Protein AF-A0A3N5RZD1-F1 (afdb_monomer)

Nearest PDB structures (foldseek):
  1t6c-assembly1_A  TM=5.131E-01  e=1.233E-02  Aquifex aeolicus VF5
  8jgu-assembly1_A  TM=4.004E-01  e=7.656E-03  Deinococcus radiodurans R1 = ATCC 13939 = DSM 20539
  8jgr-assembly1_A  TM=3.733E-01  e=3.552E-02  Deinococcus radiodurans R1 = ATCC 13939 = DSM 20539
  8jgt-assembly1_A  TM=3.929E-01  e=8.282E-02  Deinococcus radiodurans R1 = ATCC 13939 = DSM 20539
  3i33-assembly1_A  TM=3.144E-01  e=9.706E-02  Homo sapiens

Sequence (367 aa):
MTSPFDPTHLTPPISLNRVVVADLPGCTIDAGVKDKNGYQLVSAFALASLIREHADALALDPTQPDDVLNRALDSCLDSEMDEVRTAAEGIVRRLGRNLGYLLLALRRGDPVNRAARDEWNDSYWAYWATIRCVWLGGGIASPRIGPALCRSALDVFDQAGVHDYAINLSPYGSALPLVGMARRAPPDCSMAYVFDFGHTRIKRARPIVEAGSLRALERCADAPTGWGDPSRDDKSAAARLLDHMINVIDEIHAEIHTGACQSDPVRVLASIAAYMRDGQPLLAQSGAYVRIGQIVPNLQCAIQDRLHERWGVPVEVLLEHDGTAAAQAYAGQPHTAVITIGTALGIGFPPGDDAALRPLYSDFTGF

Structure (mmCIF, N/CA/C/O backbone):
data_AF-A0A3N5RZD1-F1
#
_entry.id   AF-A0A3N5RZD1-F1
#
loop_
_atom_site.group_PDB
_atom_site.id
_atom_site.type_symbol
_atom_site.label_atom_id
_atom_site.label_alt_id
_atom_site.label_comp_id
_atom_site.label_asym_id
_atom_site.label_entity_id
_atom_site.label_seq_id
_atom_site.pdbx_PDB_ins_code
_atom_site.Cartn_x
_atom_site.Cartn_y
_atom_site.Cartn_z
_atom_site.occupancy
_atom_site.B_iso_or_equiv
_atom_site.auth_seq_id
_atom_site.auth_comp_id
_atom_site.auth_asym_id
_atom_site.auth_atom_id
_atom_site.pdbx_PDB_model_num
ATOM 1 N N . MET A 1 1 ? -14.497 -24.365 -5.315 1.00 55.41 1 MET A N 1
ATOM 2 C CA . MET A 1 1 ? -13.635 -24.478 -4.119 1.00 55.41 1 MET A CA 1
ATOM 3 C C . MET A 1 1 ? -12.703 -23.282 -4.128 1.00 55.41 1 MET A C 1
ATOM 5 O O . MET A 1 1 ? -12.139 -23.003 -5.178 1.00 55.41 1 MET A O 1
ATOM 9 N N . THR A 1 2 ? -12.616 -22.533 -3.032 1.00 74.31 2 THR A N 1
ATOM 10 C CA . THR A 1 2 ? -11.702 -21.389 -2.894 1.00 74.31 2 THR A CA 1
ATOM 11 C C . THR A 1 2 ? -10.274 -21.902 -2.730 1.00 74.31 2 THR A C 1
ATOM 13 O O . THR A 1 2 ? -10.039 -22.800 -1.921 1.00 74.31 2 THR A O 1
ATOM 16 N N . SER A 1 3 ? -9.331 -21.373 -3.514 1.00 84.38 3 SER A N 1
ATOM 17 C CA . SER A 1 3 ? -7.914 -21.731 -3.388 1.00 84.38 3 SER A CA 1
ATOM 18 C C . SER A 1 3 ? -7.399 -21.404 -1.980 1.00 84.38 3 SER A C 1
ATOM 20 O O . SER A 1 3 ? -7.873 -20.437 -1.372 1.00 84.38 3 SER A O 1
ATOM 22 N N . PRO A 1 4 ? -6.461 -22.193 -1.426 1.00 92.19 4 PRO A N 1
ATOM 23 C CA . PRO A 1 4 ? -5.811 -21.834 -0.173 1.00 92.19 4 PRO A CA 1
ATOM 24 C C . PRO A 1 4 ? -5.078 -20.494 -0.315 1.00 92.19 4 PRO A C 1
ATOM 26 O O . PRO A 1 4 ? -4.679 -20.099 -1.412 1.00 92.19 4 PRO A O 1
ATOM 29 N N . PHE A 1 5 ? -4.924 -19.798 0.805 1.00 94.94 5 PHE A N 1
ATOM 30 C CA . PHE A 1 5 ? -4.186 -18.553 0.881 1.00 94.94 5 PHE A CA 1
ATOM 31 C C . PHE A 1 5 ? -2.708 -18.785 0.554 1.00 94.94 5 PHE A C 1
ATOM 33 O O . PHE A 1 5 ? -2.065 -19.656 1.138 1.00 94.94 5 PHE A O 1
ATOM 40 N N . ASP A 1 6 ? -2.180 -17.972 -0.359 1.00 94.62 6 ASP A N 1
ATOM 41 C CA . ASP A 1 6 ? -0.771 -17.948 -0.737 1.00 94.62 6 ASP A CA 1
ATOM 42 C C . ASP A 1 6 ? -0.212 -16.532 -0.495 1.00 94.62 6 ASP A C 1
ATOM 44 O O . ASP A 1 6 ? -0.558 -15.610 -1.244 1.00 94.62 6 ASP A O 1
ATOM 48 N N . PRO A 1 7 ? 0.640 -16.329 0.530 1.00 93.94 7 PRO A N 1
ATOM 49 C CA . PRO A 1 7 ? 1.208 -15.017 0.838 1.00 93.94 7 PRO A CA 1
ATOM 50 C C . PRO A 1 7 ? 2.195 -14.519 -0.222 1.00 93.94 7 PRO A C 1
ATOM 52 O O . PRO A 1 7 ? 2.453 -13.318 -0.284 1.00 93.94 7 PRO A O 1
ATOM 55 N N . THR A 1 8 ? 2.736 -15.415 -1.051 1.00 91.19 8 THR A N 1
ATOM 56 C CA . THR A 1 8 ? 3.709 -15.077 -2.099 1.00 91.19 8 THR A CA 1
ATOM 57 C C . THR A 1 8 ? 3.033 -14.651 -3.396 1.00 91.19 8 THR A C 1
ATOM 59 O O . THR A 1 8 ? 3.605 -13.883 -4.167 1.00 91.19 8 THR A O 1
ATOM 62 N N . HIS A 1 9 ? 1.778 -15.061 -3.605 1.00 92.44 9 HIS A N 1
ATOM 63 C CA . HIS A 1 9 ? 1.028 -14.692 -4.794 1.00 92.44 9 HIS A CA 1
ATOM 64 C C . HIS A 1 9 ? -0.393 -14.219 -4.497 1.00 92.44 9 HIS A C 1
ATOM 66 O O . HIS A 1 9 ? -1.395 -14.918 -4.700 1.00 92.44 9 HIS A O 1
ATOM 72 N N . LEU A 1 10 ? -0.465 -12.964 -4.073 1.00 94.69 10 LEU A N 1
ATOM 73 C CA . LEU A 1 10 ? -1.699 -12.316 -3.666 1.00 94.69 10 LEU A CA 1
ATOM 74 C C . LEU A 1 10 ? -2.722 -12.199 -4.798 1.00 94.69 10 LEU A C 1
ATOM 76 O O . LEU A 1 10 ? -2.404 -11.957 -5.961 1.00 94.69 10 LEU A O 1
ATOM 80 N N . THR A 1 11 ? -3.988 -12.346 -4.421 1.00 93.31 11 THR A N 1
ATOM 81 C CA . THR A 1 11 ? -5.145 -12.244 -5.313 1.00 93.31 11 THR A CA 1
ATOM 82 C C . THR A 1 11 ? -6.164 -11.262 -4.733 1.00 93.31 11 THR A C 1
ATOM 84 O O . THR A 1 11 ? -6.173 -11.053 -3.518 1.00 93.31 11 THR A O 1
ATOM 87 N N . PRO A 1 12 ? -7.077 -10.694 -5.546 1.00 92.38 12 PRO A N 1
ATOM 88 C CA . PRO A 1 12 ? -8.038 -9.684 -5.092 1.00 92.38 12 PRO A CA 1
ATOM 89 C C . PRO A 1 12 ? -8.827 -9.991 -3.804 1.00 92.38 12 PRO A C 1
ATOM 91 O O . PRO A 1 12 ? -9.094 -9.050 -3.051 1.00 92.38 12 PRO A O 1
ATOM 94 N N . PRO A 1 13 ? -9.186 -11.253 -3.482 1.00 92.19 13 PRO A N 1
ATOM 95 C CA . PRO A 1 13 ? -9.829 -11.580 -2.211 1.00 92.19 13 PRO A CA 1
ATOM 96 C C . PRO A 1 13 ? -9.076 -11.123 -0.952 1.00 92.19 13 PRO A C 1
ATOM 98 O O . PRO A 1 13 ? -9.735 -10.828 0.041 1.00 92.19 13 PRO A O 1
ATOM 101 N N . ILE A 1 14 ? -7.738 -11.020 -0.959 1.00 93.94 14 ILE A N 1
ATOM 102 C CA . ILE A 1 14 ? -6.965 -10.605 0.233 1.00 93.94 14 ILE A CA 1
ATOM 103 C C . ILE A 1 14 ? -7.103 -9.110 0.564 1.00 93.94 14 ILE A C 1
ATOM 105 O O . ILE A 1 14 ? -6.662 -8.671 1.622 1.00 93.94 14 ILE A O 1
ATOM 109 N N . SER A 1 15 ? -7.706 -8.312 -0.323 1.00 95.00 15 SER A N 1
ATOM 110 C CA . SER A 1 15 ? -7.754 -6.858 -0.169 1.00 95.00 15 SER A CA 1
ATOM 111 C C . SER A 1 15 ? -8.390 -6.428 1.153 1.00 95.00 15 SER A C 1
ATOM 113 O O . SER A 1 15 ? -9.560 -6.720 1.422 1.00 95.00 15 SER A O 1
ATOM 115 N N . LEU A 1 16 ? -7.630 -5.656 1.937 1.00 96.44 16 LEU A N 1
ATOM 116 C CA . LEU A 1 16 ? -8.082 -5.080 3.207 1.00 96.44 16 LEU A CA 1
ATOM 117 C C . LEU A 1 16 ? -9.258 -4.119 3.027 1.00 96.44 16 LEU A C 1
ATOM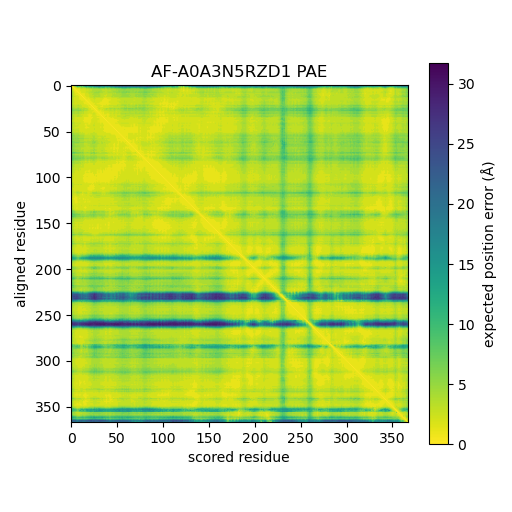 119 O O . LEU A 1 16 ? -10.102 -4.002 3.908 1.00 96.44 16 LEU A O 1
ATOM 123 N N . ASN A 1 17 ? -9.372 -3.496 1.852 1.00 96.06 17 ASN A N 1
ATOM 124 C CA . ASN A 1 17 ? -10.468 -2.587 1.513 1.00 96.06 17 ASN A CA 1
ATOM 125 C C . ASN A 1 17 ? -11.850 -3.243 1.618 1.00 96.06 17 ASN A C 1
ATOM 127 O O . ASN A 1 17 ? -12.838 -2.545 1.821 1.00 96.06 17 ASN A O 1
ATOM 131 N N . ARG A 1 18 ? -11.922 -4.573 1.480 1.00 95.25 18 ARG A N 1
ATOM 132 C CA . ARG A 1 18 ? -13.168 -5.349 1.518 1.00 95.25 18 ARG A CA 1
ATOM 133 C C . ARG A 1 18 ? -13.399 -6.069 2.849 1.00 95.25 18 ARG A C 1
ATOM 135 O O . ARG A 1 18 ? -14.450 -6.682 3.023 1.00 95.25 18 ARG A O 1
ATOM 142 N N . VAL A 1 19 ? -12.427 -6.055 3.761 1.00 96.44 19 VAL A N 1
ATOM 143 C CA . VAL A 1 19 ? -12.565 -6.692 5.078 1.00 96.44 19 VAL A CA 1
ATOM 144 C C . VAL A 1 19 ? -13.551 -5.876 5.896 1.00 96.44 19 VAL A C 1
ATOM 146 O O . VAL A 1 19 ? -13.317 -4.691 6.108 1.00 96.44 19 VAL A O 1
ATOM 149 N N . VAL A 1 20 ? -14.638 -6.513 6.324 1.00 97.44 20 VAL A N 1
ATOM 150 C CA . VAL A 1 20 ? -15.692 -5.910 7.146 1.00 97.44 20 VAL A CA 1
ATOM 151 C C . VAL A 1 20 ? -15.425 -6.215 8.615 1.00 97.44 20 VAL A C 1
ATOM 153 O O . VAL A 1 20 ? -15.126 -7.357 8.961 1.00 97.44 20 VAL A O 1
ATOM 156 N N . VAL A 1 21 ? -15.562 -5.207 9.476 1.00 98.19 21 VAL A N 1
ATOM 157 C CA . VAL A 1 21 ? -15.605 -5.402 10.932 1.00 98.19 21 VAL A CA 1
ATOM 158 C C . VAL A 1 21 ? -17.061 -5.646 11.329 1.00 98.19 21 VAL A C 1
ATOM 160 O O . VAL A 1 21 ? -17.821 -4.702 11.541 1.00 98.19 21 VAL A O 1
ATOM 163 N N . ALA A 1 22 ? -17.472 -6.914 11.370 1.00 97.62 22 ALA A N 1
ATOM 164 C CA . ALA A 1 22 ? -18.857 -7.294 11.649 1.00 97.62 22 ALA A CA 1
ATOM 165 C C . ALA A 1 22 ? -19.169 -7.248 13.152 1.00 97.62 22 ALA A C 1
ATOM 167 O O . ALA A 1 22 ? -20.207 -6.739 13.563 1.00 97.62 22 ALA A O 1
ATOM 168 N N . ASP A 1 23 ? -18.268 -7.761 13.988 1.00 97.19 23 ASP A N 1
ATOM 169 C CA . A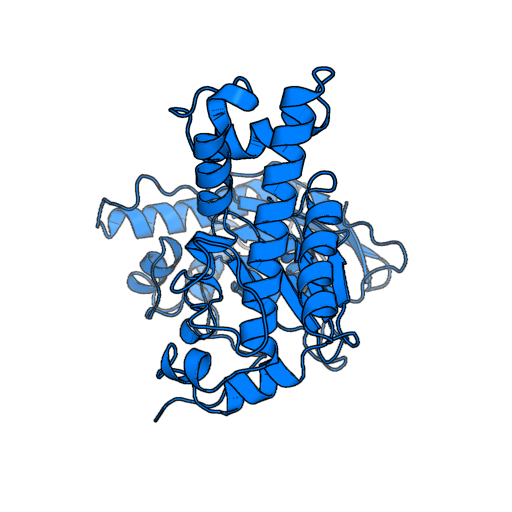SP A 1 23 ? -18.299 -7.574 15.442 1.00 97.19 23 ASP A CA 1
ATOM 170 C C . ASP A 1 23 ? -16.952 -7.976 16.063 1.00 97.19 23 ASP A C 1
ATOM 172 O O . ASP A 1 23 ? -16.120 -8.612 15.420 1.00 97.19 23 ASP A O 1
ATOM 176 N N . LEU A 1 24 ? -16.749 -7.651 17.333 1.00 97.19 24 LEU A N 1
ATOM 177 C CA . LEU A 1 24 ? -15.589 -8.032 18.137 1.00 97.19 24 LEU A CA 1
ATOM 178 C C . LEU A 1 24 ? -16.096 -8.455 19.519 1.00 97.19 24 LEU A C 1
ATOM 180 O O . LEU A 1 24 ? -16.095 -7.654 20.455 1.00 97.19 24 LEU A O 1
ATOM 184 N N . PRO A 1 25 ? -16.562 -9.710 19.668 1.00 96.50 25 PRO A N 1
ATOM 185 C CA . PRO A 1 25 ? -17.133 -10.186 20.920 1.00 96.50 25 PRO A CA 1
ATOM 186 C C . PRO A 1 25 ? -16.182 -9.965 22.101 1.00 96.50 25 PRO A C 1
ATOM 188 O O . PRO A 1 25 ? -15.002 -10.325 22.033 1.00 96.50 25 PRO A O 1
ATOM 191 N N . GLY A 1 26 ? -16.705 -9.377 23.178 1.00 94.12 26 GLY A N 1
ATOM 192 C CA . GLY A 1 26 ? -15.932 -9.019 24.371 1.00 94.12 26 GLY A CA 1
ATOM 193 C C . GLY A 1 26 ? -15.214 -7.666 24.296 1.00 94.12 26 GLY A C 1
ATOM 194 O O . GLY A 1 26 ? -14.598 -7.272 25.280 1.00 94.12 26 GLY A O 1
ATOM 195 N N . CYS A 1 27 ? -15.313 -6.940 23.180 1.00 95.00 27 CYS A N 1
ATOM 196 C CA . CYS A 1 27 ? -14.767 -5.594 23.026 1.00 95.00 27 CYS A CA 1
ATOM 197 C C . CYS A 1 27 ? -15.898 -4.567 22.890 1.00 95.00 27 CYS A C 1
ATOM 199 O O . CYS A 1 27 ? -16.901 -4.808 22.219 1.00 95.00 27 CYS A O 1
ATOM 201 N N . THR A 1 28 ? -15.715 -3.386 23.478 1.00 94.12 28 THR A N 1
ATOM 202 C CA . THR A 1 28 ? -16.568 -2.230 23.180 1.00 94.12 28 THR A CA 1
ATOM 203 C C . THR A 1 28 ? -16.091 -1.608 21.875 1.00 94.12 28 THR A C 1
ATOM 205 O O . THR A 1 28 ? -14.984 -1.080 21.822 1.00 94.12 28 THR A O 1
ATOM 208 N N . ILE A 1 29 ? -16.911 -1.681 20.828 1.00 95.94 29 ILE A N 1
ATOM 209 C CA . ILE A 1 29 ? -16.601 -1.108 19.514 1.00 95.94 29 ILE A CA 1
ATOM 210 C C . ILE A 1 29 ? -17.137 0.320 19.437 1.00 95.94 29 ILE A C 1
ATOM 212 O O . ILE A 1 29 ? -18.275 0.585 19.832 1.00 95.94 29 ILE A O 1
ATOM 216 N N . ASP A 1 30 ? -16.347 1.238 18.881 1.00 97.19 30 ASP A N 1
ATOM 217 C CA . ASP A 1 30 ? -16.786 2.621 18.713 1.00 97.19 30 ASP A CA 1
ATOM 218 C C . ASP A 1 30 ? -17.954 2.728 17.713 1.00 97.19 30 ASP A C 1
ATOM 220 O O . ASP A 1 30 ? -18.013 2.033 16.692 1.00 97.19 30 ASP A O 1
ATOM 224 N N . ALA A 1 31 ? -18.868 3.670 17.965 1.00 95.31 31 ALA A N 1
ATOM 225 C CA . ALA A 1 31 ? -19.998 3.939 17.078 1.00 95.31 31 ALA A CA 1
ATOM 226 C C . ALA A 1 31 ? -19.523 4.232 15.646 1.00 95.31 31 ALA A C 1
ATOM 228 O O . ALA A 1 31 ? -18.601 5.022 15.455 1.00 95.31 31 ALA A O 1
ATOM 229 N N . GLY A 1 32 ? -20.148 3.608 14.645 1.00 94.69 32 GLY A N 1
ATOM 230 C CA . GLY A 1 32 ? -19.810 3.794 13.229 1.00 94.69 32 GLY A CA 1
ATOM 231 C C . GLY A 1 32 ? -18.706 2.881 12.684 1.00 94.69 32 GLY A C 1
ATOM 232 O O . GLY A 1 32 ? -18.379 3.015 11.511 1.00 94.69 32 GLY A O 1
ATOM 233 N N . VAL A 1 33 ? -18.149 1.962 13.486 1.00 97.56 33 VAL A N 1
ATOM 234 C CA . VAL A 1 33 ? -17.173 0.959 13.004 1.00 97.56 33 VAL A CA 1
ATOM 235 C C . VAL A 1 33 ? -17.846 -0.317 12.500 1.00 97.56 33 VAL A C 1
ATOM 237 O O . VAL A 1 33 ? -17.420 -0.884 11.495 1.00 97.56 33 VAL A O 1
ATOM 240 N N . LYS A 1 34 ? -18.898 -0.766 13.192 1.00 97.31 34 LYS A N 1
ATOM 241 C CA . LYS A 1 34 ? -19.616 -1.998 12.856 1.00 97.31 34 LYS A CA 1
ATOM 242 C C . LYS A 1 34 ? -20.155 -1.952 11.422 1.00 97.31 34 LYS A C 1
ATOM 244 O O . LYS A 1 34 ? -20.656 -0.918 10.979 1.00 97.31 34 LYS A O 1
ATOM 249 N N . ASP A 1 35 ? -20.017 -3.069 10.714 1.00 96.88 35 ASP A N 1
ATOM 250 C CA . ASP A 1 35 ? -20.442 -3.279 9.324 1.00 96.88 35 ASP A CA 1
ATOM 251 C C . ASP A 1 35 ? -19.742 -2.375 8.290 1.00 96.88 35 ASP A C 1
ATOM 253 O O . ASP A 1 35 ? -20.130 -2.331 7.120 1.00 96.88 35 ASP A O 1
ATOM 257 N N . LYS A 1 36 ? -18.676 -1.666 8.686 1.00 98.19 36 LYS A N 1
ATOM 258 C CA . LYS A 1 36 ? -17.816 -0.923 7.761 1.00 98.19 36 LYS A CA 1
ATOM 259 C C . LYS A 1 36 ? -16.660 -1.782 7.287 1.00 98.19 36 LYS A C 1
ATOM 261 O O . LYS A 1 36 ? -16.136 -2.624 8.019 1.00 98.19 36 LYS A O 1
ATOM 266 N N . ASN A 1 37 ? -16.245 -1.535 6.050 1.00 97.88 37 ASN A N 1
ATOM 267 C CA . ASN A 1 37 ? -15.070 -2.177 5.480 1.00 97.88 37 ASN A CA 1
ATOM 268 C C . ASN A 1 37 ? -13.787 -1.353 5.689 1.00 97.88 37 ASN A C 1
ATOM 270 O O . ASN A 1 37 ? -13.840 -0.166 6.013 1.00 97.88 37 ASN A O 1
ATOM 274 N N . GLY A 1 38 ? -12.622 -1.968 5.470 1.00 97.94 38 GLY A N 1
ATOM 275 C CA . GLY A 1 38 ? -11.328 -1.303 5.650 1.00 97.94 38 GLY A CA 1
ATOM 276 C C . GLY A 1 38 ? -11.175 -0.003 4.850 1.00 97.94 38 GLY A C 1
ATOM 277 O O . GLY A 1 38 ? -10.584 0.952 5.354 1.00 97.94 38 GLY A O 1
ATOM 278 N N . TYR A 1 39 ? -11.766 0.086 3.652 1.00 97.38 39 TYR A N 1
ATOM 279 C CA . TYR A 1 39 ? -11.750 1.322 2.862 1.00 97.38 39 TYR A CA 1
ATOM 280 C C . TYR A 1 39 ? -12.503 2.454 3.570 1.00 97.38 39 TYR A C 1
ATOM 282 O O . TYR A 1 39 ? -11.983 3.558 3.698 1.00 97.38 39 TYR A O 1
ATOM 290 N N . GLN A 1 40 ? -13.695 2.176 4.091 1.00 98.00 40 GLN A N 1
ATOM 291 C CA . GLN A 1 40 ? -14.506 3.148 4.830 1.00 98.00 40 GLN A CA 1
ATOM 292 C C . GLN A 1 40 ? -13.915 3.521 6.195 1.00 98.00 40 GLN A C 1
ATOM 294 O O . GLN A 1 40 ? -14.294 4.544 6.755 1.00 98.00 40 GLN A O 1
ATOM 299 N N . LEU A 1 41 ? -13.015 2.697 6.734 1.00 98.19 41 LEU A N 1
ATOM 300 C CA . LEU A 1 41 ? -12.467 2.859 8.078 1.00 98.19 41 LEU A CA 1
ATOM 301 C C . LEU A 1 41 ? -11.116 3.575 8.120 1.00 98.19 41 LEU A C 1
ATOM 303 O O . LEU A 1 41 ? -10.884 4.322 9.070 1.00 98.19 41 LEU A O 1
ATOM 307 N N . VAL A 1 42 ? -10.225 3.326 7.150 1.00 97.38 42 VAL A N 1
ATOM 308 C CA . VAL A 1 42 ? -8.796 3.692 7.271 1.00 97.38 42 VAL A CA 1
ATOM 309 C C . VAL A 1 42 ? -8.205 4.348 6.006 1.00 97.38 42 VAL A C 1
ATOM 311 O O . VAL A 1 42 ? -7.053 4.766 6.008 1.00 97.38 42 VAL A O 1
ATOM 314 N N . SER A 1 43 ? -8.952 4.466 4.905 1.00 96.44 43 SER A N 1
ATOM 315 C CA . SER A 1 43 ? -8.425 5.061 3.661 1.00 96.44 43 SER A CA 1
ATOM 316 C C . SER A 1 43 ? -8.380 6.598 3.672 1.00 96.44 43 SER A C 1
ATOM 318 O O . SER A 1 43 ? -8.898 7.252 4.576 1.00 96.44 43 SER A O 1
ATOM 320 N N . ALA A 1 44 ? -7.840 7.191 2.602 1.00 94.56 44 ALA A N 1
ATOM 321 C CA . ALA A 1 44 ? -7.924 8.629 2.328 1.00 94.56 44 ALA A CA 1
ATOM 322 C C . ALA A 1 44 ? -9.365 9.156 2.301 1.00 94.56 44 ALA A C 1
ATOM 324 O O . ALA A 1 44 ? -9.607 10.286 2.717 1.00 94.56 44 ALA A O 1
ATOM 325 N N . PHE A 1 45 ? -10.314 8.337 1.842 1.00 95.56 45 PHE A N 1
ATOM 326 C CA . PHE A 1 45 ? -11.734 8.674 1.878 1.00 95.56 45 PHE A CA 1
ATOM 327 C C . PHE A 1 45 ? -12.263 8.700 3.320 1.00 95.56 45 PHE A C 1
ATOM 329 O O . PHE A 1 45 ? -13.017 9.600 3.691 1.00 95.56 45 PHE A O 1
ATOM 336 N N . ALA A 1 46 ? -11.846 7.740 4.153 1.00 97.44 46 ALA A N 1
ATOM 337 C CA . ALA A 1 46 ? -12.224 7.701 5.565 1.00 97.44 46 ALA A CA 1
ATOM 338 C C . ALA A 1 46 ? -11.677 8.921 6.320 1.00 97.44 46 ALA A C 1
ATOM 340 O O . ALA A 1 46 ? -12.407 9.561 7.073 1.00 97.44 46 ALA A O 1
ATOM 341 N N . LEU A 1 47 ? -10.416 9.283 6.062 1.00 97.25 47 LEU A N 1
ATOM 342 C CA . LEU A 1 47 ? -9.791 10.470 6.638 1.00 97.25 47 LEU A CA 1
ATOM 343 C C . LEU A 1 47 ? -10.510 11.757 6.216 1.00 97.25 47 LEU A C 1
ATOM 345 O O . LEU A 1 47 ? -10.893 12.544 7.077 1.00 97.25 47 LEU A O 1
ATOM 349 N N . ALA A 1 48 ? -10.769 11.936 4.919 1.00 97.25 48 ALA A N 1
ATOM 350 C CA . ALA A 1 48 ? -11.493 13.100 4.417 1.00 97.25 48 ALA A CA 1
ATOM 351 C C . ALA A 1 48 ? -12.920 13.182 4.984 1.00 97.25 48 ALA A C 1
ATOM 353 O O . ALA A 1 48 ? -13.402 14.272 5.282 1.00 97.25 48 ALA A O 1
ATOM 354 N N . SER A 1 49 ? -13.591 12.043 5.179 1.00 97.38 49 SER A N 1
ATOM 355 C CA . SER A 1 49 ? -14.914 11.992 5.816 1.00 97.38 49 SER A CA 1
ATOM 356 C C . SER A 1 49 ? -14.862 12.476 7.269 1.00 97.38 49 SER A C 1
ATOM 358 O O . SER A 1 49 ? -15.640 13.351 7.635 1.00 97.38 49 SER A O 1
ATOM 360 N N . LEU A 1 50 ? -13.894 12.001 8.062 1.00 97.69 50 LEU A N 1
ATOM 361 C CA . LEU A 1 50 ? -13.689 12.469 9.440 1.00 97.69 50 LEU A CA 1
ATOM 362 C C . LEU A 1 50 ? -13.342 13.966 9.493 1.00 97.69 50 LEU A C 1
ATOM 364 O O . LEU A 1 50 ? -13.850 14.688 10.342 1.00 97.69 50 LEU A O 1
ATOM 368 N N . ILE A 1 51 ? -12.514 14.460 8.568 1.00 98.00 51 ILE A N 1
ATOM 369 C CA . ILE A 1 51 ? -12.196 15.893 8.479 1.00 98.00 51 ILE A CA 1
ATOM 370 C C . ILE A 1 51 ? -13.461 16.713 8.214 1.00 98.00 51 ILE A C 1
ATOM 372 O O . ILE A 1 51 ? -13.656 17.741 8.854 1.00 98.00 51 ILE A O 1
ATOM 376 N N . ARG A 1 52 ? -14.344 16.256 7.317 1.00 97.94 52 ARG A N 1
ATOM 377 C CA . ARG A 1 52 ? -15.609 16.948 7.019 1.00 97.94 52 ARG A CA 1
ATOM 378 C C . ARG A 1 52 ? -16.554 16.991 8.211 1.00 97.94 52 ARG A C 1
ATOM 380 O O . ARG A 1 52 ? -17.175 18.022 8.439 1.00 97.94 52 ARG A O 1
ATOM 387 N N . GLU A 1 53 ? -16.638 15.908 8.980 1.00 97.00 53 GLU A N 1
ATOM 388 C CA . GLU A 1 53 ? -17.443 15.852 10.210 1.00 97.00 53 GLU A CA 1
ATOM 389 C C . GLU A 1 53 ? -16.980 16.872 11.266 1.00 97.00 53 GLU A C 1
ATOM 391 O O . GLU A 1 53 ? -17.775 17.306 12.097 1.00 97.00 53 GLU A O 1
ATOM 396 N N . HIS A 1 54 ? -15.712 17.287 11.207 1.00 97.50 54 HIS A N 1
ATOM 397 C CA . HIS A 1 54 ? -15.083 18.213 12.147 1.00 97.50 54 HIS A CA 1
ATOM 398 C C . HIS A 1 54 ? -14.618 19.526 11.493 1.00 97.50 54 HIS A C 1
ATOM 400 O O . HIS A 1 54 ? -13.813 20.249 12.082 1.00 97.50 54 HIS A O 1
ATOM 406 N N . ALA A 1 55 ? -15.106 19.853 10.292 1.00 96.94 55 ALA A N 1
ATOM 407 C CA . ALA A 1 55 ? -14.557 20.938 9.476 1.00 96.94 55 ALA A CA 1
ATOM 408 C C . ALA A 1 55 ? -14.627 22.307 10.173 1.00 96.94 55 ALA A C 1
ATOM 410 O O . ALA A 1 55 ? -13.643 23.047 10.158 1.00 96.94 55 ALA A O 1
ATOM 411 N N . ASP A 1 56 ? -15.736 22.589 10.865 1.00 96.44 56 ASP A N 1
ATOM 412 C CA . ASP A 1 56 ? -15.924 23.823 11.637 1.00 96.44 56 ASP A CA 1
ATOM 413 C C . ASP A 1 56 ? -14.858 23.974 12.734 1.00 96.44 56 ASP A C 1
ATOM 415 O O . ASP A 1 56 ? -14.255 25.034 12.878 1.00 96.44 56 ASP A O 1
ATOM 419 N N . ALA A 1 57 ? -14.571 22.894 13.470 1.00 96.69 57 ALA A N 1
ATOM 420 C CA . ALA A 1 57 ? -13.565 22.886 14.535 1.00 96.69 57 ALA A CA 1
ATOM 421 C C . ALA A 1 57 ? -12.128 22.975 13.996 1.00 96.69 57 ALA A C 1
ATOM 423 O O . ALA A 1 57 ? -11.231 23.437 14.695 1.00 96.69 57 ALA A O 1
ATOM 424 N N . LEU A 1 58 ? -11.903 22.534 12.756 1.00 97.31 58 LEU A N 1
ATOM 425 C CA . LEU A 1 58 ? -10.614 22.632 12.072 1.00 97.31 58 LEU A CA 1
ATOM 426 C C . LEU A 1 58 ? -10.428 23.951 11.309 1.00 97.31 58 LEU A C 1
ATOM 428 O O . LEU A 1 58 ? -9.338 24.185 10.788 1.00 97.31 58 LEU A O 1
ATOM 432 N N . ALA A 1 59 ? -11.468 24.788 11.218 1.00 95.69 59 ALA A N 1
ATOM 433 C CA . ALA A 1 59 ? -11.520 25.957 10.341 1.00 95.69 59 ALA A CA 1
ATOM 434 C C . ALA A 1 59 ? -11.199 25.623 8.865 1.00 95.69 59 ALA A C 1
ATOM 436 O O . ALA A 1 59 ? -10.513 26.379 8.174 1.00 95.69 59 ALA A O 1
ATOM 437 N N . LEU A 1 60 ? -11.693 24.478 8.380 1.00 96.75 60 LEU A N 1
ATOM 438 C CA . LEU A 1 60 ? -11.527 24.023 6.998 1.00 96.75 60 LEU A CA 1
ATOM 439 C C . LEU A 1 60 ? -12.845 24.104 6.225 1.00 96.75 60 LEU A C 1
ATOM 441 O O . LEU A 1 60 ? -13.923 23.918 6.778 1.00 96.75 60 LEU A O 1
ATOM 445 N N . ASP A 1 61 ? -12.755 24.329 4.916 1.00 96.38 61 ASP A N 1
ATOM 446 C CA . ASP A 1 61 ? -13.901 24.239 4.011 1.00 96.38 61 ASP A CA 1
ATOM 447 C C . ASP A 1 61 ? -14.192 22.759 3.672 1.00 96.38 61 ASP A C 1
ATOM 449 O O . ASP A 1 61 ? -13.382 22.124 2.987 1.00 96.38 61 ASP A O 1
ATOM 453 N N . PRO A 1 62 ? -15.337 22.185 4.099 1.00 96.00 62 PRO A N 1
ATOM 454 C CA . PRO A 1 62 ? -15.648 20.769 3.884 1.00 96.00 62 PRO A CA 1
ATOM 455 C C . PRO A 1 62 ? -15.915 20.416 2.413 1.00 96.00 62 PRO A C 1
ATOM 457 O O . PRO A 1 62 ? -15.964 19.231 2.066 1.00 96.00 62 PRO A O 1
ATOM 460 N N . THR A 1 63 ? -16.102 21.415 1.545 1.00 96.31 63 THR A N 1
ATOM 461 C CA . THR A 1 63 ? -16.366 21.214 0.113 1.00 96.31 63 THR A CA 1
ATOM 462 C C . THR A 1 63 ? -15.098 20.971 -0.704 1.00 96.31 63 THR A C 1
ATOM 464 O O . THR A 1 63 ? -15.181 20.584 -1.871 1.00 96.31 63 THR A O 1
ATOM 467 N N . GLN A 1 64 ? -13.922 21.139 -0.089 1.00 95.50 64 GLN A N 1
ATOM 468 C CA . GLN A 1 64 ? -12.645 20.881 -0.739 1.00 95.50 64 GLN A CA 1
ATOM 469 C C . GLN A 1 64 ? -12.495 19.399 -1.149 1.00 95.50 64 GLN A C 1
ATOM 471 O O . GLN A 1 64 ? -13.043 18.497 -0.494 1.00 95.50 64 GLN A O 1
ATOM 476 N N . PRO A 1 65 ? -11.726 19.122 -2.220 1.00 92.69 65 PRO A N 1
ATOM 477 C CA . PRO A 1 65 ? -11.380 17.760 -2.619 1.00 92.69 65 PRO A CA 1
ATOM 478 C C . PRO A 1 65 ? -10.688 16.964 -1.501 1.00 92.69 65 PRO A C 1
ATOM 480 O O . PRO A 1 65 ? -9.940 17.524 -0.698 1.00 92.69 65 PRO A O 1
ATOM 483 N N . ASP A 1 66 ? -10.887 15.640 -1.481 1.00 91.50 66 ASP A N 1
ATOM 484 C CA . ASP A 1 66 ? -10.330 14.740 -0.454 1.00 91.50 66 ASP A CA 1
ATOM 485 C C . ASP A 1 66 ? -8.814 14.898 -0.287 1.00 91.50 66 ASP A C 1
ATOM 487 O O . ASP A 1 66 ? -8.300 14.898 0.828 1.00 91.50 66 ASP A O 1
ATOM 491 N N . ASP A 1 67 ? -8.072 15.043 -1.386 1.00 86.94 67 ASP A N 1
ATOM 492 C CA . ASP A 1 67 ? -6.618 15.169 -1.343 1.00 86.94 67 ASP A CA 1
ATOM 493 C C . ASP A 1 67 ? -6.159 16.505 -0.737 1.00 86.94 67 ASP A C 1
ATOM 495 O O . ASP A 1 67 ? -5.102 16.556 -0.108 1.00 86.94 67 ASP A O 1
ATOM 499 N N . VAL A 1 68 ? -6.950 17.571 -0.898 1.00 91.44 68 VAL A N 1
ATOM 500 C CA . VAL A 1 68 ? -6.711 18.874 -0.267 1.00 91.44 68 VAL A CA 1
ATOM 501 C C . VAL A 1 68 ? -6.976 18.782 1.232 1.00 91.44 68 VAL A C 1
ATOM 503 O O . VAL A 1 68 ? -6.108 19.163 2.016 1.00 91.44 68 VAL A O 1
ATOM 506 N N . LEU A 1 69 ? -8.116 18.207 1.632 1.00 93.88 69 LEU A N 1
ATOM 507 C CA . LEU A 1 69 ? -8.464 18.011 3.043 1.00 93.88 69 LEU A CA 1
ATOM 508 C C . LEU A 1 69 ? -7.419 17.160 3.769 1.00 93.88 69 LEU A C 1
ATOM 510 O O . LEU A 1 69 ? -6.911 17.557 4.815 1.00 93.88 69 LEU A O 1
ATOM 514 N N . ASN A 1 70 ? -7.039 16.026 3.182 1.00 91.94 70 ASN A N 1
ATOM 515 C CA . ASN A 1 70 ? -6.074 15.110 3.785 1.00 91.94 70 ASN A CA 1
ATOM 516 C C . ASN A 1 70 ? -4.705 15.765 4.015 1.00 91.94 70 ASN A C 1
ATOM 518 O O . ASN A 1 70 ? -4.083 15.513 5.042 1.00 91.94 70 ASN A O 1
ATOM 522 N N . ARG A 1 71 ? -4.243 16.627 3.095 1.00 89.69 71 ARG A N 1
ATOM 523 C CA . ARG A 1 71 ? -3.000 17.397 3.280 1.00 89.69 71 ARG A CA 1
ATOM 524 C C . ARG A 1 71 ? -3.141 18.498 4.330 1.00 89.69 71 ARG A C 1
ATOM 526 O O . ARG A 1 71 ? -2.174 18.785 5.026 1.00 89.69 71 ARG A O 1
ATOM 533 N N . ALA A 1 72 ? -4.317 19.115 4.441 1.00 92.69 72 ALA A N 1
ATOM 534 C CA . ALA A 1 72 ? -4.555 20.190 5.400 1.00 92.69 72 ALA A CA 1
ATOM 535 C C . ALA A 1 72 ? -4.485 19.708 6.859 1.00 92.69 72 ALA A C 1
ATOM 537 O O . ALA A 1 72 ? -4.049 20.465 7.724 1.00 92.69 72 ALA A O 1
ATOM 538 N N . LEU A 1 73 ? -4.845 18.446 7.133 1.00 94.50 73 LEU A N 1
ATOM 539 C CA . LEU A 1 73 ? -4.816 17.890 8.490 1.00 94.50 73 LEU A CA 1
ATOM 540 C C . LEU A 1 73 ? -3.423 17.948 9.138 1.00 94.50 73 LEU A C 1
ATOM 542 O O . LEU A 1 73 ? -3.334 18.236 10.330 1.00 94.50 73 LEU A O 1
ATOM 546 N N . ASP A 1 74 ? -2.347 17.727 8.371 1.00 90.12 74 ASP A N 1
ATOM 547 C CA . ASP A 1 74 ? -0.973 17.837 8.886 1.00 90.12 74 ASP A CA 1
ATOM 548 C C . ASP A 1 74 ? -0.710 19.244 9.453 1.00 90.12 74 ASP A C 1
ATOM 550 O O . ASP A 1 74 ? -0.119 19.383 10.520 1.00 90.12 74 ASP A O 1
ATOM 554 N N . SER A 1 75 ? -1.200 20.292 8.782 1.00 91.25 75 SER A N 1
ATOM 555 C CA . SER A 1 75 ? -1.080 21.673 9.267 1.00 91.25 75 SER A CA 1
ATOM 556 C C . SER A 1 75 ? -1.948 21.944 10.498 1.00 91.25 75 SER A C 1
ATOM 558 O O . SER A 1 75 ? -1.545 22.715 11.365 1.00 91.25 75 SER A O 1
ATOM 560 N N . CYS A 1 76 ? -3.112 21.299 10.619 1.00 95.12 76 CYS A N 1
ATOM 561 C CA . CYS A 1 76 ? -3.971 21.441 11.797 1.00 95.12 76 CYS A CA 1
ATOM 562 C C . CYS A 1 76 ? -3.336 20.852 13.069 1.00 95.12 76 CYS A C 1
ATOM 564 O O . CYS A 1 76 ? -3.579 21.371 14.157 1.00 95.12 76 CYS A O 1
ATOM 566 N N . LEU A 1 77 ? -2.507 19.809 12.948 1.00 93.94 77 LEU A N 1
ATOM 567 C CA . LEU A 1 77 ? -1.778 19.219 14.082 1.00 93.94 77 LEU A CA 1
ATOM 568 C C . LEU A 1 77 ? -0.720 20.166 14.673 1.00 93.94 77 LEU A C 1
ATOM 570 O O . LEU A 1 77 ? -0.453 20.105 15.870 1.00 93.94 77 LEU A O 1
ATOM 574 N N . ASP A 1 78 ? -0.164 21.060 13.854 1.00 92.06 78 ASP A N 1
ATOM 575 C CA . ASP A 1 78 ? 0.831 22.062 14.262 1.00 92.06 78 ASP A CA 1
ATOM 576 C C . ASP A 1 78 ? 0.185 23.441 14.556 1.00 92.06 78 ASP A C 1
ATOM 578 O O . ASP A 1 78 ? 0.883 24.440 14.726 1.00 92.06 78 ASP A O 1
ATOM 582 N N . SER A 1 79 ? -1.152 23.520 14.621 1.00 94.88 79 SER A N 1
ATOM 583 C CA . SER A 1 79 ? -1.875 24.778 14.847 1.00 94.88 79 SER A CA 1
ATOM 584 C C . SER A 1 79 ? -1.605 25.372 16.235 1.00 94.88 79 SER A C 1
ATOM 586 O O . SER A 1 79 ? -1.631 24.668 17.251 1.00 94.88 79 SER A O 1
ATOM 588 N N . GLU A 1 80 ? -1.432 26.697 16.291 1.00 95.94 80 GLU A N 1
ATOM 589 C CA . GLU A 1 80 ? -1.355 27.461 17.545 1.00 95.94 80 GLU A CA 1
ATOM 590 C C . GLU A 1 80 ? -2.707 27.517 18.274 1.00 95.94 80 GLU A C 1
ATOM 592 O O . GLU A 1 80 ? -2.753 27.724 19.484 1.00 95.94 80 GLU A O 1
ATOM 597 N N . MET A 1 81 ? -3.817 27.298 17.559 1.00 96.62 81 MET A N 1
ATOM 598 C CA . MET A 1 81 ? -5.151 27.246 18.153 1.00 96.62 81 MET A CA 1
ATOM 599 C C . MET A 1 81 ? -5.400 25.870 18.779 1.00 96.62 81 MET A C 1
ATOM 601 O O . MET A 1 81 ? -5.544 24.871 18.070 1.00 96.62 81 MET A O 1
ATOM 605 N N . ASP A 1 82 ? -5.510 25.830 20.109 1.00 96.62 82 ASP A N 1
ATOM 606 C CA . ASP A 1 82 ? -5.706 24.596 20.885 1.00 96.62 82 ASP A CA 1
ATOM 607 C C . ASP A 1 82 ? -6.926 23.779 20.435 1.00 96.62 82 ASP A C 1
ATOM 609 O O . ASP A 1 82 ? -6.863 22.550 20.393 1.00 96.62 82 ASP A O 1
ATOM 613 N N . GLU A 1 83 ? -8.020 24.445 20.061 1.00 96.81 83 GLU A N 1
ATOM 614 C CA . GLU A 1 83 ? -9.247 23.799 19.577 1.00 96.81 83 GLU A CA 1
ATOM 615 C C . GLU A 1 83 ? -9.015 23.045 18.258 1.00 96.81 83 GLU A C 1
ATOM 617 O O . GLU A 1 83 ? -9.359 21.866 18.155 1.00 96.81 83 GLU A O 1
ATOM 622 N N . VAL A 1 84 ? -8.346 23.687 17.291 1.00 97.81 84 VAL A N 1
ATOM 623 C CA . VAL A 1 84 ? -7.999 23.091 15.987 1.00 97.81 84 VAL A CA 1
ATOM 624 C C . VAL A 1 84 ? -7.071 21.896 16.181 1.00 97.81 84 VAL A C 1
ATOM 626 O O . VAL A 1 84 ? -7.317 20.819 15.634 1.00 97.81 84 VAL A O 1
ATOM 629 N N . ARG A 1 85 ? -6.028 22.061 17.004 1.00 96.94 85 ARG A N 1
ATOM 630 C CA . ARG A 1 85 ? -5.066 20.992 17.290 1.00 96.94 85 ARG A CA 1
ATOM 631 C C . ARG A 1 85 ? -5.739 19.798 17.967 1.00 96.94 85 ARG A C 1
ATOM 633 O O . ARG A 1 85 ? -5.559 18.661 17.539 1.00 96.94 85 ARG A O 1
ATOM 640 N N . THR A 1 86 ? -6.589 20.050 18.962 1.00 97.50 86 THR A N 1
ATOM 641 C CA . THR A 1 86 ? -7.340 19.004 19.676 1.00 97.50 86 THR A CA 1
ATOM 642 C C . THR A 1 86 ? -8.282 18.239 18.744 1.00 97.50 86 THR A C 1
ATOM 644 O O . THR A 1 86 ? -8.373 17.010 18.834 1.00 97.50 86 THR A O 1
ATOM 647 N N . ALA A 1 87 ? -8.965 18.941 17.833 1.00 98.12 87 ALA A N 1
ATOM 648 C CA . ALA A 1 87 ? -9.831 18.321 16.834 1.00 98.12 87 ALA A CA 1
ATOM 649 C C . ALA A 1 87 ? -9.030 17.435 15.864 1.00 98.12 87 ALA A C 1
ATOM 651 O O . ALA A 1 87 ? -9.399 16.280 15.637 1.00 98.12 87 ALA A O 1
ATOM 652 N N . ALA A 1 88 ? -7.894 17.929 15.362 1.00 97.81 88 ALA A N 1
ATOM 653 C CA . ALA A 1 88 ? -7.016 17.180 14.466 1.00 97.81 88 ALA A CA 1
ATOM 654 C C . ALA A 1 88 ? -6.468 15.904 15.125 1.00 97.81 88 ALA A C 1
ATOM 656 O O . ALA A 1 88 ? -6.551 14.815 14.554 1.00 97.81 88 ALA A O 1
ATOM 657 N N . GLU A 1 89 ? -5.985 15.998 16.365 1.00 97.56 89 GLU A N 1
ATOM 658 C CA . GLU A 1 89 ? -5.553 14.825 17.126 1.00 97.56 89 GLU A CA 1
ATOM 659 C C . GLU A 1 89 ? -6.701 13.834 17.371 1.00 97.56 89 GLU A C 1
ATOM 661 O O . GLU A 1 89 ? -6.492 12.621 17.346 1.00 97.56 89 GLU A O 1
ATOM 666 N N . GLY A 1 90 ? -7.922 14.331 17.604 1.00 98.00 90 GLY A N 1
ATOM 667 C CA . GLY A 1 90 ? -9.125 13.510 17.750 1.00 98.00 90 GLY A CA 1
ATOM 668 C C . GLY A 1 90 ? -9.407 12.658 16.514 1.00 98.00 90 GLY A C 1
ATOM 669 O O . GLY A 1 90 ? -9.666 11.459 16.643 1.00 98.00 90 GLY A O 1
ATOM 670 N N . ILE A 1 91 ? -9.268 13.246 15.324 1.00 98.25 91 ILE A N 1
ATOM 671 C CA . ILE A 1 91 ? -9.404 12.543 14.042 1.00 98.25 91 ILE A CA 1
ATOM 672 C C . ILE A 1 91 ? -8.327 11.470 13.891 1.00 98.25 91 ILE A C 1
ATOM 674 O O . ILE A 1 91 ? -8.646 10.328 13.557 1.00 98.25 91 ILE A O 1
ATOM 678 N N . VAL A 1 92 ? -7.062 11.795 14.183 1.00 97.75 92 VAL A N 1
ATOM 679 C CA . VAL A 1 92 ? -5.957 10.826 14.090 1.00 97.75 92 VAL A CA 1
ATOM 680 C C . VAL A 1 92 ? -6.159 9.662 15.062 1.00 97.75 92 VAL A C 1
ATOM 682 O O . VAL A 1 92 ? -6.014 8.503 14.667 1.00 97.75 92 VAL A O 1
ATOM 685 N N . ARG A 1 93 ? -6.570 9.942 16.309 1.00 98.19 93 ARG A N 1
ATOM 686 C CA . ARG A 1 93 ? -6.922 8.902 17.289 1.00 98.19 93 ARG A CA 1
ATOM 687 C C . ARG A 1 93 ? -8.054 8.021 16.775 1.00 98.19 93 ARG A C 1
ATOM 689 O O . ARG A 1 93 ? -7.974 6.798 16.885 1.00 98.19 93 ARG A O 1
ATOM 696 N N . ARG A 1 94 ? -9.095 8.617 16.185 1.00 98.31 94 ARG A N 1
ATOM 697 C CA . ARG A 1 94 ? -10.225 7.863 15.638 1.00 98.31 94 ARG A CA 1
ATOM 698 C C . ARG A 1 94 ? -9.806 6.958 14.479 1.00 98.31 94 ARG A C 1
ATOM 700 O O . ARG A 1 94 ? -10.183 5.788 14.463 1.00 98.31 94 ARG A O 1
ATOM 707 N N . LEU A 1 95 ? -8.997 7.466 13.551 1.00 98.12 95 LEU A N 1
ATOM 708 C CA . LEU A 1 95 ? -8.464 6.688 12.432 1.00 98.12 95 LEU A CA 1
ATOM 709 C C . LEU A 1 95 ? -7.572 5.531 12.919 1.00 98.12 95 LEU A C 1
ATOM 711 O O . LEU A 1 95 ? -7.694 4.407 12.434 1.00 98.12 95 LEU A O 1
ATOM 715 N N . GLY A 1 96 ? -6.725 5.780 13.924 1.00 98.38 96 GLY A N 1
ATOM 716 C CA . GLY A 1 96 ? -5.904 4.747 14.561 1.00 98.38 96 GLY A CA 1
ATOM 717 C C . GLY A 1 96 ? -6.739 3.659 15.236 1.00 98.38 96 GLY A C 1
ATOM 718 O O . GLY A 1 96 ? -6.497 2.475 15.013 1.00 98.38 96 GLY A O 1
ATOM 719 N N . ARG A 1 97 ? -7.790 4.026 15.979 1.00 98.62 97 ARG A N 1
ATOM 720 C CA . ARG A 1 97 ? -8.719 3.045 16.572 1.00 98.62 97 ARG A CA 1
ATOM 721 C C . ARG A 1 97 ? -9.437 2.215 15.509 1.00 98.62 97 ARG A C 1
ATOM 723 O O . ARG A 1 97 ? -9.513 0.997 15.645 1.00 98.62 97 ARG A O 1
ATOM 730 N N . ASN A 1 98 ? -9.898 2.841 14.424 1.00 98.69 98 ASN A N 1
ATOM 731 C CA . ASN A 1 98 ? -10.496 2.135 13.287 1.00 98.69 98 ASN A CA 1
ATOM 732 C C . ASN A 1 98 ? -9.534 1.084 12.696 1.00 98.69 98 ASN A C 1
ATOM 734 O O . ASN A 1 98 ? -9.949 -0.046 12.429 1.00 98.69 98 ASN A O 1
ATOM 738 N N . LEU A 1 99 ? -8.249 1.428 12.529 1.00 98.69 99 LEU A N 1
ATOM 739 C CA . LEU A 1 99 ? -7.219 0.473 12.111 1.00 98.69 99 LEU A CA 1
ATOM 740 C C . LEU A 1 99 ? -7.040 -0.655 13.136 1.00 98.69 99 LEU A C 1
ATOM 742 O O . LEU A 1 99 ? -6.972 -1.820 12.747 1.00 98.69 99 LEU A O 1
ATOM 746 N N . GLY A 1 100 ? -7.003 -0.324 14.428 1.00 98.56 100 GLY A N 1
ATOM 747 C CA . GLY A 1 100 ? -6.930 -1.302 15.514 1.00 98.56 100 GLY A CA 1
ATOM 748 C C . GLY A 1 100 ? -8.057 -2.334 15.440 1.00 98.56 100 GLY A C 1
ATOM 749 O O . GLY A 1 100 ? -7.790 -3.533 15.452 1.00 98.56 100 GLY A O 1
ATOM 750 N N . TYR A 1 101 ? -9.306 -1.892 15.261 1.00 98.81 101 TYR A N 1
ATOM 751 C CA . TYR A 1 101 ? -10.456 -2.792 15.115 1.00 98.81 101 TYR A CA 1
ATOM 752 C C . TYR A 1 101 ? -10.359 -3.688 13.877 1.00 98.81 101 TYR A C 1
ATOM 754 O O . TYR A 1 101 ? -10.638 -4.885 13.962 1.00 98.81 101 TYR A O 1
ATOM 762 N N . LEU A 1 102 ? -9.926 -3.133 12.740 1.00 98.69 102 LEU A N 1
ATOM 763 C CA . LEU A 1 102 ? -9.727 -3.888 11.503 1.00 98.69 102 LEU A CA 1
ATOM 764 C C . LEU A 1 102 ? -8.681 -5.000 11.676 1.00 98.69 102 LEU A C 1
ATOM 766 O O . LEU A 1 102 ? -8.927 -6.153 11.319 1.00 98.69 102 LEU A O 1
ATOM 770 N N . LEU A 1 103 ? -7.520 -4.665 12.244 1.00 98.69 103 LEU A N 1
ATOM 771 C CA . LEU A 1 103 ? -6.434 -5.618 12.475 1.00 98.69 103 LEU A CA 1
ATOM 772 C C . LEU A 1 103 ? -6.806 -6.662 13.532 1.00 98.69 103 LEU A C 1
ATOM 774 O O . LEU A 1 103 ? -6.484 -7.839 13.367 1.00 98.69 103 LEU A O 1
ATOM 778 N N . LEU A 1 104 ? -7.521 -6.263 14.585 1.00 98.50 104 LEU A N 1
ATOM 779 C CA . LEU A 1 104 ? -7.979 -7.177 15.626 1.00 98.50 104 LEU A CA 1
ATOM 780 C C . LEU A 1 104 ? -8.992 -8.194 15.075 1.00 98.50 104 LEU A C 1
ATOM 782 O O . LEU A 1 104 ? -8.887 -9.384 15.383 1.00 98.50 104 LEU A O 1
ATOM 786 N N . ALA A 1 105 ? -9.913 -7.758 14.206 1.00 98.38 105 ALA A N 1
ATOM 787 C CA . ALA A 1 105 ? -10.863 -8.642 13.527 1.00 98.38 105 ALA A CA 1
ATOM 788 C C . ALA A 1 105 ? -10.146 -9.701 12.673 1.00 98.38 105 ALA A C 1
ATOM 790 O O . ALA A 1 105 ? -10.494 -10.882 12.730 1.00 98.38 105 ALA A O 1
ATOM 791 N N . LEU A 1 106 ? -9.103 -9.297 11.939 1.00 98.19 106 LEU A N 1
ATOM 792 C CA . LEU A 1 106 ? -8.258 -10.200 11.152 1.00 98.19 106 LEU A CA 1
ATOM 793 C C . LEU A 1 106 ? -7.488 -11.187 12.036 1.00 98.19 106 LEU A C 1
ATOM 795 O O . LEU A 1 106 ? -7.508 -12.390 11.785 1.00 98.19 106 LEU A O 1
ATOM 799 N N . ARG A 1 107 ? -6.842 -10.685 13.093 1.00 97.75 107 ARG A N 1
ATOM 800 C CA . ARG A 1 107 ? -5.999 -11.469 14.006 1.00 97.75 107 ARG A CA 1
ATOM 801 C C . ARG A 1 107 ? -6.779 -12.535 14.774 1.00 97.75 107 ARG A C 1
ATOM 803 O O . ARG A 1 107 ? -6.247 -13.628 14.985 1.00 97.75 107 ARG A O 1
ATOM 810 N N . ARG A 1 108 ? -7.991 -12.202 15.235 1.00 96.94 108 ARG A N 1
ATOM 811 C CA . ARG A 1 108 ? -8.873 -13.115 15.980 1.00 96.94 108 ARG A CA 1
ATOM 812 C C . ARG A 1 108 ? -9.618 -14.064 15.050 1.00 96.94 108 ARG A C 1
ATOM 814 O O . ARG A 1 108 ? -9.765 -15.242 15.370 1.00 96.94 108 ARG A O 1
ATOM 821 N N . GLY A 1 109 ? -10.095 -13.554 13.914 1.00 96.56 109 GLY A N 1
ATOM 822 C CA . GLY A 1 109 ? -10.947 -14.305 13.001 1.00 96.56 109 GLY A CA 1
ATOM 823 C C . GLY A 1 109 ? -12.173 -14.874 13.711 1.00 96.56 109 GLY A C 1
ATOM 824 O O . GLY A 1 109 ? -12.444 -16.065 13.578 1.00 96.56 109 GLY A O 1
ATOM 825 N N . ASP A 1 110 ? -12.877 -14.067 14.513 1.00 97.69 110 ASP A N 1
ATOM 826 C CA . ASP A 1 110 ? -14.093 -14.516 15.204 1.00 97.69 110 ASP A CA 1
ATOM 827 C C . ASP A 1 110 ? -15.155 -15.004 14.193 1.00 97.69 110 ASP A C 1
ATOM 829 O O . ASP A 1 110 ? -15.228 -14.458 13.087 1.00 97.69 110 ASP A O 1
ATOM 833 N N . PRO A 1 111 ? -16.025 -15.974 14.547 1.00 97.69 111 PRO A N 1
ATOM 834 C CA . PRO A 1 111 ? -16.994 -16.561 13.613 1.00 97.69 111 PRO A CA 1
ATOM 835 C C . PRO A 1 111 ? -17.864 -15.546 12.860 1.00 97.69 111 PRO A C 1
ATOM 837 O O . PRO A 1 111 ? -18.143 -15.733 11.680 1.00 97.69 111 PRO A O 1
ATOM 840 N N . VAL A 1 112 ? -18.245 -14.446 13.515 1.00 97.38 112 VAL A N 1
ATOM 841 C CA . VAL A 1 112 ? -19.029 -13.357 12.909 1.00 97.38 112 VAL A CA 1
ATOM 842 C C . VAL A 1 112 ? -18.267 -12.628 11.793 1.00 97.38 112 VAL A C 1
ATOM 844 O O . VAL A 1 112 ? -18.841 -12.337 10.748 1.00 97.38 112 VAL A O 1
ATOM 847 N N . ASN A 1 113 ? -16.958 -12.412 11.961 1.00 97.56 113 ASN A N 1
ATOM 848 C CA . ASN A 1 113 ? -16.106 -11.803 10.938 1.00 97.56 113 ASN A CA 1
ATOM 849 C C . ASN A 1 113 ? -15.797 -12.792 9.807 1.00 97.56 113 ASN A C 1
ATOM 851 O O . ASN A 1 113 ? -15.734 -12.390 8.647 1.00 97.56 113 ASN A O 1
ATOM 855 N N . ARG A 1 114 ? -15.671 -14.093 10.122 1.00 97.19 114 ARG A N 1
ATOM 856 C CA . ARG A 1 114 ? -15.552 -15.148 9.099 1.00 97.19 114 ARG A CA 1
ATOM 857 C C . ARG A 1 114 ? -16.796 -15.227 8.222 1.00 97.19 114 ARG A C 1
ATOM 859 O O . ARG A 1 114 ? -16.671 -15.284 7.007 1.00 97.19 114 ARG A O 1
ATOM 866 N N . ALA A 1 115 ? -17.982 -15.175 8.827 1.00 96.44 115 ALA A N 1
ATOM 867 C CA . ALA A 1 115 ? -19.251 -15.207 8.104 1.00 96.44 115 ALA A CA 1
ATOM 868 C C . ALA A 1 115 ? -19.444 -13.990 7.181 1.00 96.44 115 ALA A C 1
ATOM 870 O O . ALA A 1 115 ? -20.055 -14.118 6.127 1.00 96.44 115 ALA A O 1
ATOM 871 N N . ALA A 1 116 ? -18.887 -12.828 7.540 1.00 95.81 116 ALA A N 1
ATOM 872 C CA . ALA A 1 116 ? -18.895 -11.631 6.695 1.00 95.81 116 ALA A CA 1
ATOM 873 C C . ALA A 1 116 ? -17.904 -11.693 5.510 1.00 95.81 116 ALA A C 1
ATOM 875 O O . ALA A 1 116 ? -17.844 -10.758 4.709 1.00 95.81 116 ALA A O 1
ATOM 876 N N . ARG A 1 117 ? -17.100 -12.761 5.412 1.00 93.06 117 ARG A N 1
ATOM 877 C CA . ARG A 1 117 ? -16.106 -13.005 4.356 1.00 93.06 117 ARG A CA 1
ATOM 878 C C . ARG A 1 117 ? -16.163 -14.470 3.925 1.00 93.06 117 ARG A C 1
ATOM 880 O O . ARG A 1 117 ? -15.181 -15.205 4.047 1.00 93.06 117 ARG A O 1
ATOM 887 N N . ASP A 1 118 ? -17.331 -14.899 3.464 1.00 90.38 118 ASP A N 1
ATOM 888 C CA . ASP A 1 118 ? -17.590 -16.281 3.048 1.00 90.38 118 ASP A CA 1
ATOM 889 C C . ASP A 1 118 ? -16.728 -16.729 1.851 1.00 90.38 118 ASP A C 1
ATOM 891 O O . ASP A 1 118 ? -16.543 -17.927 1.625 1.00 90.38 118 ASP A O 1
ATOM 895 N N . GLU A 1 119 ? -16.120 -15.781 1.128 1.00 91.50 119 GLU A N 1
ATOM 896 C CA . GLU A 1 119 ? -15.152 -16.065 0.076 1.00 91.50 119 GLU A CA 1
ATOM 897 C C . GLU A 1 119 ? -13.785 -16.545 0.607 1.00 91.50 119 GLU A C 1
ATOM 899 O O . GLU A 1 119 ? -12.985 -17.088 -0.161 1.00 91.50 119 GLU A O 1
ATOM 904 N N . TRP A 1 120 ? -13.486 -16.359 1.900 1.00 94.94 120 TRP A N 1
ATOM 905 C CA . TRP A 1 120 ? -12.262 -16.849 2.543 1.00 94.94 120 TRP A CA 1
ATOM 906 C C . TRP A 1 120 ? -12.480 -18.226 3.171 1.00 94.94 120 TRP A C 1
ATOM 908 O O . TRP A 1 120 ? -13.380 -18.430 3.980 1.00 94.94 120 TRP A O 1
ATOM 918 N N . ASN A 1 121 ? -11.590 -19.169 2.862 1.00 94.06 121 ASN A N 1
ATOM 919 C CA . ASN A 1 121 ? -11.491 -20.415 3.625 1.00 94.06 121 ASN A CA 1
ATOM 920 C C . ASN A 1 121 ? -10.613 -20.227 4.883 1.00 94.06 121 ASN A C 1
ATOM 922 O O . ASN A 1 121 ? -9.989 -19.181 5.082 1.00 94.06 121 ASN A O 1
ATOM 926 N N . ASP A 1 122 ? -10.523 -21.265 5.717 1.00 95.81 122 ASP A N 1
ATOM 927 C CA . ASP A 1 122 ? -9.795 -21.219 6.993 1.00 95.81 122 ASP A CA 1
ATOM 928 C C . ASP A 1 122 ? -8.312 -20.848 6.867 1.00 95.81 122 ASP A C 1
ATOM 930 O O . ASP A 1 122 ? -7.745 -20.305 7.814 1.00 95.81 122 ASP A O 1
ATOM 934 N N . SER A 1 123 ? -7.674 -21.086 5.715 1.00 96.94 123 SER A N 1
ATOM 935 C CA . SER A 1 123 ? -6.247 -20.786 5.542 1.00 96.94 123 SER A CA 1
ATOM 936 C C . SER A 1 123 ? -5.938 -19.285 5.601 1.00 96.94 123 SER A C 1
ATOM 938 O O . SER A 1 123 ? -4.891 -18.907 6.123 1.00 96.94 123 SER A O 1
ATOM 940 N N . TYR A 1 124 ? -6.864 -18.420 5.168 1.00 97.44 124 TYR A N 1
ATOM 941 C CA . TYR A 1 124 ? -6.714 -16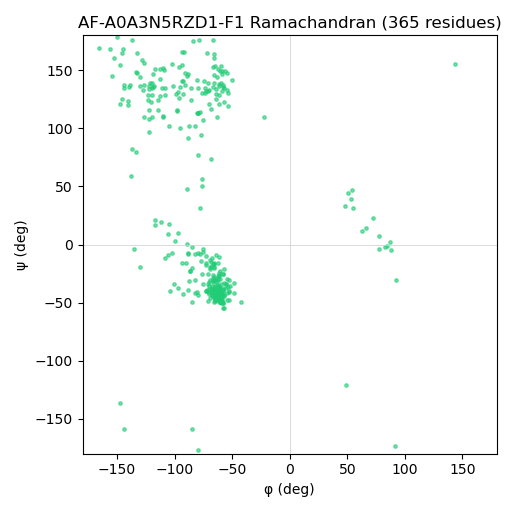.964 5.279 1.00 97.44 124 TYR A CA 1
ATOM 942 C C . TYR A 1 124 ? -6.701 -16.526 6.747 1.00 97.44 124 TYR A C 1
ATOM 944 O O . TYR A 1 124 ? -5.814 -15.794 7.187 1.00 97.44 124 TYR A O 1
ATOM 952 N N . TRP A 1 125 ? -7.676 -17.008 7.519 1.00 97.19 125 TRP A N 1
ATOM 953 C CA . TRP A 1 125 ? -7.820 -16.687 8.939 1.00 97.19 125 TRP A CA 1
ATOM 954 C C . TRP A 1 125 ? -6.692 -17.281 9.778 1.00 97.19 125 TRP A C 1
ATOM 956 O O . TRP A 1 125 ? -6.155 -16.606 10.654 1.00 97.19 125 TRP A O 1
ATOM 966 N N . ALA A 1 126 ? -6.291 -18.519 9.481 1.00 97.56 126 ALA A N 1
ATOM 967 C CA . ALA A 1 126 ? -5.147 -19.160 10.115 1.00 97.56 126 ALA A CA 1
ATOM 968 C C . ALA A 1 126 ? -3.865 -18.354 9.880 1.00 97.56 126 ALA A C 1
ATOM 970 O O . ALA A 1 126 ? -3.112 -18.130 10.824 1.00 97.56 126 ALA A O 1
ATOM 971 N N . TYR A 1 127 ? -3.645 -17.861 8.658 1.00 97.75 127 TYR A N 1
ATOM 972 C CA . TYR A 1 127 ? -2.477 -17.045 8.350 1.00 97.75 127 TYR A CA 1
ATOM 973 C C . TYR A 1 127 ? -2.483 -15.710 9.106 1.00 97.75 127 TYR A C 1
ATOM 975 O O . TYR A 1 127 ? -1.493 -15.380 9.762 1.00 97.75 127 TYR A O 1
ATOM 983 N N . TRP A 1 128 ? -3.603 -14.977 9.105 1.00 97.81 128 TRP A N 1
ATOM 984 C CA . TRP A 1 128 ? -3.740 -13.736 9.883 1.00 97.81 128 TRP A CA 1
ATOM 985 C C . TRP A 1 128 ? -3.548 -13.948 11.387 1.00 97.81 128 TRP A C 1
ATOM 987 O O . TRP A 1 128 ? -2.946 -13.107 12.056 1.00 97.81 128 TRP A O 1
ATOM 997 N N . ALA A 1 129 ? -3.968 -15.098 11.918 1.00 97.62 129 ALA A N 1
ATOM 998 C CA . ALA A 1 129 ? -3.706 -15.476 13.301 1.00 97.62 129 ALA A CA 1
ATOM 999 C C . ALA A 1 129 ? -2.210 -15.705 13.599 1.00 97.62 129 ALA A C 1
ATOM 1001 O O . ALA A 1 129 ? -1.805 -15.693 14.763 1.00 97.62 129 ALA A O 1
ATOM 1002 N N . THR A 1 130 ? -1.359 -15.888 12.587 1.00 97.75 130 THR A N 1
ATOM 1003 C CA . THR A 1 130 ? 0.097 -15.955 12.784 1.00 97.75 130 THR A CA 1
ATOM 1004 C C . THR A 1 130 ? 0.760 -14.584 12.820 1.00 97.75 130 THR A C 1
ATOM 1006 O O . THR A 1 130 ? 1.850 -14.479 13.364 1.00 97.75 130 THR A O 1
ATOM 1009 N N . ILE A 1 131 ? 0.128 -13.530 12.292 1.00 98.38 131 ILE A N 1
ATOM 1010 C CA . ILE A 1 131 ? 0.733 -12.196 12.237 1.00 98.38 131 ILE A CA 1
ATOM 1011 C C . ILE A 1 131 ? 0.908 -11.639 13.655 1.00 98.38 131 ILE A C 1
ATOM 1013 O O . ILE A 1 131 ? 0.028 -11.764 14.512 1.00 98.38 131 ILE A O 1
ATOM 1017 N N . ARG A 1 132 ? 2.081 -11.060 13.907 1.00 98.12 132 ARG A N 1
ATOM 1018 C CA . ARG A 1 132 ? 2.506 -10.446 15.175 1.00 98.12 132 ARG A CA 1
ATOM 1019 C C . ARG A 1 132 ? 3.070 -9.043 14.983 1.00 98.12 132 ARG A C 1
ATOM 1021 O O . ARG A 1 132 ? 3.122 -8.279 15.938 1.00 98.12 132 ARG A O 1
ATOM 1028 N N . CYS A 1 133 ? 3.480 -8.700 13.764 1.00 98.50 133 CYS A N 1
ATOM 1029 C CA . CYS A 1 133 ? 4.019 -7.392 13.427 1.00 98.50 133 CYS A CA 1
ATOM 1030 C 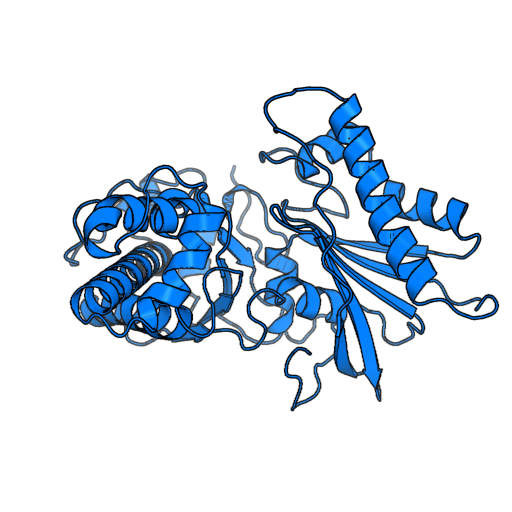C . CYS A 1 133 ? 3.312 -6.827 12.194 1.00 98.50 133 CYS A C 1
ATOM 1032 O O . CYS A 1 133 ? 3.102 -7.531 11.204 1.00 98.50 133 CYS A O 1
ATOM 1034 N N . VAL A 1 134 ? 2.973 -5.544 12.243 1.00 98.69 134 VAL A N 1
ATOM 1035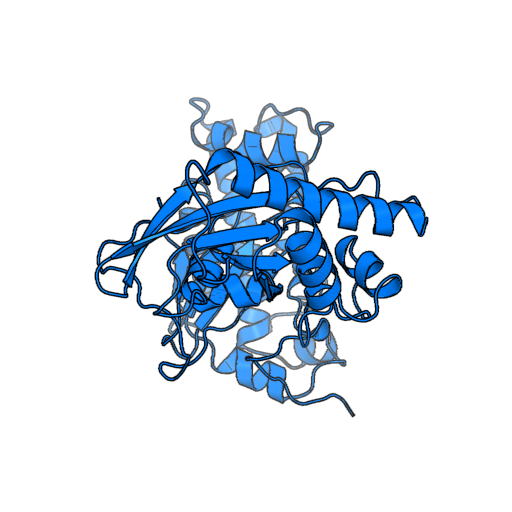 C CA . VAL A 1 134 ? 2.487 -4.776 11.101 1.00 98.69 134 VAL A CA 1
ATOM 1036 C C . VAL A 1 134 ? 3.397 -3.576 10.893 1.00 98.69 134 VAL A C 1
ATOM 1038 O O . VAL A 1 134 ? 3.557 -2.758 11.797 1.00 98.69 134 VAL A O 1
ATOM 1041 N N . TRP A 1 135 ? 3.949 -3.438 9.690 1.00 98.44 135 TRP A N 1
ATOM 1042 C CA . TRP A 1 135 ? 4.600 -2.207 9.247 1.00 98.44 135 TRP A CA 1
ATOM 1043 C C . TRP A 1 135 ? 3.621 -1.366 8.438 1.00 98.44 135 TRP A C 1
ATOM 1045 O O . TRP A 1 135 ? 3.045 -1.840 7.459 1.00 98.44 135 TRP A O 1
ATOM 1055 N N . LEU A 1 136 ? 3.448 -0.111 8.836 1.00 97.88 136 LEU A N 1
ATOM 1056 C CA . LEU A 1 136 ? 2.599 0.859 8.162 1.00 97.88 136 LEU A CA 1
ATOM 1057 C C . LEU A 1 136 ? 3.431 1.812 7.311 1.00 97.88 136 LEU A C 1
ATOM 1059 O O . LEU A 1 136 ? 4.448 2.340 7.754 1.00 97.88 136 LEU A O 1
ATOM 1063 N N . GLY A 1 137 ? 2.955 2.078 6.103 1.00 95.12 137 GLY A N 1
ATOM 1064 C CA . GLY A 1 137 ? 3.497 3.099 5.216 1.00 95.12 137 GLY A CA 1
ATOM 1065 C C . GLY A 1 137 ? 2.418 3.791 4.407 1.00 95.12 137 GLY A C 1
ATOM 1066 O O . GLY A 1 137 ? 1.236 3.745 4.741 1.00 95.12 137 GLY A O 1
ATOM 1067 N N . GLY A 1 138 ? 2.815 4.396 3.292 1.00 91.94 138 GLY A N 1
ATOM 1068 C CA . GLY A 1 138 ? 1.905 5.137 2.420 1.00 91.94 138 GLY A CA 1
ATOM 1069 C C . GLY A 1 138 ? 1.805 6.622 2.769 1.00 91.94 138 GLY A C 1
ATOM 1070 O O . GLY A 1 138 ? 2.579 7.150 3.562 1.00 91.94 138 GLY A O 1
ATOM 1071 N N . GLY A 1 139 ? 0.883 7.316 2.100 1.00 88.00 139 GLY A N 1
ATOM 1072 C CA . GLY A 1 139 ? 0.754 8.774 2.185 1.00 88.00 139 GLY A CA 1
ATOM 1073 C C . GLY A 1 139 ? 0.104 9.279 3.474 1.00 88.00 139 GLY A C 1
ATOM 1074 O O . GLY A 1 139 ? 0.379 10.403 3.869 1.00 88.00 139 GLY A O 1
ATOM 1075 N N . ILE A 1 140 ? -0.730 8.463 4.130 1.00 90.50 140 ILE A N 1
ATOM 1076 C CA . ILE A 1 140 ? -1.430 8.849 5.371 1.00 90.50 140 ILE A CA 1
ATOM 1077 C C . ILE A 1 140 ? -0.592 8.550 6.613 1.00 90.50 140 ILE A C 1
ATOM 1079 O O . ILE A 1 140 ? -0.663 9.279 7.598 1.00 90.50 140 ILE A O 1
ATOM 1083 N N . ALA A 1 141 ? 0.241 7.508 6.572 1.00 87.00 141 ALA A N 1
ATOM 1084 C CA . ALA A 1 141 ? 1.174 7.175 7.645 1.00 87.00 141 ALA A CA 1
ATOM 1085 C C . ALA A 1 141 ? 2.399 8.118 7.636 1.00 87.00 141 ALA A C 1
ATOM 1087 O O . ALA A 1 141 ? 3.545 7.670 7.630 1.00 87.00 141 ALA A O 1
ATOM 1088 N N . SER A 1 142 ? 2.152 9.432 7.585 1.00 86.38 142 SER A N 1
ATOM 1089 C CA . SER A 1 142 ? 3.180 10.473 7.608 1.00 86.38 142 SER A CA 1
ATOM 1090 C C . SER A 1 142 ? 3.906 10.483 8.962 1.00 86.38 142 SER A C 1
ATOM 1092 O O . SER A 1 142 ? 3.355 10.010 9.959 1.00 86.38 142 SER A O 1
ATOM 1094 N N . PRO A 1 143 ? 5.115 11.060 9.069 1.00 86.06 143 PRO A N 1
ATOM 1095 C CA . PRO A 1 143 ? 5.798 11.204 10.358 1.00 86.06 143 PRO A CA 1
ATOM 1096 C C . PRO A 1 143 ? 4.995 11.973 11.424 1.00 86.06 143 PRO A C 1
ATOM 1098 O O . PRO A 1 143 ? 5.270 11.820 12.612 1.00 86.06 143 PRO A O 1
ATOM 1101 N N . ARG A 1 144 ? 4.013 12.793 11.017 1.00 88.31 144 ARG A N 1
ATOM 1102 C CA . ARG A 1 144 ? 3.134 13.559 11.915 1.00 88.31 144 ARG A CA 1
ATOM 1103 C C . ARG A 1 144 ? 1.939 12.740 12.397 1.00 88.31 144 ARG A C 1
ATOM 1105 O O . ARG A 1 144 ? 1.688 12.672 13.596 1.00 88.31 144 ARG A O 1
ATOM 1112 N N . ILE A 1 145 ? 1.236 12.083 11.478 1.00 91.81 145 ILE A N 1
ATOM 1113 C CA . ILE A 1 145 ? 0.015 11.316 11.774 1.00 91.81 145 ILE A CA 1
ATOM 1114 C C . ILE A 1 145 ? 0.351 9.919 12.305 1.00 91.81 145 ILE A C 1
ATOM 1116 O O . ILE A 1 145 ? -0.258 9.424 13.256 1.00 91.81 145 ILE A O 1
ATOM 1120 N N . GLY A 1 146 ? 1.342 9.278 11.691 1.00 93.62 146 GLY A N 1
ATOM 1121 C CA . GLY A 1 146 ? 1.687 7.879 11.887 1.00 93.62 146 GLY A CA 1
ATOM 1122 C C . GLY A 1 146 ? 1.900 7.468 13.347 1.00 93.62 146 GLY A C 1
ATOM 1123 O O . GLY A 1 146 ? 1.328 6.456 13.753 1.00 93.62 146 GLY A O 1
ATOM 1124 N N . PRO A 1 147 ? 2.673 8.208 14.173 1.00 95.31 147 PRO A N 1
ATOM 1125 C CA . PRO A 1 147 ? 2.980 7.740 15.525 1.00 95.31 147 PRO A CA 1
ATOM 1126 C C . PRO A 1 147 ? 1.738 7.661 16.414 1.00 95.31 147 PRO A C 1
ATOM 1128 O O . PRO A 1 147 ? 1.571 6.703 17.171 1.00 95.31 147 PRO A O 1
ATOM 1131 N N . ALA A 1 148 ? 0.849 8.649 16.300 1.00 95.44 148 ALA A N 1
ATOM 1132 C CA . ALA A 1 148 ? -0.419 8.665 17.019 1.00 95.44 148 ALA A CA 1
ATOM 1133 C C . ALA A 1 148 ? -1.385 7.602 16.473 1.00 95.44 148 ALA A C 1
ATOM 1135 O O . ALA A 1 148 ? -2.039 6.917 17.257 1.00 95.44 148 ALA A O 1
ATOM 1136 N N . LEU A 1 149 ? -1.409 7.400 15.152 1.00 96.38 149 LEU A N 1
ATOM 1137 C CA . LEU A 1 149 ? -2.195 6.352 14.502 1.00 96.38 149 LEU A CA 1
ATOM 1138 C C . LEU A 1 149 ? -1.800 4.948 14.997 1.00 96.38 149 LEU A C 1
ATOM 1140 O O . LEU A 1 149 ? -2.678 4.187 15.402 1.00 96.38 149 LEU A O 1
ATOM 1144 N N . CYS A 1 150 ? -0.501 4.618 15.033 1.00 98.00 150 CYS A N 1
ATOM 1145 C CA . CYS A 1 150 ? -0.012 3.337 15.562 1.00 98.00 150 CYS A CA 1
ATOM 1146 C C . CYS A 1 150 ? -0.374 3.153 17.036 1.00 98.00 150 CYS A C 1
ATOM 1148 O O . CYS A 1 150 ? -0.857 2.090 17.421 1.00 98.00 150 CYS A O 1
ATOM 1150 N N . ARG A 1 151 ? -0.168 4.192 17.856 1.00 98.00 151 ARG A N 1
ATOM 1151 C CA . ARG A 1 151 ? -0.474 4.146 19.291 1.00 98.00 151 ARG A CA 1
ATOM 1152 C C . ARG A 1 151 ? -1.953 3.866 19.534 1.00 98.00 151 ARG A C 1
ATOM 1154 O O . ARG A 1 151 ? -2.282 2.926 20.239 1.00 98.00 151 ARG A O 1
ATOM 1161 N N . SER A 1 152 ? -2.842 4.612 18.880 1.00 98.38 152 SER A N 1
ATOM 1162 C CA . SER A 1 152 ? -4.287 4.415 19.026 1.00 98.38 152 SER A CA 1
ATOM 1163 C C . SER A 1 152 ? -4.781 3.076 18.479 1.00 98.38 152 SER A C 1
ATOM 1165 O O . SER A 1 152 ? -5.781 2.558 18.974 1.00 98.38 152 SER A O 1
ATOM 1167 N N . ALA A 1 153 ? -4.098 2.497 17.487 1.00 98.44 153 ALA A N 1
ATOM 1168 C CA . ALA A 1 153 ? -4.377 1.136 17.040 1.00 98.44 153 ALA A CA 1
ATOM 1169 C C . ALA A 1 153 ? -3.955 0.094 18.091 1.00 98.44 153 ALA A C 1
ATOM 1171 O O . ALA A 1 153 ? -4.713 -0.837 18.355 1.00 98.44 153 ALA A O 1
ATOM 1172 N N . LEU A 1 154 ? -2.787 0.263 18.721 1.00 98.25 154 LEU A N 1
ATOM 1173 C CA . LEU A 1 154 ? -2.312 -0.610 19.801 1.00 98.25 154 LEU A CA 1
ATOM 1174 C C . LEU A 1 154 ? -3.181 -0.509 21.061 1.00 98.25 154 LEU A C 1
ATOM 1176 O O . LEU A 1 154 ? -3.487 -1.538 21.652 1.00 98.25 154 LEU A O 1
ATOM 1180 N N . ASP A 1 155 ? -3.690 0.679 21.401 1.00 97.94 155 ASP A N 1
ATOM 1181 C CA . ASP A 1 155 ? -4.615 0.850 22.530 1.00 97.94 155 ASP A CA 1
ATOM 1182 C C . ASP A 1 155 ? -5.868 -0.042 22.388 1.00 97.94 155 ASP A C 1
ATOM 1184 O O . ASP A 1 155 ? -6.411 -0.522 23.382 1.00 97.94 155 ASP A O 1
ATOM 1188 N N . VAL A 1 156 ? -6.338 -0.297 21.156 1.00 98.44 156 VAL A N 1
ATOM 1189 C CA . VAL A 1 156 ? -7.455 -1.229 20.892 1.00 98.44 156 VAL A CA 1
ATOM 1190 C C . VAL A 1 156 ? -7.060 -2.678 21.190 1.00 98.44 156 VAL A C 1
ATOM 1192 O O . VAL A 1 156 ? -7.870 -3.435 21.726 1.00 98.44 156 VAL A O 1
ATOM 1195 N N . PHE A 1 157 ? -5.828 -3.071 20.865 1.00 98.00 157 PHE A N 1
ATOM 1196 C CA . PHE A 1 157 ? -5.299 -4.401 21.176 1.00 98.00 157 PHE A CA 1
ATOM 1197 C C . PHE A 1 157 ? -5.131 -4.593 22.685 1.00 98.00 157 PHE A C 1
ATOM 1199 O O . PHE A 1 157 ? -5.577 -5.609 23.221 1.00 98.00 157 PHE A O 1
ATOM 1206 N N . ASP A 1 158 ? -4.605 -3.586 23.382 1.00 96.69 158 ASP A N 1
ATOM 1207 C CA . ASP A 1 158 ? -4.464 -3.608 24.838 1.00 96.69 158 ASP A CA 1
ATOM 1208 C C . ASP A 1 158 ? -5.823 -3.690 25.543 1.00 96.69 158 ASP A C 1
ATOM 1210 O O . ASP A 1 158 ? -6.001 -4.500 26.453 1.00 96.69 158 ASP A O 1
ATOM 1214 N N . GLN A 1 159 ? -6.823 -2.932 25.077 1.00 96.56 159 GLN A N 1
ATOM 1215 C CA . GLN A 1 159 ? -8.206 -3.012 25.571 1.00 96.56 159 GLN A CA 1
ATOM 1216 C C . GLN A 1 159 ? -8.836 -4.397 25.354 1.00 96.56 159 GLN A C 1
ATOM 1218 O O . GLN A 1 159 ? -9.716 -4.799 26.114 1.00 96.56 159 GLN A O 1
ATOM 1223 N N . ALA A 1 160 ? -8.388 -5.132 24.336 1.00 96.69 160 ALA A N 1
ATOM 1224 C CA . ALA A 1 160 ? -8.820 -6.495 24.046 1.00 96.69 160 ALA A CA 1
ATOM 1225 C C . ALA A 1 160 ? -7.972 -7.576 24.748 1.00 96.69 160 ALA A C 1
ATOM 1227 O O . ALA A 1 160 ? -8.241 -8.764 24.562 1.00 96.69 160 ALA A O 1
ATOM 1228 N N . GLY A 1 161 ? -6.957 -7.193 25.534 1.00 96.25 161 GLY A N 1
ATOM 1229 C CA . GLY A 1 161 ? -6.049 -8.118 26.218 1.00 96.25 161 GLY A CA 1
ATOM 1230 C C . GLY A 1 161 ? -5.063 -8.838 25.292 1.00 96.25 161 GLY A C 1
ATOM 1231 O O . GLY A 1 161 ? -4.593 -9.927 25.625 1.00 96.25 161 GLY A O 1
ATOM 1232 N N . VAL A 1 162 ? -4.770 -8.275 24.115 1.00 95.56 162 VAL A N 1
ATOM 1233 C CA . VAL A 1 162 ? -3.810 -8.826 23.148 1.00 95.56 162 VAL A CA 1
ATOM 1234 C C . VAL A 1 162 ? -2.526 -8.002 23.198 1.00 95.56 162 VAL A C 1
ATOM 1236 O O . VAL A 1 162 ? -2.459 -6.926 22.619 1.00 95.56 162 VAL A O 1
ATOM 1239 N N . HIS A 1 163 ? -1.497 -8.523 23.864 1.00 93.69 163 HIS A N 1
ATOM 1240 C CA . HIS A 1 163 ? -0.237 -7.795 24.087 1.00 93.69 163 HIS A CA 1
ATOM 1241 C C . HIS A 1 163 ? 0.930 -8.295 23.219 1.00 93.69 163 HIS A C 1
ATOM 1243 O O . HIS A 1 163 ? 1.984 -7.667 23.173 1.00 93.69 163 HIS A O 1
ATOM 1249 N N . ASP A 1 164 ? 0.768 -9.421 22.515 1.00 94.19 164 ASP A N 1
ATOM 1250 C CA . ASP A 1 164 ? 1.774 -9.992 21.611 1.00 94.19 164 ASP A CA 1
ATOM 1251 C C . ASP A 1 164 ? 1.627 -9.449 20.179 1.00 94.19 164 ASP A C 1
ATOM 1253 O O . ASP A 1 164 ? 1.602 -10.205 19.208 1.00 94.19 164 ASP A O 1
ATOM 1257 N N . TYR A 1 165 ? 1.490 -8.129 20.028 1.00 97.12 165 TYR A N 1
ATOM 1258 C CA . TYR A 1 165 ? 1.277 -7.502 18.725 1.00 97.12 165 TYR A CA 1
ATOM 1259 C C . TYR A 1 165 ? 1.990 -6.156 18.609 1.00 97.12 165 TYR A C 1
ATOM 1261 O O . TYR A 1 165 ? 1.921 -5.323 19.508 1.00 97.12 165 TYR A O 1
ATOM 1269 N N . ALA A 1 166 ? 2.660 -5.933 17.482 1.00 98.06 166 ALA A N 1
ATOM 1270 C CA . ALA A 1 166 ? 3.370 -4.699 17.182 1.00 98.06 166 ALA A CA 1
ATOM 1271 C C . ALA A 1 166 ? 2.797 -4.028 15.931 1.00 98.06 166 ALA A C 1
ATOM 1273 O O . ALA A 1 166 ? 2.569 -4.677 14.909 1.00 98.06 166 ALA A O 1
ATOM 1274 N N . ILE A 1 167 ? 2.612 -2.709 16.006 1.00 98.25 167 ILE A N 1
ATOM 1275 C CA . ILE A 1 167 ? 2.209 -1.860 14.883 1.00 98.25 167 ILE A CA 1
ATOM 1276 C C . ILE A 1 167 ? 3.233 -0.732 14.786 1.00 98.25 167 ILE A C 1
ATOM 1278 O O . ILE A 1 167 ? 3.299 0.142 15.648 1.00 98.25 167 ILE A O 1
ATOM 1282 N N . ASN A 1 168 ? 4.052 -0.776 13.742 1.00 97.19 168 ASN A N 1
ATOM 1283 C CA . ASN A 1 168 ? 5.209 0.089 13.559 1.00 97.19 168 ASN A CA 1
ATOM 1284 C C . ASN A 1 168 ? 5.039 0.966 12.322 1.00 97.19 168 ASN A C 1
ATOM 1286 O O . ASN A 1 168 ? 4.423 0.556 11.341 1.00 97.19 168 ASN A O 1
ATOM 1290 N N . LEU A 1 169 ? 5.641 2.153 12.332 1.00 96.56 169 LEU A N 1
ATOM 1291 C CA . LEU A 1 169 ? 5.788 2.947 11.115 1.00 96.56 169 LEU A CA 1
ATOM 1292 C C . LEU A 1 169 ? 7.039 2.536 10.370 1.00 96.56 169 LEU A C 1
ATOM 1294 O O . LEU A 1 169 ? 8.117 2.434 10.952 1.00 96.56 169 LEU A O 1
ATOM 1298 N N . SER A 1 170 ? 6.901 2.367 9.066 1.00 95.19 170 SER A N 1
ATOM 1299 C CA . SER A 1 170 ? 8.042 2.190 8.194 1.00 95.19 170 SER A CA 1
ATOM 1300 C C . SER A 1 170 ? 8.833 3.488 8.067 1.00 95.19 170 SER A C 1
ATOM 1302 O O . SER A 1 170 ? 8.237 4.525 7.761 1.00 95.19 170 SER A O 1
ATOM 1304 N N . PRO A 1 171 ? 10.173 3.447 8.192 1.00 92.94 171 PRO A N 1
ATOM 1305 C CA . PRO A 1 171 ? 11.002 4.620 7.937 1.00 92.94 171 PRO A CA 1
ATOM 1306 C C . PRO A 1 171 ? 10.964 5.049 6.462 1.00 92.94 171 PRO A C 1
ATOM 1308 O O . PRO A 1 171 ? 11.320 6.179 6.148 1.00 92.94 171 PRO A O 1
ATOM 1311 N N . TYR A 1 172 ? 10.500 4.184 5.552 1.00 92.62 172 TYR A N 1
ATOM 1312 C CA . TYR A 1 172 ? 10.432 4.474 4.116 1.00 92.62 172 TYR A CA 1
ATOM 1313 C C . TYR A 1 172 ? 9.115 5.151 3.699 1.00 92.62 172 TYR A C 1
ATOM 1315 O O . TYR A 1 172 ? 8.974 5.576 2.550 1.00 92.62 172 TYR A O 1
ATOM 1323 N N . GLY A 1 173 ? 8.141 5.254 4.614 1.00 91.56 173 GLY A N 1
ATOM 1324 C CA . GLY A 1 173 ? 6.889 5.987 4.424 1.00 91.56 173 GLY A CA 1
ATOM 1325 C C . GLY A 1 173 ? 6.165 5.655 3.114 1.00 91.56 173 GLY A C 1
ATOM 1326 O O . GLY A 1 173 ? 5.794 4.509 2.848 1.00 91.56 173 GLY A O 1
ATOM 1327 N N . SER A 1 174 ? 5.946 6.672 2.279 1.00 91.56 174 SER A N 1
ATOM 1328 C CA . SER A 1 174 ? 5.231 6.552 1.000 1.00 91.56 174 SER A CA 1
ATOM 1329 C C . SER A 1 174 ? 6.039 5.895 -0.122 1.00 91.56 174 SER A C 1
ATOM 1331 O O . SER A 1 174 ? 5.484 5.619 -1.184 1.00 91.56 174 SER A O 1
ATOM 1333 N N . ALA A 1 175 ? 7.323 5.623 0.102 1.00 93.88 175 ALA A N 1
ATOM 1334 C CA . ALA A 1 175 ? 8.217 5.033 -0.883 1.00 93.88 175 ALA A CA 1
ATOM 1335 C C . ALA A 1 175 ? 8.554 3.562 -0.615 1.00 93.88 175 ALA A C 1
ATOM 1337 O O . ALA A 1 175 ? 9.394 2.983 -1.300 1.00 93.88 175 ALA A O 1
ATOM 1338 N N . LEU A 1 176 ? 7.866 2.947 0.345 1.00 94.88 176 LEU A N 1
ATOM 1339 C CA . LEU A 1 176 ? 7.917 1.515 0.624 1.00 94.88 176 LEU A CA 1
ATOM 1340 C C . LEU A 1 176 ? 7.898 0.633 -0.642 1.00 94.88 176 LEU A C 1
ATOM 1342 O O . LEU A 1 176 ? 8.790 -0.209 -0.766 1.00 94.88 176 LEU A O 1
ATOM 1346 N N . PRO A 1 177 ? 6.970 0.833 -1.606 1.00 96.44 177 PRO A N 1
ATOM 1347 C CA . PRO A 1 177 ? 6.966 0.048 -2.840 1.00 96.44 177 PRO A CA 1
ATOM 1348 C C . PRO A 1 177 ? 8.234 0.231 -3.686 1.00 96.44 177 PRO A C 1
ATOM 1350 O O . PRO A 1 177 ? 8.736 -0.745 -4.234 1.00 96.44 177 PRO A O 1
ATOM 1353 N N . LEU A 1 178 ? 8.801 1.445 -3.747 1.00 96.94 178 LEU A N 1
ATOM 1354 C CA . LEU A 1 178 ? 10.054 1.698 -4.472 1.00 96.94 178 LEU A CA 1
ATOM 1355 C C . LEU A 1 178 ? 11.231 0.971 -3.825 1.00 96.94 178 LEU A C 1
ATOM 1357 O O . LEU A 1 178 ? 12.015 0.338 -4.524 1.00 96.94 178 LEU A O 1
ATOM 1361 N N . VAL A 1 179 ? 11.352 1.043 -2.495 1.00 96.75 179 VAL A N 1
ATOM 1362 C CA . VAL A 1 179 ? 12.422 0.353 -1.756 1.00 96.75 179 VAL A CA 1
ATOM 1363 C C . VAL A 1 179 ? 12.340 -1.146 -2.000 1.00 96.75 179 VAL A C 1
ATOM 1365 O O . VAL A 1 179 ? 13.342 -1.767 -2.340 1.00 96.75 179 VAL A O 1
ATOM 1368 N N . GLY A 1 180 ? 11.142 -1.714 -1.887 1.00 96.50 180 GLY A N 1
ATOM 1369 C CA . GLY A 1 180 ? 10.901 -3.117 -2.178 1.00 96.50 180 GLY A CA 1
ATOM 1370 C C . GLY A 1 180 ? 11.274 -3.515 -3.603 1.00 96.50 180 GLY A C 1
ATOM 1371 O O . GLY A 1 180 ? 12.131 -4.377 -3.785 1.00 96.50 180 GLY A O 1
ATOM 1372 N N . MET A 1 181 ? 10.725 -2.819 -4.606 1.00 96.69 181 MET A N 1
ATOM 1373 C CA . MET A 1 181 ? 11.033 -3.091 -6.015 1.00 96.69 181 MET A CA 1
ATOM 1374 C C . MET A 1 181 ? 12.523 -2.960 -6.329 1.00 96.69 181 MET A C 1
ATOM 1376 O O . MET A 1 181 ? 13.063 -3.775 -7.071 1.00 96.69 181 MET A O 1
ATOM 1380 N N . ALA A 1 182 ? 13.218 -1.977 -5.755 1.00 95.94 182 ALA A N 1
ATOM 1381 C CA . ALA A 1 182 ? 14.651 -1.794 -5.966 1.00 95.94 182 ALA A CA 1
ATOM 1382 C C . ALA A 1 182 ? 15.478 -3.005 -5.505 1.00 95.94 182 ALA A C 1
ATOM 1384 O O . ALA A 1 182 ? 16.514 -3.311 -6.101 1.00 95.94 182 ALA A O 1
ATOM 1385 N N . ARG A 1 183 ? 15.006 -3.747 -4.492 1.00 95.44 183 ARG A N 1
ATOM 1386 C CA . ARG A 1 183 ? 15.656 -4.986 -4.047 1.00 95.44 183 ARG A CA 1
ATOM 1387 C C . ARG A 1 183 ? 15.559 -6.117 -5.074 1.00 95.44 183 ARG A C 1
ATOM 1389 O O . ARG A 1 183 ? 16.311 -7.080 -4.962 1.00 95.44 183 ARG A O 1
ATOM 1396 N N . ARG A 1 184 ? 14.690 -6.014 -6.085 1.00 94.62 184 ARG A N 1
ATOM 1397 C CA . ARG A 1 184 ? 14.574 -6.991 -7.184 1.00 94.62 184 ARG A CA 1
ATOM 1398 C C . ARG A 1 184 ? 15.634 -6.819 -8.269 1.00 94.62 184 ARG A C 1
ATOM 1400 O O . ARG A 1 184 ? 15.721 -7.666 -9.151 1.00 94.62 184 ARG A O 1
ATOM 1407 N N . ALA A 1 185 ? 16.441 -5.758 -8.216 1.00 91.12 185 ALA A N 1
ATOM 1408 C CA . ALA A 1 185 ? 17.511 -5.541 -9.183 1.00 91.12 185 ALA A CA 1
ATOM 1409 C C . ALA A 1 185 ? 18.547 -6.684 -9.121 1.00 91.12 185 ALA A C 1
ATOM 1411 O O . ALA A 1 185 ? 19.175 -6.853 -8.066 1.00 91.12 185 ALA A O 1
ATOM 1412 N N . PRO A 1 186 ? 18.778 -7.423 -10.228 1.00 85.50 186 PRO A N 1
ATOM 1413 C CA . PRO A 1 186 ? 19.766 -8.501 -10.286 1.00 85.50 186 PRO A CA 1
ATOM 1414 C C . PRO A 1 186 ? 21.164 -8.037 -9.853 1.00 85.50 186 PRO A C 1
ATOM 1416 O O . PRO A 1 186 ? 21.490 -6.870 -10.087 1.00 85.50 186 PRO A O 1
ATOM 1419 N N . PRO A 1 187 ? 21.998 -8.892 -9.226 1.00 80.94 187 PRO A N 1
ATOM 1420 C CA . PRO A 1 187 ? 23.315 -8.506 -8.708 1.00 80.94 187 PRO A CA 1
ATOM 1421 C C . PRO A 1 187 ? 24.234 -7.843 -9.741 1.00 80.94 187 PRO A C 1
ATOM 1423 O O . PRO A 1 187 ? 24.941 -6.902 -9.389 1.00 80.94 187 PRO A O 1
ATOM 1426 N N . ASP A 1 188 ? 24.166 -8.308 -10.987 1.00 78.56 188 ASP A N 1
ATOM 1427 C CA . ASP A 1 188 ? 24.941 -7.903 -12.165 1.00 78.56 188 ASP A CA 1
ATOM 1428 C C . ASP A 1 188 ? 24.373 -6.682 -12.906 1.00 78.56 188 ASP A C 1
ATOM 1430 O O . ASP A 1 188 ? 24.965 -6.205 -13.869 1.00 78.56 188 ASP A O 1
ATOM 1434 N N . CYS A 1 189 ? 23.242 -6.141 -12.453 1.00 81.62 189 CYS A N 1
ATOM 1435 C CA . CYS A 1 189 ? 22.612 -4.989 -13.080 1.00 81.62 189 CYS A CA 1
ATOM 1436 C C . CYS A 1 189 ? 23.449 -3.708 -12.911 1.00 81.62 189 CYS A C 1
ATOM 1438 O O . CYS A 1 189 ? 23.576 -3.185 -11.800 1.00 81.62 189 CYS A O 1
ATOM 1440 N N . SER A 1 190 ? 23.918 -3.144 -14.026 1.00 75.88 190 SER A N 1
ATOM 1441 C CA . SER A 1 190 ? 24.595 -1.841 -14.091 1.00 75.88 190 SER A CA 1
ATOM 1442 C C . SER A 1 190 ? 23.621 -0.654 -14.125 1.00 75.88 190 SER A C 1
ATOM 1444 O O . SER A 1 190 ? 23.930 0.414 -13.588 1.00 75.88 190 SER A O 1
ATOM 1446 N N . MET A 1 191 ? 22.421 -0.835 -14.694 1.00 85.06 191 MET A N 1
ATOM 1447 C CA . MET A 1 191 ? 21.411 0.219 -14.827 1.00 85.06 191 MET A CA 1
ATOM 1448 C C . MET A 1 191 ? 19.989 -0.296 -14.576 1.00 85.06 191 MET A C 1
ATOM 1450 O O . MET A 1 191 ? 19.484 -1.157 -15.295 1.00 85.06 191 MET A O 1
ATOM 1454 N N . ALA A 1 192 ? 19.326 0.287 -13.575 1.00 92.94 192 ALA A N 1
ATOM 1455 C CA . ALA A 1 192 ? 17.931 0.014 -13.256 1.00 92.94 192 ALA A CA 1
ATOM 1456 C C . ALA A 1 192 ? 17.139 1.304 -13.027 1.00 92.94 192 ALA A C 1
ATOM 1458 O O . ALA A 1 192 ? 17.661 2.279 -12.487 1.00 92.94 192 ALA A O 1
ATOM 1459 N N . TYR A 1 193 ? 15.858 1.258 -13.369 1.00 95.75 193 TYR A N 1
ATOM 1460 C CA . TYR A 1 193 ? 14.859 2.263 -13.029 1.00 95.75 193 TYR A CA 1
ATOM 1461 C C . TYR A 1 193 ? 13.757 1.612 -12.207 1.00 95.75 193 TYR A C 1
ATOM 1463 O O . TYR A 1 193 ? 13.341 0.489 -12.502 1.00 95.75 193 TYR A O 1
ATOM 1471 N N . VAL A 1 194 ? 13.295 2.308 -11.172 1.00 97.25 194 VAL A N 1
ATOM 1472 C CA . VAL A 1 194 ? 12.307 1.790 -10.230 1.00 97.25 194 VAL A CA 1
ATOM 1473 C C . VAL A 1 194 ? 11.089 2.701 -10.188 1.00 97.25 194 VAL A C 1
ATOM 1475 O O . VAL A 1 194 ? 11.220 3.921 -10.071 1.00 97.25 194 VAL A O 1
ATOM 1478 N N . PHE A 1 195 ? 9.903 2.098 -10.253 1.00 98.38 195 PHE A N 1
ATOM 1479 C CA . PHE A 1 195 ? 8.634 2.814 -10.311 1.00 98.38 195 PHE A CA 1
ATOM 1480 C C . PHE A 1 195 ? 7.601 2.271 -9.324 1.00 98.38 195 PHE A C 1
ATOM 1482 O O . PHE A 1 195 ? 7.516 1.070 -9.053 1.00 98.38 195 PHE A O 1
ATOM 1489 N N . ASP A 1 196 ? 6.765 3.183 -8.842 1.00 97.62 196 ASP A N 1
ATOM 1490 C CA . ASP A 1 196 ? 5.522 2.904 -8.126 1.00 97.62 196 ASP A CA 1
ATOM 1491 C C . ASP A 1 196 ? 4.383 3.578 -8.889 1.00 97.62 196 ASP A C 1
ATOM 1493 O O . ASP A 1 196 ? 4.153 4.786 -8.763 1.00 97.62 196 ASP A O 1
ATOM 1497 N N . PHE A 1 197 ? 3.710 2.794 -9.733 1.00 96.25 197 PHE A N 1
ATOM 1498 C CA . PHE A 1 197 ? 2.532 3.199 -10.490 1.00 96.25 197 PHE A CA 1
ATOM 1499 C C . PHE A 1 197 ? 1.299 3.134 -9.581 1.00 96.25 197 PHE A C 1
ATOM 1501 O O . PHE A 1 197 ? 0.478 2.213 -9.643 1.00 96.25 197 PHE A O 1
ATOM 1508 N N . GLY A 1 198 ? 1.186 4.142 -8.715 1.00 92.44 198 GLY A N 1
ATOM 1509 C CA . GLY A 1 198 ? 0.063 4.335 -7.803 1.00 92.44 198 GLY A CA 1
ATOM 1510 C C . GLY A 1 198 ? -1.166 4.966 -8.467 1.00 92.44 198 GLY A C 1
ATOM 1511 O O . GLY A 1 198 ? -1.188 5.235 -9.669 1.00 92.44 198 GLY A O 1
ATOM 1512 N N . HIS A 1 199 ? -2.204 5.235 -7.664 1.00 86.69 199 HIS A N 1
ATOM 1513 C CA . HIS A 1 199 ? -3.454 5.854 -8.144 1.00 86.69 199 HIS A CA 1
ATOM 1514 C C . HIS A 1 199 ? -3.437 7.388 -8.178 1.00 86.69 199 HIS A C 1
ATOM 1516 O O . HIS A 1 199 ? -4.211 7.994 -8.916 1.00 86.69 199 HIS A O 1
ATOM 1522 N N . THR A 1 200 ? -2.565 8.023 -7.391 1.00 85.94 200 THR A N 1
ATOM 1523 C CA . THR A 1 200 ? -2.491 9.494 -7.269 1.00 85.94 200 THR A CA 1
ATOM 1524 C C . THR A 1 200 ? -1.309 10.091 -8.027 1.00 85.94 200 THR A C 1
ATOM 1526 O O . THR A 1 200 ? -1.418 11.157 -8.627 1.00 85.94 200 THR A O 1
ATOM 1529 N N . ARG A 1 201 ? -0.159 9.419 -7.977 1.00 91.56 201 ARG A N 1
ATOM 1530 C CA . ARG A 1 201 ? 1.107 9.823 -8.595 1.00 91.56 201 ARG A CA 1
ATOM 1531 C C . ARG A 1 201 ? 1.862 8.564 -9.003 1.00 91.56 201 ARG A C 1
ATOM 1533 O O . ARG A 1 201 ? 1.692 7.526 -8.361 1.00 91.56 201 ARG A O 1
ATOM 1540 N N . ILE A 1 202 ? 2.724 8.693 -10.003 1.00 95.56 202 ILE A N 1
ATOM 1541 C CA . ILE A 1 202 ? 3.743 7.698 -10.326 1.00 95.56 202 ILE A CA 1
ATOM 1542 C C . ILE A 1 202 ? 5.043 8.167 -9.687 1.00 95.56 202 ILE A C 1
ATOM 1544 O O . ILE A 1 202 ? 5.564 9.221 -10.059 1.00 95.56 202 ILE A O 1
ATOM 1548 N N . LYS A 1 203 ? 5.566 7.402 -8.730 1.00 96.50 203 LYS A N 1
ATOM 1549 C CA . LYS A 1 203 ? 6.873 7.705 -8.134 1.00 96.50 203 LYS A CA 1
ATOM 1550 C C . LYS A 1 203 ? 7.965 7.016 -8.929 1.00 96.50 203 LYS A C 1
ATOM 1552 O O . LYS A 1 203 ? 7.756 5.914 -9.438 1.00 96.50 203 LYS A O 1
ATOM 1557 N N . ARG A 1 204 ? 9.118 7.671 -9.030 1.00 96.88 204 ARG A N 1
ATOM 1558 C CA . ARG A 1 204 ? 10.212 7.264 -9.914 1.00 96.88 204 ARG A CA 1
ATOM 1559 C C . ARG A 1 204 ? 11.539 7.443 -9.195 1.00 96.88 204 ARG A C 1
ATOM 1561 O O . ARG A 1 204 ? 11.752 8.465 -8.539 1.00 96.88 204 ARG A O 1
ATOM 1568 N N . ALA A 1 205 ? 12.415 6.458 -9.299 1.00 95.38 205 ALA A N 1
ATOM 1569 C CA . ALA A 1 205 ? 13.731 6.521 -8.691 1.00 95.38 205 ALA A CA 1
ATOM 1570 C C . ALA A 1 205 ? 14.750 5.670 -9.445 1.00 95.38 205 ALA A C 1
ATOM 1572 O O . ALA A 1 205 ? 14.406 4.719 -10.151 1.00 95.38 205 ALA A O 1
ATOM 1573 N N . ARG A 1 206 ? 16.022 5.975 -9.212 1.00 93.06 206 ARG A N 1
ATOM 1574 C CA . ARG A 1 206 ? 17.155 5.138 -9.585 1.00 93.06 206 ARG A CA 1
ATOM 1575 C C . ARG A 1 206 ? 17.767 4.519 -8.323 1.00 93.06 206 ARG A C 1
ATOM 1577 O O . ARG A 1 206 ? 18.083 5.250 -7.384 1.00 93.06 206 ARG A O 1
ATOM 1584 N N . PRO A 1 207 ? 17.967 3.194 -8.269 1.00 93.00 207 PRO A N 1
ATOM 1585 C CA . PRO A 1 207 ? 18.683 2.572 -7.172 1.00 93.00 207 PRO A CA 1
ATOM 1586 C C . PRO A 1 207 ? 20.181 2.870 -7.272 1.00 93.00 207 PRO A C 1
ATOM 1588 O O . PRO A 1 207 ? 20.800 2.685 -8.321 1.00 93.00 207 PRO A O 1
ATOM 1591 N N . ILE A 1 208 ? 20.765 3.293 -6.155 1.00 90.75 208 ILE A N 1
ATOM 1592 C CA . ILE A 1 208 ? 22.209 3.427 -5.980 1.00 90.75 208 ILE A CA 1
ATOM 1593 C C . ILE A 1 208 ? 22.698 2.177 -5.255 1.00 90.75 208 ILE A C 1
ATOM 1595 O O . ILE A 1 208 ? 22.322 1.916 -4.110 1.00 90.75 208 ILE A O 1
ATOM 1599 N N . VAL A 1 209 ? 23.513 1.388 -5.949 1.00 89.06 209 VAL A N 1
ATOM 1600 C CA . VAL A 1 209 ? 24.030 0.103 -5.473 1.00 89.06 209 VAL A CA 1
ATOM 1601 C C . VAL A 1 209 ? 25.522 0.219 -5.204 1.00 89.06 209 VAL A C 1
ATOM 1603 O O . VAL A 1 209 ? 26.273 0.721 -6.036 1.00 89.06 209 VAL A O 1
ATOM 1606 N N . GLU A 1 210 ? 25.955 -0.311 -4.067 1.00 87.94 210 GLU A N 1
ATOM 1607 C CA . GLU A 1 210 ? 27.363 -0.391 -3.693 1.00 87.94 210 GLU A CA 1
ATOM 1608 C C . GLU A 1 210 ? 27.651 -1.750 -3.052 1.00 87.94 210 GLU A C 1
ATOM 1610 O O . GLU A 1 210 ? 26.839 -2.264 -2.287 1.00 87.94 210 GLU A O 1
ATOM 1615 N N . ALA A 1 211 ? 28.777 -2.374 -3.413 1.00 86.81 211 ALA A N 1
ATOM 1616 C CA . ALA A 1 211 ? 29.195 -3.681 -2.891 1.00 86.81 211 ALA A CA 1
ATOM 1617 C C . ALA A 1 211 ? 28.090 -4.765 -2.912 1.00 86.81 211 ALA A C 1
ATOM 1619 O O . ALA A 1 211 ? 28.020 -5.623 -2.037 1.00 86.81 211 ALA A O 1
ATOM 1620 N N . GLY A 1 212 ? 27.207 -4.724 -3.916 1.00 87.31 212 GLY A N 1
ATOM 1621 C CA . GLY A 1 212 ? 26.096 -5.667 -4.047 1.00 87.31 212 GLY A CA 1
ATOM 1622 C C . GLY A 1 212 ? 24.851 -5.336 -3.213 1.00 87.31 212 GLY A C 1
ATOM 1623 O O . GLY A 1 212 ? 23.843 -6.011 -3.390 1.00 87.31 212 GLY A O 1
ATOM 1624 N N . SER A 1 213 ? 24.852 -4.280 -2.403 1.00 91.31 213 SER A N 1
ATOM 1625 C CA . SER A 1 213 ? 23.735 -3.865 -1.541 1.00 91.31 213 SER A CA 1
ATOM 1626 C C . SER A 1 213 ? 23.085 -2.567 -2.033 1.00 91.31 213 SER A C 1
ATOM 1628 O O . SER A 1 213 ? 23.732 -1.733 -2.668 1.00 91.31 213 SER A O 1
ATOM 1630 N N . LEU A 1 214 ? 21.794 -2.378 -1.752 1.00 92.19 214 LEU A N 1
ATOM 1631 C CA . LEU A 1 214 ? 21.086 -1.132 -2.050 1.00 92.19 214 LEU A CA 1
ATOM 1632 C C . LEU A 1 214 ? 21.450 -0.072 -1.001 1.00 92.19 214 LEU A C 1
ATOM 1634 O O . LEU A 1 214 ? 21.120 -0.232 0.177 1.00 92.19 214 LEU A O 1
ATOM 1638 N N . ARG A 1 215 ? 22.135 0.994 -1.429 1.00 91.88 215 ARG A N 1
ATOM 1639 C CA . ARG A 1 215 ? 22.619 2.081 -0.564 1.00 91.88 215 ARG A CA 1
ATOM 1640 C C . ARG A 1 215 ? 21.633 3.238 -0.459 1.00 91.88 215 ARG A C 1
ATOM 1642 O O . ARG A 1 215 ? 21.437 3.764 0.628 1.00 91.88 215 ARG A O 1
ATOM 1649 N N . ALA A 1 216 ? 21.025 3.634 -1.573 1.00 92.50 216 ALA A N 1
ATOM 1650 C CA . ALA A 1 216 ? 20.063 4.735 -1.615 1.00 92.50 216 ALA A CA 1
ATOM 1651 C C . ALA A 1 216 ? 19.118 4.605 -2.817 1.00 92.50 216 ALA A C 1
ATOM 1653 O O . ALA A 1 216 ? 19.367 3.816 -3.734 1.00 92.50 216 ALA A O 1
ATOM 1654 N N . LEU A 1 217 ? 18.051 5.404 -2.822 1.00 93.75 217 LEU A N 1
ATOM 1655 C CA . LEU A 1 217 ? 17.244 5.676 -4.008 1.00 93.75 217 LEU A CA 1
ATOM 1656 C C . LEU A 1 217 ? 17.391 7.150 -4.377 1.00 93.75 217 LEU A C 1
ATOM 1658 O O . LEU A 1 217 ? 16.945 8.031 -3.646 1.00 93.75 217 LEU A O 1
ATOM 1662 N N . GLU A 1 218 ? 17.962 7.418 -5.543 1.00 92.94 218 GLU A N 1
ATOM 1663 C CA . GLU A 1 218 ? 17.958 8.755 -6.125 1.00 92.94 218 GLU A CA 1
ATOM 1664 C C . GLU A 1 218 ? 16.557 9.022 -6.695 1.00 92.94 218 GLU A C 1
ATOM 1666 O O . GLU A 1 218 ? 16.153 8.404 -7.683 1.00 92.94 218 GLU A O 1
ATOM 1671 N N . ARG A 1 219 ? 15.771 9.882 -6.032 1.00 91.62 219 ARG A N 1
ATOM 1672 C CA . ARG A 1 219 ? 14.402 10.190 -6.470 1.00 91.62 219 ARG A CA 1
ATOM 1673 C C . ARG A 1 219 ? 14.372 11.187 -7.613 1.00 91.62 219 ARG A C 1
ATOM 1675 O O . ARG A 1 219 ? 14.957 12.262 -7.529 1.00 91.62 219 ARG A O 1
ATOM 1682 N N . CYS A 1 220 ? 13.550 10.864 -8.600 1.00 92.50 220 CYS A N 1
ATOM 1683 C CA . CYS A 1 220 ? 13.118 11.795 -9.629 1.00 92.50 220 CYS A CA 1
ATOM 1684 C C . CYS A 1 220 ? 11.785 12.436 -9.216 1.00 92.50 220 CYS A C 1
ATOM 1686 O O . CYS A 1 220 ? 11.099 11.964 -8.304 1.00 92.50 220 CYS A O 1
ATOM 1688 N N . ALA A 1 221 ? 11.396 13.513 -9.898 1.00 92.81 221 ALA A N 1
ATOM 1689 C CA . ALA A 1 221 ? 10.089 14.124 -9.682 1.00 92.81 221 ALA A CA 1
ATOM 1690 C C . ALA A 1 221 ? 8.959 13.122 -9.980 1.00 92.81 221 ALA A C 1
ATOM 1692 O O . ALA A 1 221 ? 9.020 12.387 -10.972 1.00 92.81 221 ALA A O 1
ATOM 1693 N N . ASP A 1 222 ? 7.923 13.116 -9.140 1.00 93.62 222 ASP A N 1
ATOM 1694 C CA . ASP A 1 222 ? 6.729 12.300 -9.355 1.00 93.62 222 ASP A CA 1
ATOM 1695 C C . ASP A 1 222 ? 6.023 12.707 -10.658 1.00 93.62 222 ASP A C 1
ATOM 1697 O O . ASP A 1 222 ? 5.800 13.892 -10.919 1.00 93.62 222 ASP A O 1
ATOM 1701 N N . ALA A 1 223 ? 5.601 11.718 -11.443 1.00 93.88 223 ALA A N 1
ATOM 1702 C CA . ALA A 1 223 ? 4.821 11.924 -12.657 1.00 93.88 223 ALA A CA 1
ATOM 1703 C C . ALA A 1 223 ? 3.304 11.819 -12.377 1.00 93.88 223 ALA A C 1
ATOM 1705 O O . ALA A 1 223 ? 2.877 11.156 -11.421 1.00 93.88 223 ALA A O 1
ATOM 1706 N N . PRO A 1 224 ? 2.445 12.467 -13.185 1.00 92.19 224 PRO A N 1
ATOM 1707 C CA . PRO A 1 224 ? 1.002 12.232 -13.139 1.00 92.19 224 PRO A CA 1
ATOM 1708 C C . PRO A 1 224 ? 0.675 10.793 -13.564 1.00 92.19 224 PRO A C 1
ATOM 1710 O O . PRO A 1 224 ? 1.406 10.201 -14.350 1.00 92.19 224 PRO A O 1
ATOM 1713 N N . THR A 1 225 ? -0.442 10.231 -13.099 1.00 87.38 225 THR A N 1
ATOM 1714 C CA . THR A 1 225 ? -0.837 8.840 -13.413 1.00 87.38 225 THR A CA 1
ATOM 1715 C C . THR A 1 225 ? -1.325 8.624 -14.843 1.00 87.38 225 THR A C 1
ATOM 1717 O O . THR A 1 225 ? -1.368 7.490 -15.307 1.00 87.38 225 THR A O 1
ATOM 1720 N N . GLY A 1 226 ? -1.691 9.692 -15.555 1.00 79.88 226 GLY A N 1
ATOM 1721 C CA . GLY A 1 226 ? -2.064 9.638 -16.973 1.00 79.88 226 GLY A CA 1
ATOM 1722 C C . GLY A 1 226 ? -3.466 9.107 -17.275 1.00 79.88 226 GLY A C 1
ATOM 1723 O O . GLY A 1 226 ? -3.885 9.144 -18.431 1.00 79.88 226 GLY A O 1
ATOM 1724 N N . TRP A 1 227 ? -4.232 8.662 -16.274 1.00 75.12 227 TRP A N 1
ATOM 1725 C CA . TRP A 1 227 ? -5.658 8.387 -16.451 1.00 75.12 227 TRP A CA 1
ATOM 1726 C C . TRP A 1 227 ? -6.515 9.605 -16.084 1.00 75.12 227 TRP A C 1
ATOM 1728 O O . TRP A 1 227 ? -6.232 10.326 -15.129 1.00 75.12 227 TRP A O 1
ATOM 1738 N N . GLY A 1 228 ? -7.570 9.844 -16.866 1.00 62.31 228 GLY A N 1
ATOM 1739 C CA . GLY A 1 228 ? -8.619 10.818 -16.544 1.00 62.31 228 GLY A CA 1
ATOM 1740 C C . GLY A 1 228 ? -9.695 10.223 -15.629 1.00 62.31 228 GLY A C 1
ATOM 1741 O O . GLY A 1 228 ? -9.466 9.205 -14.978 1.00 62.31 228 GLY A O 1
ATOM 1742 N N . ASP A 1 229 ? -10.886 10.830 -15.617 1.00 53.50 229 ASP A N 1
ATOM 1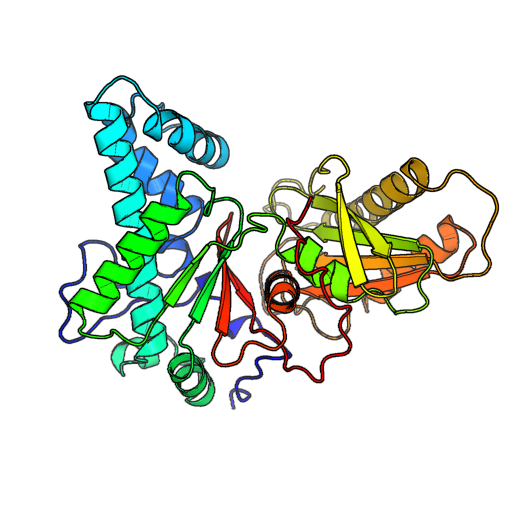743 C CA . ASP A 1 229 ? -12.052 10.298 -14.899 1.00 53.50 229 ASP A CA 1
ATOM 1744 C C . ASP A 1 229 ? -12.337 8.831 -15.317 1.00 53.50 229 ASP A C 1
ATOM 1746 O O . ASP A 1 229 ? -12.599 8.565 -16.500 1.00 53.50 229 ASP A O 1
ATOM 1750 N N . PRO A 1 230 ? -12.288 7.867 -14.374 1.00 50.78 230 PRO A N 1
ATOM 1751 C CA . PRO A 1 230 ? -12.500 6.447 -14.643 1.00 50.78 230 PRO A CA 1
ATOM 1752 C C . PRO A 1 230 ? -13.910 6.102 -15.151 1.00 50.78 230 PRO A C 1
ATOM 1754 O O . PRO A 1 230 ? -14.108 4.963 -15.584 1.00 50.78 230 PRO A O 1
ATOM 1757 N N . SER A 1 231 ? -14.864 7.043 -15.141 1.00 49.41 231 SER A N 1
ATOM 1758 C CA . SER A 1 231 ? -16.235 6.873 -15.650 1.00 49.41 231 SER A CA 1
ATOM 1759 C C . SER A 1 231 ? -16.340 6.683 -17.172 1.00 49.41 231 SER A C 1
ATOM 1761 O O . SER A 1 231 ? -17.360 6.196 -17.660 1.00 49.41 231 SER A O 1
ATOM 1763 N N . ARG A 1 232 ? -15.295 7.018 -17.943 1.00 51.69 232 ARG A N 1
ATOM 1764 C CA . ARG A 1 232 ? -15.268 6.803 -19.399 1.00 51.69 232 ARG A CA 1
ATOM 1765 C C . ARG A 1 232 ? -14.748 5.405 -19.732 1.00 51.69 232 ARG A C 1
ATOM 1767 O O . ARG A 1 232 ? -13.545 5.146 -19.685 1.00 51.69 232 ARG A O 1
ATOM 1774 N N . ASP A 1 233 ? -15.677 4.511 -20.053 1.00 53.03 233 ASP A N 1
ATOM 1775 C CA . ASP A 1 233 ? -15.397 3.170 -20.564 1.00 53.03 233 ASP A CA 1
ATOM 1776 C C . ASP A 1 233 ? -15.000 3.249 -22.044 1.00 53.03 233 ASP A C 1
ATOM 1778 O O . ASP A 1 233 ? -15.840 3.343 -22.936 1.00 53.03 233 ASP A O 1
ATOM 1782 N N . ASP A 1 234 ? -13.697 3.310 -22.307 1.00 67.44 234 ASP A N 1
ATOM 1783 C CA . ASP A 1 234 ? -13.174 3.343 -23.667 1.00 67.44 234 ASP A CA 1
ATOM 1784 C C . ASP A 1 234 ? -11.837 2.594 -23.732 1.00 67.44 234 ASP A C 1
ATOM 1786 O O . ASP A 1 234 ? -10.892 2.919 -23.008 1.00 67.44 234 ASP A O 1
ATOM 1790 N N . LYS A 1 235 ? -11.725 1.609 -24.635 1.00 70.19 235 LYS A N 1
ATOM 1791 C CA . LYS A 1 235 ? -10.460 0.915 -24.951 1.00 70.19 235 LYS A CA 1
ATOM 1792 C C . LYS A 1 235 ? -9.345 1.901 -25.304 1.00 70.19 235 LYS A C 1
ATOM 1794 O O . LYS A 1 235 ? -8.179 1.643 -25.009 1.00 70.19 235 LYS A O 1
ATOM 1799 N N . SER A 1 236 ? -9.699 3.052 -25.876 1.00 80.69 236 SER A N 1
ATOM 1800 C CA . SER A 1 236 ? -8.753 4.128 -26.161 1.00 80.69 236 SER A CA 1
ATOM 1801 C C . SER A 1 236 ? -8.109 4.697 -24.887 1.00 80.69 236 SER A C 1
ATOM 1803 O O . SER A 1 236 ? -6.959 5.125 -24.927 1.00 80.69 236 SER A O 1
ATOM 1805 N N . ALA A 1 237 ? -8.799 4.669 -23.740 1.00 82.88 237 ALA A N 1
ATOM 1806 C CA . ALA A 1 237 ? -8.252 5.113 -22.461 1.00 82.88 237 ALA A CA 1
ATOM 1807 C C . ALA A 1 237 ? -7.204 4.139 -21.911 1.00 82.88 237 ALA A C 1
ATOM 1809 O O . ALA A 1 237 ? -6.178 4.584 -21.404 1.00 82.88 237 ALA A O 1
ATOM 1810 N N . ALA A 1 238 ? -7.424 2.828 -22.056 1.00 88.19 238 ALA A N 1
ATOM 1811 C CA . ALA A 1 238 ? -6.448 1.814 -21.655 1.00 88.19 238 ALA A CA 1
ATOM 1812 C C . ALA A 1 238 ? -5.168 1.895 -22.507 1.00 88.19 238 ALA A C 1
ATOM 1814 O O . ALA A 1 238 ? -4.067 1.817 -21.968 1.00 88.19 238 ALA A O 1
ATOM 1815 N N . ALA A 1 239 ? -5.313 2.121 -23.819 1.00 90.94 239 ALA A N 1
ATOM 1816 C CA . ALA A 1 239 ? -4.179 2.316 -24.723 1.00 90.94 239 ALA A CA 1
ATOM 1817 C C . ALA A 1 239 ? -3.391 3.588 -24.378 1.00 90.94 239 ALA A C 1
ATOM 1819 O O . ALA A 1 239 ? -2.177 3.521 -24.212 1.00 90.94 239 ALA A O 1
ATOM 1820 N N . ARG A 1 240 ? -4.081 4.720 -24.161 1.00 90.88 240 ARG A N 1
ATOM 1821 C CA . ARG A 1 240 ? -3.441 5.969 -23.713 1.00 90.88 240 ARG A CA 1
ATOM 1822 C C . ARG A 1 240 ? -2.700 5.810 -22.391 1.00 90.88 240 ARG A C 1
ATOM 1824 O O . ARG A 1 240 ? -1.631 6.383 -22.233 1.00 90.88 240 ARG A O 1
ATOM 1831 N N . LEU A 1 241 ? -3.259 5.052 -21.448 1.00 91.94 241 LEU A N 1
ATOM 1832 C CA . LEU A 1 241 ? -2.603 4.799 -20.169 1.00 91.94 241 LEU A CA 1
ATOM 1833 C C . LEU A 1 241 ? -1.332 3.958 -20.344 1.00 91.94 241 LEU A C 1
ATOM 1835 O O . LEU A 1 241 ? -0.315 4.285 -19.744 1.00 91.94 241 LEU A O 1
ATOM 1839 N N . LEU A 1 242 ? -1.363 2.922 -21.188 1.00 94.94 242 LEU A N 1
ATOM 1840 C CA . LEU A 1 242 ? -0.164 2.151 -21.528 1.00 94.94 242 LEU A CA 1
ATOM 1841 C C . LEU A 1 242 ? 0.910 3.038 -22.175 1.00 94.94 242 LEU A C 1
ATOM 1843 O O . LEU A 1 242 ? 2.064 3.003 -21.755 1.00 94.94 242 LEU A O 1
ATOM 1847 N N . ASP A 1 243 ? 0.528 3.857 -23.156 1.00 95.25 243 ASP A N 1
ATOM 1848 C CA . ASP A 1 243 ? 1.446 4.794 -23.814 1.00 95.25 243 ASP A CA 1
ATOM 1849 C C . ASP A 1 243 ? 2.026 5.801 -22.810 1.00 95.25 243 ASP A C 1
ATOM 1851 O O . ASP A 1 243 ? 3.222 6.086 -22.836 1.00 95.25 243 ASP A O 1
ATOM 1855 N N . HIS A 1 244 ? 1.206 6.287 -21.873 1.00 95.69 244 HIS A N 1
ATOM 1856 C CA . HIS A 1 244 ? 1.648 7.163 -20.789 1.00 95.69 244 HIS A CA 1
ATOM 1857 C C . HIS A 1 244 ? 2.662 6.479 -19.871 1.00 95.69 244 HIS A C 1
ATOM 1859 O O . HIS A 1 244 ? 3.700 7.064 -19.582 1.00 95.69 244 HIS A O 1
ATOM 1865 N N . MET A 1 245 ? 2.413 5.233 -19.450 1.00 96.88 245 MET A N 1
ATOM 1866 C CA . MET A 1 245 ? 3.370 4.473 -18.635 1.00 96.88 245 MET A CA 1
ATOM 1867 C C . MET A 1 245 ? 4.725 4.342 -19.337 1.00 96.88 245 MET A C 1
ATOM 1869 O O . MET A 1 245 ? 5.760 4.557 -18.713 1.00 96.88 245 MET A O 1
ATOM 1873 N N . ILE A 1 246 ? 4.716 4.034 -20.636 1.00 97.44 246 ILE A N 1
ATOM 1874 C CA . ILE A 1 246 ? 5.934 3.908 -21.445 1.00 97.44 246 ILE A CA 1
ATOM 1875 C C . ILE A 1 246 ? 6.665 5.245 -21.534 1.00 97.44 246 ILE A C 1
ATOM 1877 O O . ILE A 1 246 ? 7.872 5.279 -21.332 1.00 97.44 246 ILE A O 1
ATOM 1881 N N . ASN A 1 247 ? 5.949 6.343 -21.779 1.00 96.75 247 ASN A N 1
ATOM 1882 C CA . ASN A 1 247 ? 6.556 7.673 -21.851 1.00 96.75 247 ASN A CA 1
ATOM 1883 C C . ASN A 1 247 ? 7.172 8.095 -20.512 1.00 96.75 247 ASN A C 1
ATOM 1885 O O . ASN A 1 247 ? 8.278 8.613 -20.492 1.00 96.75 247 ASN A O 1
ATOM 1889 N N . VAL A 1 248 ? 6.517 7.800 -19.388 1.00 96.69 248 VAL A N 1
ATOM 1890 C CA . VAL A 1 248 ? 7.071 8.080 -18.054 1.00 96.69 248 VAL A CA 1
ATOM 1891 C C . VAL A 1 248 ? 8.363 7.295 -17.788 1.00 96.69 248 VAL A C 1
ATOM 1893 O O . VAL A 1 248 ? 9.259 7.801 -17.105 1.00 96.69 248 VAL A O 1
ATOM 1896 N N . ILE A 1 249 ? 8.467 6.068 -18.310 1.00 97.00 249 ILE A N 1
ATOM 1897 C CA . ILE A 1 249 ? 9.687 5.253 -18.223 1.00 97.00 249 ILE A CA 1
ATOM 1898 C C . ILE A 1 249 ? 10.782 5.794 -19.153 1.00 97.00 249 ILE A C 1
ATOM 1900 O O . ILE A 1 249 ? 11.953 5.841 -18.785 1.00 97.00 249 ILE A O 1
ATOM 1904 N N . ASP A 1 250 ? 10.399 6.228 -20.345 1.00 94.94 250 ASP A N 1
ATOM 1905 C CA . ASP A 1 250 ? 11.292 6.830 -21.332 1.00 94.94 250 ASP A CA 1
ATOM 1906 C C . ASP A 1 250 ? 11.889 8.159 -20.841 1.00 94.94 250 ASP A C 1
ATOM 1908 O O . ASP A 1 250 ? 13.081 8.406 -21.005 1.00 94.94 250 ASP A O 1
ATOM 1912 N N . GLU A 1 251 ? 11.093 8.977 -20.149 1.00 93.88 251 GLU A N 1
ATOM 1913 C CA . GLU A 1 251 ? 11.534 10.238 -19.545 1.00 93.88 251 GLU A CA 1
ATOM 1914 C C . GLU A 1 251 ? 12.681 10.037 -18.550 1.00 93.88 251 GLU A C 1
ATOM 1916 O O . GLU A 1 251 ? 13.713 10.689 -18.680 1.00 93.88 251 GLU A O 1
ATOM 1921 N N . ILE A 1 252 ? 12.557 9.107 -17.592 1.00 91.88 252 ILE A N 1
ATOM 1922 C CA . ILE A 1 252 ? 13.648 8.865 -16.631 1.00 91.88 252 ILE A CA 1
ATOM 1923 C C . ILE A 1 252 ? 14.887 8.277 -17.320 1.00 91.88 252 ILE A C 1
ATOM 1925 O O . ILE A 1 252 ? 16.013 8.563 -16.912 1.00 91.88 252 ILE A O 1
ATOM 1929 N N . HIS A 1 253 ? 14.700 7.480 -18.380 1.00 91.19 253 HIS A N 1
ATOM 1930 C CA . HIS A 1 253 ? 15.820 6.977 -19.166 1.00 91.19 253 HIS A CA 1
ATOM 1931 C C . HIS A 1 253 ? 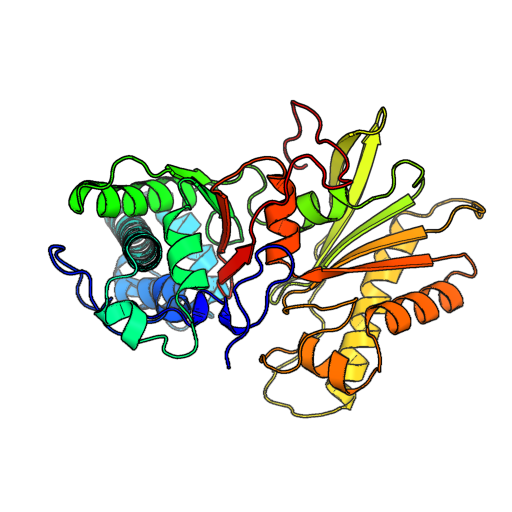16.581 8.134 -19.818 1.00 91.19 253 HIS A C 1
ATOM 1933 O O . HIS A 1 253 ? 17.796 8.220 -19.654 1.00 91.19 253 HIS A O 1
ATOM 1939 N N . ALA A 1 254 ? 15.873 9.070 -20.454 1.00 89.31 254 ALA A N 1
ATOM 1940 C CA . ALA A 1 254 ? 16.462 10.263 -21.056 1.00 89.31 254 ALA A CA 1
ATOM 1941 C C . ALA A 1 254 ? 17.092 11.224 -20.026 1.00 89.31 254 ALA A C 1
ATOM 1943 O O . ALA A 1 254 ? 18.119 11.835 -20.314 1.00 89.31 254 ALA A O 1
ATOM 1944 N N . GLU A 1 255 ? 16.509 11.353 -18.828 1.00 87.62 255 GLU A N 1
ATOM 1945 C CA . GLU A 1 255 ? 17.044 12.188 -17.740 1.00 87.62 255 GLU A CA 1
ATOM 1946 C C . GLU A 1 255 ? 18.385 11.657 -17.202 1.00 87.62 255 GLU A C 1
ATOM 1948 O O . GLU A 1 255 ? 19.279 12.438 -16.875 1.00 87.62 255 GLU A O 1
ATOM 1953 N N . ILE A 1 256 ? 18.530 10.332 -17.094 1.00 83.56 256 ILE A N 1
ATOM 1954 C CA . ILE A 1 256 ? 19.652 9.694 -16.387 1.00 83.56 256 ILE A CA 1
ATOM 1955 C C . ILE A 1 256 ? 20.740 9.193 -17.344 1.00 83.56 256 ILE A C 1
ATOM 1957 O O . ILE A 1 256 ? 21.926 9.195 -16.998 1.00 83.56 256 ILE A O 1
ATOM 1961 N N . HIS A 1 257 ? 20.371 8.729 -18.537 1.00 79.06 257 HIS A N 1
ATOM 1962 C CA . HIS A 1 257 ? 21.305 8.113 -19.473 1.00 79.06 257 HIS A CA 1
ATOM 1963 C C . HIS A 1 257 ? 22.064 9.177 -20.282 1.00 79.06 257 HIS A C 1
ATOM 1965 O O . HIS A 1 257 ? 21.550 9.742 -21.241 1.00 79.06 257 HIS A O 1
ATOM 1971 N N . THR A 1 258 ? 23.317 9.447 -19.901 1.00 64.50 258 THR A N 1
ATOM 1972 C CA . THR A 1 258 ? 24.151 10.517 -20.488 1.00 64.50 258 THR A CA 1
ATOM 1973 C C . THR A 1 258 ? 25.353 10.013 -21.305 1.00 64.50 258 THR A C 1
ATOM 1975 O O . THR A 1 258 ? 26.294 10.769 -21.547 1.00 64.50 258 THR A O 1
ATOM 1978 N N . GLY A 1 259 ? 25.363 8.752 -21.759 1.00 62.28 259 GLY A N 1
ATOM 1979 C CA . GLY A 1 259 ? 26.547 8.140 -22.383 1.00 62.28 259 GLY A CA 1
ATOM 1980 C C . GLY A 1 259 ? 26.262 7.064 -23.434 1.00 62.28 259 GLY A C 1
ATOM 1981 O O . GLY A 1 259 ? 25.118 6.758 -23.737 1.00 62.28 259 GLY A O 1
ATOM 1982 N N . ALA A 1 260 ? 27.328 6.514 -24.026 1.00 52.44 260 ALA A N 1
ATOM 1983 C CA . ALA A 1 260 ? 27.231 5.516 -25.090 1.00 52.44 260 ALA A CA 1
ATOM 1984 C C . ALA A 1 260 ? 26.815 4.125 -24.568 1.00 52.44 260 ALA A C 1
ATOM 1986 O O . ALA A 1 260 ? 27.301 3.676 -23.529 1.00 52.44 260 ALA A O 1
ATOM 1987 N N . CYS A 1 261 ? 25.957 3.468 -25.360 1.00 51.72 261 CYS A N 1
ATOM 1988 C CA . CYS A 1 261 ? 25.460 2.090 -25.277 1.00 51.72 261 CYS A CA 1
ATOM 1989 C C . CYS A 1 261 ? 26.357 1.127 -24.481 1.00 51.72 261 CYS A C 1
ATOM 1991 O O . CYS A 1 261 ? 27.416 0.708 -24.955 1.00 51.72 261 CYS A O 1
ATOM 1993 N N . GLN A 1 262 ? 25.888 0.716 -23.303 1.00 60.03 262 GLN A N 1
ATOM 1994 C CA . GLN A 1 262 ? 26.352 -0.521 -22.682 1.00 60.03 262 GLN A CA 1
ATOM 1995 C C . GLN A 1 262 ? 25.616 -1.699 -23.334 1.00 60.03 262 GLN A C 1
ATOM 1997 O O . GLN A 1 262 ? 24.434 -1.602 -23.653 1.00 60.03 262 GLN A O 1
ATOM 2002 N N . SER A 1 263 ? 26.319 -2.813 -23.543 1.00 65.50 263 SER A N 1
ATOM 2003 C CA . SER A 1 263 ? 25.719 -4.086 -23.968 1.00 65.50 263 SER A CA 1
ATOM 2004 C C . SER A 1 263 ? 24.815 -4.708 -22.901 1.00 65.50 263 SER A C 1
ATOM 2006 O O . SER A 1 263 ? 24.116 -5.680 -23.184 1.00 65.50 263 SER A O 1
ATOM 2008 N N . ASP A 1 264 ? 24.862 -4.178 -21.679 1.00 80.94 264 ASP A N 1
ATOM 2009 C CA . ASP A 1 264 ? 24.103 -4.694 -20.555 1.00 80.94 264 ASP A CA 1
ATOM 2010 C C . ASP A 1 264 ? 22.623 -4.327 -20.697 1.00 80.94 264 ASP A C 1
ATOM 2012 O O . ASP A 1 264 ? 22.286 -3.175 -20.989 1.00 80.94 264 ASP A O 1
ATOM 2016 N N . PRO A 1 265 ? 21.722 -5.288 -20.464 1.00 86.69 265 PRO A N 1
ATOM 2017 C CA . PRO A 1 265 ? 20.300 -5.016 -20.450 1.00 86.69 265 PRO A CA 1
ATOM 2018 C C . PRO A 1 265 ? 19.879 -3.949 -19.425 1.00 86.69 265 PRO A C 1
ATOM 2020 O O . PRO A 1 265 ? 20.247 -4.003 -18.249 1.00 86.69 265 PRO A O 1
ATOM 2023 N N . VAL A 1 266 ? 19.010 -3.030 -19.845 1.00 91.25 266 VAL A N 1
ATOM 2024 C CA . VAL A 1 266 ? 18.388 -2.036 -18.959 1.00 91.25 266 VAL A CA 1
ATOM 2025 C C . VAL A 1 266 ? 17.284 -2.698 -18.140 1.00 91.25 266 VAL A C 1
ATOM 2027 O O . VAL A 1 266 ? 16.418 -3.379 -18.692 1.00 91.25 266 VAL A O 1
ATOM 2030 N N . ARG A 1 267 ? 17.275 -2.495 -16.818 1.00 94.50 267 ARG A N 1
ATOM 2031 C CA . ARG A 1 267 ? 16.225 -3.028 -15.936 1.00 94.50 267 ARG A CA 1
ATOM 2032 C C . ARG A 1 267 ? 15.151 -1.985 -15.651 1.00 94.50 267 ARG A C 1
ATOM 2034 O O . ARG A 1 267 ? 15.450 -0.878 -15.211 1.00 94.50 267 ARG A O 1
ATOM 2041 N N . VAL A 1 268 ? 13.890 -2.368 -15.810 1.00 97.06 268 VAL A N 1
ATOM 2042 C CA . VAL A 1 268 ? 12.727 -1.574 -15.398 1.00 97.06 268 VAL A CA 1
ATOM 2043 C C . VAL A 1 268 ? 11.938 -2.376 -14.371 1.00 97.06 268 VAL A C 1
ATOM 2045 O O . VAL A 1 268 ? 11.325 -3.391 -14.685 1.00 97.06 268 VAL A O 1
ATOM 2048 N N . LEU A 1 269 ? 11.967 -1.924 -13.122 1.00 97.88 269 LEU A N 1
ATOM 2049 C CA . LEU A 1 269 ? 11.343 -2.592 -11.986 1.00 97.88 269 LEU A CA 1
ATOM 2050 C C . LEU A 1 269 ? 10.156 -1.749 -11.538 1.00 97.88 269 LEU A C 1
ATOM 2052 O O . LEU A 1 269 ? 10.330 -0.653 -11.011 1.00 97.88 269 LEU A O 1
ATOM 2056 N N . ALA A 1 270 ? 8.939 -2.226 -11.755 1.00 98.25 270 ALA A N 1
ATOM 2057 C CA . ALA A 1 270 ? 7.750 -1.438 -11.480 1.00 98.25 270 ALA A CA 1
ATOM 2058 C C . ALA A 1 270 ? 6.761 -2.185 -10.591 1.00 98.25 270 ALA A C 1
ATOM 2060 O O . ALA A 1 270 ? 6.397 -3.333 -10.838 1.00 98.25 270 ALA A O 1
ATOM 2061 N N . SER A 1 271 ? 6.281 -1.481 -9.575 1.00 97.81 271 SER A N 1
ATOM 2062 C CA . SER A 1 271 ? 5.092 -1.885 -8.844 1.00 97.81 271 SER A CA 1
ATOM 2063 C C . SER A 1 271 ? 3.859 -1.213 -9.436 1.00 97.81 271 SER A C 1
ATOM 2065 O O . SER A 1 271 ? 3.913 -0.052 -9.843 1.00 97.81 271 SER A O 1
ATOM 2067 N N . ILE A 1 272 ? 2.759 -1.956 -9.513 1.00 96.31 272 ILE A N 1
ATOM 2068 C CA . ILE A 1 272 ? 1.475 -1.523 -10.060 1.00 96.31 272 ILE A CA 1
ATOM 2069 C C . ILE A 1 272 ? 0.425 -1.636 -8.958 1.00 96.31 272 ILE A C 1
ATOM 2071 O O . ILE A 1 272 ? 0.329 -2.668 -8.290 1.00 96.31 272 ILE A O 1
ATOM 2075 N N . ALA A 1 273 ? -0.417 -0.613 -8.804 1.00 94.12 273 ALA A N 1
ATOM 2076 C CA . ALA A 1 273 ? -1.539 -0.634 -7.865 1.00 94.12 273 ALA A CA 1
ATOM 2077 C C . ALA A 1 273 ? -2.727 -1.483 -8.374 1.00 94.12 273 ALA A C 1
ATOM 2079 O O . ALA A 1 273 ? -3.855 -1.000 -8.535 1.00 94.12 273 ALA A O 1
ATOM 2080 N N . ALA A 1 274 ? -2.435 -2.748 -8.678 1.00 94.31 274 ALA A N 1
ATOM 2081 C CA . ALA A 1 274 ? -3.340 -3.821 -9.061 1.00 94.31 274 ALA A CA 1
ATOM 2082 C C . ALA A 1 274 ? -2.691 -5.170 -8.704 1.00 94.31 274 ALA A C 1
ATOM 2084 O O . ALA A 1 274 ? -1.480 -5.331 -8.828 1.00 94.31 274 ALA A O 1
ATOM 2085 N N . TYR A 1 275 ? -3.478 -6.164 -8.289 1.00 94.81 275 TYR A N 1
ATOM 2086 C CA . TYR A 1 275 ? -2.967 -7.524 -8.091 1.00 94.81 275 TYR A CA 1
ATOM 2087 C C . TYR A 1 275 ? -2.445 -8.089 -9.416 1.00 94.81 275 TYR A C 1
ATOM 2089 O O . TYR A 1 275 ? -3.175 -8.081 -10.412 1.00 94.81 275 TYR A O 1
ATOM 2097 N N . MET A 1 276 ? -1.212 -8.594 -9.404 1.00 95.12 276 MET A N 1
ATOM 2098 C CA . MET A 1 276 ? -0.488 -9.074 -10.583 1.00 95.12 276 MET A CA 1
ATOM 2099 C C . MET A 1 276 ? -0.283 -10.591 -10.531 1.00 95.12 276 MET A C 1
ATOM 2101 O O . MET A 1 276 ? -0.161 -11.184 -9.459 1.00 95.12 276 MET A O 1
ATOM 2105 N N . ARG A 1 277 ? -0.200 -11.215 -11.704 1.00 94.50 277 ARG A N 1
ATOM 2106 C CA . ARG A 1 277 ? 0.253 -12.592 -11.900 1.00 94.50 277 ARG A CA 1
ATOM 2107 C C . ARG A 1 277 ? 1.096 -12.639 -13.164 1.00 94.50 277 ARG A C 1
ATOM 2109 O O . ARG A 1 277 ? 0.612 -12.229 -14.212 1.00 94.50 277 ARG A O 1
ATOM 2116 N N . ASP A 1 278 ? 2.335 -13.105 -13.052 1.00 94.25 278 ASP A N 1
ATOM 2117 C CA . ASP A 1 278 ? 3.235 -13.324 -14.193 1.00 94.25 278 ASP A CA 1
ATOM 2118 C C . ASP A 1 278 ? 3.334 -12.100 -15.129 1.00 94.25 278 ASP A C 1
ATOM 2120 O O . ASP A 1 278 ? 3.218 -12.201 -16.350 1.00 94.25 278 ASP A O 1
ATOM 2124 N N . GLY A 1 279 ? 3.472 -10.906 -14.542 1.00 95.38 279 GLY A N 1
ATOM 2125 C CA . GLY A 1 279 ? 3.562 -9.648 -15.287 1.00 95.38 279 GLY A CA 1
ATOM 2126 C C . GLY A 1 279 ? 2.233 -9.100 -15.830 1.00 95.38 279 GLY A C 1
ATOM 2127 O O . GLY A 1 279 ? 2.243 -8.105 -16.554 1.00 95.38 279 GLY A O 1
ATOM 2128 N N . GLN A 1 280 ? 1.088 -9.701 -15.483 1.00 96.25 280 GLN A N 1
ATOM 2129 C CA . GLN A 1 280 ? -0.243 -9.307 -15.958 1.00 96.25 280 GLN A CA 1
ATOM 2130 C C . GLN A 1 280 ? -1.206 -8.954 -14.805 1.00 96.25 280 GLN A C 1
ATOM 2132 O O . GLN A 1 280 ? -1.288 -9.703 -13.827 1.00 96.25 280 GLN A O 1
ATOM 2137 N N . PRO A 1 281 ? -1.994 -7.863 -14.901 1.00 94.69 281 PRO A N 1
ATOM 2138 C CA . PRO A 1 281 ? -3.037 -7.564 -13.921 1.00 94.69 281 PRO A CA 1
ATOM 2139 C C . PRO A 1 281 ? -4.140 -8.630 -13.902 1.00 94.69 281 PRO A C 1
ATOM 2141 O O . PRO A 1 281 ? -4.681 -9.009 -14.942 1.00 94.69 281 PRO A O 1
ATOM 2144 N N . LEU A 1 282 ? -4.540 -9.075 -12.711 1.00 93.00 282 LEU A N 1
ATOM 2145 C CA . LEU A 1 282 ? -5.679 -9.978 -12.543 1.00 93.00 282 LEU A CA 1
ATOM 2146 C C . LEU A 1 282 ? -7.000 -9.244 -12.822 1.00 93.00 282 LEU A C 1
ATOM 2148 O O . LEU A 1 282 ? -7.251 -8.178 -12.267 1.00 93.00 282 LEU A O 1
ATOM 2152 N N . LEU A 1 283 ? -7.881 -9.839 -13.630 1.00 86.12 283 LEU A N 1
ATOM 2153 C CA . LEU A 1 283 ? -9.131 -9.195 -14.069 1.00 86.12 283 LEU A CA 1
ATOM 2154 C C . LEU A 1 283 ? -10.245 -9.173 -13.008 1.00 86.12 283 LEU A C 1
ATOM 2156 O O . LEU A 1 283 ? -11.213 -8.434 -13.149 1.00 86.12 283 LEU A O 1
ATOM 2160 N N . ALA A 1 284 ? -10.119 -9.955 -11.933 1.00 81.44 284 ALA A N 1
ATOM 2161 C CA . ALA A 1 284 ? -11.110 -10.047 -10.853 1.00 81.44 284 ALA A CA 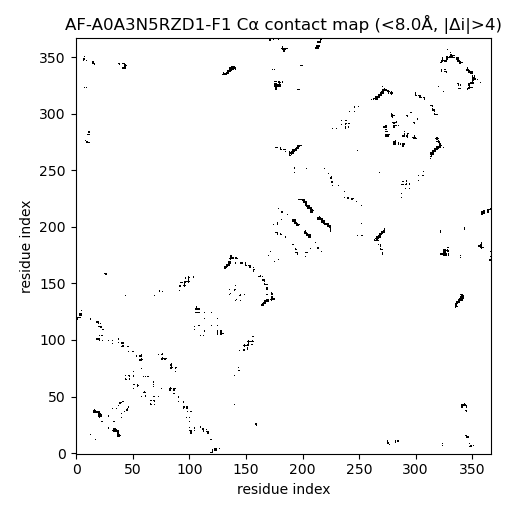1
ATOM 2162 C C . ALA A 1 284 ? -11.049 -8.862 -9.861 1.00 81.44 284 ALA A C 1
ATOM 2164 O O . ALA A 1 284 ? -11.293 -9.024 -8.664 1.00 81.44 284 ALA A O 1
ATOM 2165 N N . GLN A 1 285 ? -10.674 -7.676 -10.342 1.00 81.00 285 GLN A N 1
ATOM 2166 C CA . GLN A 1 285 ? -10.563 -6.447 -9.561 1.00 81.00 285 GLN A CA 1
ATOM 2167 C C . GLN A 1 285 ? -10.952 -5.237 -10.422 1.00 81.00 285 GLN A C 1
ATOM 2169 O O . GLN A 1 285 ? -11.027 -5.322 -11.645 1.00 81.00 285 GLN A O 1
ATOM 2174 N N . SER A 1 286 ? -11.199 -4.098 -9.782 1.00 77.44 286 SER A N 1
ATOM 2175 C CA . SER A 1 286 ? -11.440 -2.825 -10.469 1.00 77.44 286 SER A CA 1
ATOM 2176 C C . SER A 1 286 ? -10.191 -1.950 -10.424 1.00 77.44 286 SER A C 1
ATOM 2178 O O . SER A 1 286 ? -9.368 -2.085 -9.524 1.00 77.44 286 SER A O 1
ATOM 2180 N N . GLY A 1 287 ? -10.053 -1.040 -11.384 1.00 82.38 287 GLY A N 1
ATOM 2181 C CA . GLY A 1 287 ? -8.942 -0.092 -11.437 1.00 82.38 287 GLY A CA 1
ATOM 2182 C C . GLY A 1 287 ? -8.497 0.174 -12.866 1.00 82.38 287 GLY A C 1
ATOM 2183 O O . GLY A 1 287 ? -8.710 -0.644 -13.760 1.00 82.38 287 GLY A O 1
ATOM 2184 N N . ALA A 1 288 ? -7.882 1.329 -13.096 1.00 84.19 288 ALA A N 1
ATOM 2185 C CA . ALA A 1 288 ? -7.479 1.729 -14.438 1.00 84.19 288 ALA A CA 1
ATOM 2186 C C . ALA A 1 288 ? -6.347 0.845 -15.004 1.00 84.19 288 ALA A C 1
ATOM 2188 O O . ALA A 1 288 ? -6.418 0.473 -16.174 1.00 84.19 288 ALA A O 1
ATOM 2189 N N . TYR A 1 289 ? -5.396 0.383 -14.180 1.00 88.56 289 TYR A N 1
ATOM 2190 C CA . TYR A 1 289 ? -4.354 -0.561 -14.621 1.00 88.56 289 TYR A CA 1
ATOM 2191 C C . TYR A 1 289 ? -4.910 -1.923 -15.074 1.00 88.56 289 TYR A C 1
ATOM 2193 O O . TYR A 1 289 ? -4.389 -2.523 -16.012 1.00 88.56 289 TYR A O 1
ATOM 2201 N N . VAL A 1 290 ? -6.013 -2.395 -14.479 1.00 88.94 290 VAL A N 1
ATOM 2202 C CA . VAL A 1 290 ? -6.668 -3.661 -14.869 1.00 88.94 290 VAL A CA 1
ATOM 2203 C C . VAL A 1 290 ? -7.170 -3.606 -16.309 1.00 88.94 290 VAL A C 1
ATOM 2205 O O . VAL A 1 290 ? -7.101 -4.597 -17.032 1.00 88.94 290 VAL A O 1
ATOM 2208 N N . ARG A 1 291 ? -7.640 -2.430 -16.743 1.00 87.81 291 ARG A N 1
ATOM 2209 C CA . ARG A 1 291 ? -8.151 -2.208 -18.103 1.00 87.81 291 ARG A CA 1
ATOM 2210 C C . ARG A 1 291 ? -7.057 -2.393 -19.151 1.00 87.81 291 ARG A C 1
ATOM 2212 O O . ARG A 1 291 ? -7.348 -2.840 -20.255 1.00 87.81 291 ARG A O 1
ATOM 2219 N N . ILE A 1 292 ? -5.798 -2.115 -18.807 1.00 88.94 292 ILE A N 1
ATOM 2220 C CA . ILE A 1 292 ? -4.671 -2.368 -19.712 1.00 88.94 292 ILE A CA 1
ATOM 2221 C C . ILE A 1 292 ? -4.530 -3.872 -19.973 1.00 88.94 292 ILE A C 1
ATOM 2223 O O . ILE A 1 292 ? -4.372 -4.288 -21.117 1.00 88.94 292 ILE A O 1
ATOM 2227 N N . GLY A 1 293 ? -4.705 -4.703 -18.941 1.00 87.56 293 GLY A N 1
ATOM 2228 C CA . GLY A 1 293 ? -4.672 -6.163 -19.072 1.00 87.56 293 GLY A CA 1
ATOM 2229 C C . GLY A 1 293 ? -5.759 -6.750 -19.988 1.00 87.56 293 GLY A C 1
ATOM 2230 O O . GLY A 1 293 ? -5.697 -7.921 -20.344 1.00 87.56 293 GLY A O 1
ATOM 2231 N N . GLN A 1 294 ? -6.750 -5.954 -20.401 1.00 88.81 294 GLN A N 1
ATOM 2232 C CA . GLN A 1 294 ? -7.787 -6.365 -21.354 1.00 88.81 294 GLN A CA 1
ATOM 2233 C C . GLN A 1 294 ? -7.414 -6.080 -22.817 1.00 88.81 294 GLN A C 1
ATOM 2235 O O . GLN A 1 294 ? -8.064 -6.607 -23.720 1.00 88.81 294 GLN A O 1
ATOM 2240 N N . ILE A 1 295 ? -6.409 -5.231 -23.064 1.00 91.81 295 ILE A N 1
ATOM 2241 C CA . ILE A 1 295 ? -5.996 -4.820 -24.416 1.00 91.81 295 ILE A CA 1
ATOM 2242 C C . ILE A 1 295 ? -4.653 -5.415 -24.850 1.00 91.81 295 ILE A C 1
ATOM 2244 O O . ILE A 1 295 ? -4.324 -5.347 -26.031 1.00 91.81 295 ILE A O 1
ATOM 2248 N N . VAL A 1 296 ? -3.895 -6.013 -23.925 1.00 93.50 296 VAL A N 1
ATOM 2249 C CA . VAL A 1 296 ? -2.645 -6.727 -24.214 1.00 93.50 296 VAL A CA 1
ATOM 2250 C C . VAL A 1 296 ? -2.648 -8.117 -23.566 1.00 93.50 296 VAL A C 1
ATOM 2252 O O . VAL A 1 296 ? -3.155 -8.254 -22.450 1.00 93.50 296 VAL A O 1
ATOM 2255 N N . PRO A 1 297 ? -2.068 -9.149 -24.215 1.00 93.19 297 PRO A N 1
ATOM 2256 C CA . PRO A 1 297 ? -1.994 -10.495 -23.638 1.00 93.19 297 PRO A CA 1
ATOM 2257 C C . PRO A 1 297 ? -1.180 -10.549 -22.340 1.00 93.19 297 PRO A C 1
ATOM 2259 O O . PRO A 1 297 ? -1.541 -11.266 -21.411 1.00 93.19 297 PRO A O 1
ATOM 2262 N N . ASN A 1 298 ? -0.086 -9.785 -22.287 1.00 97.12 298 ASN A N 1
ATOM 2263 C CA . ASN A 1 298 ? 0.780 -9.653 -21.124 1.00 97.12 298 ASN A CA 1
ATOM 2264 C C . ASN A 1 298 ? 1.374 -8.236 -21.077 1.00 97.12 298 ASN A C 1
ATOM 2266 O O . ASN A 1 298 ? 2.032 -7.804 -22.025 1.00 97.12 298 ASN A O 1
ATOM 2270 N N . LEU A 1 299 ? 1.112 -7.511 -19.991 1.00 97.25 299 LEU A N 1
ATOM 2271 C CA . LEU A 1 299 ? 1.507 -6.117 -19.811 1.00 97.25 299 LEU A CA 1
ATOM 2272 C C . LEU A 1 299 ? 3.023 -5.963 -19.695 1.00 97.25 299 LEU A C 1
ATOM 2274 O O . LEU A 1 299 ? 3.587 -5.071 -20.323 1.00 97.25 299 LEU A O 1
ATOM 2278 N N . GLN A 1 300 ? 3.683 -6.838 -18.936 1.00 98.19 300 GLN A N 1
ATOM 2279 C CA . GLN A 1 300 ? 5.136 -6.819 -18.783 1.00 98.19 300 GLN A CA 1
ATOM 2280 C C . GLN A 1 300 ? 5.844 -6.982 -20.131 1.00 98.19 300 GLN A C 1
ATOM 2282 O O . GLN A 1 300 ? 6.684 -6.150 -20.469 1.00 98.19 300 GLN A O 1
ATOM 2287 N N . CYS A 1 301 ? 5.457 -7.983 -20.930 1.00 98.00 301 CYS A N 1
ATOM 2288 C CA . CYS A 1 301 ? 6.001 -8.174 -22.277 1.00 98.00 301 CYS A CA 1
ATOM 2289 C C . CYS A 1 301 ? 5.712 -6.969 -23.180 1.00 98.00 301 CYS A C 1
ATOM 2291 O O . CYS A 1 301 ? 6.616 -6.468 -23.835 1.00 98.00 301 CYS A O 1
ATOM 2293 N N . ALA A 1 302 ? 4.483 -6.442 -23.164 1.00 97.69 302 ALA A N 1
ATOM 2294 C CA . ALA A 1 302 ? 4.117 -5.301 -24.003 1.00 97.69 302 ALA A CA 1
ATOM 2295 C C . ALA A 1 302 ? 4.932 -4.032 -23.690 1.00 97.69 302 ALA A C 1
ATOM 2297 O O . ALA A 1 302 ? 5.283 -3.291 -24.608 1.00 97.69 302 ALA A O 1
ATOM 2298 N N . ILE A 1 303 ? 5.231 -3.767 -22.413 1.00 98.12 303 ILE A N 1
ATOM 2299 C CA . ILE A 1 303 ? 6.114 -2.659 -22.020 1.00 98.12 303 ILE A CA 1
ATOM 2300 C C . ILE A 1 303 ? 7.552 -2.964 -22.451 1.00 98.12 303 ILE A C 1
ATOM 2302 O O . ILE A 1 303 ? 8.197 -2.105 -23.047 1.00 98.12 303 ILE A O 1
ATOM 2306 N N . GLN A 1 304 ? 8.038 -4.180 -22.193 1.00 98.06 304 GLN A N 1
ATOM 2307 C CA . GLN A 1 304 ? 9.402 -4.588 -22.524 1.00 98.06 304 GLN A CA 1
ATOM 2308 C C . GLN A 1 304 ? 9.701 -4.450 -24.017 1.00 98.06 304 GLN A C 1
ATOM 2310 O O . GLN A 1 304 ? 10.688 -3.816 -24.378 1.00 98.06 304 GLN A O 1
ATOM 2315 N N . ASP A 1 305 ? 8.831 -4.985 -24.873 1.00 97.69 305 ASP A N 1
ATOM 2316 C CA . ASP A 1 305 ? 9.016 -4.977 -26.325 1.00 97.69 305 ASP A CA 1
ATOM 2317 C C . ASP A 1 305 ? 9.051 -3.544 -26.871 1.00 97.69 305 ASP A C 1
ATOM 2319 O O . ASP A 1 305 ? 9.913 -3.199 -27.678 1.00 97.69 305 ASP A O 1
ATOM 2323 N N . ARG A 1 306 ? 8.162 -2.672 -26.376 1.00 97.75 306 ARG A N 1
ATOM 2324 C CA . ARG A 1 306 ? 8.093 -1.269 -26.809 1.00 97.75 306 ARG A CA 1
ATOM 2325 C C . ARG A 1 306 ? 9.286 -0.439 -26.339 1.00 97.75 306 ARG A C 1
ATOM 2327 O O . ARG A 1 306 ? 9.727 0.447 -27.067 1.00 97.75 306 ARG A O 1
ATOM 2334 N N . LEU A 1 307 ? 9.807 -0.698 -25.140 1.00 96.88 307 LEU A N 1
ATOM 2335 C CA . LEU A 1 307 ? 11.023 -0.038 -24.654 1.00 96.88 307 LEU A CA 1
ATOM 2336 C C . LEU A 1 307 ? 12.266 -0.557 -25.382 1.00 96.88 307 LEU A C 1
ATOM 2338 O O . LEU A 1 307 ? 13.121 0.240 -25.754 1.00 96.88 307 LEU A O 1
ATOM 2342 N N . HIS A 1 308 ? 12.341 -1.864 -25.647 1.00 95.56 308 HIS A N 1
ATOM 2343 C CA . HIS A 1 308 ? 13.409 -2.460 -26.447 1.00 95.56 308 HIS A CA 1
ATOM 2344 C C . HIS A 1 308 ? 13.464 -1.854 -27.855 1.00 95.56 308 HIS A C 1
ATOM 2346 O O . HIS A 1 308 ? 14.531 -1.438 -28.304 1.00 95.56 308 HIS A O 1
ATOM 2352 N N . GLU A 1 309 ? 12.312 -1.736 -28.521 1.00 95.56 309 GLU A N 1
ATOM 2353 C CA . GLU A 1 309 ? 12.200 -1.079 -29.826 1.00 95.56 309 GLU A CA 1
ATOM 2354 C C . GLU A 1 309 ? 12.624 0.396 -29.761 1.00 95.56 309 GLU A C 1
ATOM 2356 O O . GLU A 1 309 ? 13.357 0.865 -30.631 1.00 95.56 309 GLU A O 1
ATOM 2361 N N . ARG A 1 310 ? 12.204 1.129 -28.718 1.00 94.38 310 ARG A N 1
ATOM 2362 C CA . ARG A 1 310 ? 12.495 2.563 -28.578 1.00 94.38 310 ARG A CA 1
ATOM 2363 C C . ARG A 1 310 ? 13.964 2.852 -28.269 1.00 94.38 310 ARG A C 1
ATOM 2365 O O . ARG A 1 310 ? 14.512 3.810 -28.808 1.00 94.38 310 ARG A O 1
ATOM 2372 N N . TRP A 1 311 ? 14.591 2.062 -27.402 1.00 92.19 311 TRP A N 1
ATOM 2373 C CA . TRP A 1 311 ? 15.956 2.317 -26.932 1.00 92.19 311 TRP A CA 1
ATOM 2374 C C . TRP A 1 311 ? 17.028 1.594 -27.753 1.00 92.19 311 TRP A C 1
ATOM 2376 O O . TRP A 1 311 ? 18.204 1.936 -27.653 1.00 92.19 311 TRP A O 1
ATOM 2386 N N . GLY A 1 312 ? 16.655 0.596 -28.562 1.00 90.81 312 GLY A N 1
ATOM 2387 C CA . GLY A 1 312 ? 17.598 -0.164 -29.389 1.00 90.81 312 GLY A CA 1
ATOM 2388 C C . GLY A 1 312 ? 18.589 -1.022 -28.591 1.00 90.81 312 GLY A C 1
ATOM 2389 O O . GLY A 1 312 ? 19.575 -1.500 -29.150 1.00 90.81 312 GLY A O 1
ATOM 2390 N N . VAL A 1 313 ? 18.336 -1.227 -27.295 1.00 89.62 313 VAL A N 1
ATOM 2391 C CA . VAL A 1 313 ? 19.139 -2.044 -26.372 1.00 89.62 313 VAL A CA 1
ATOM 2392 C C . VAL A 1 313 ? 18.252 -3.075 -25.678 1.00 89.62 313 VAL A C 1
ATOM 2394 O O . VAL A 1 313 ? 17.041 -2.863 -25.580 1.00 89.62 313 VAL A O 1
ATOM 2397 N N . PRO A 1 314 ? 18.795 -4.204 -25.190 1.00 92.06 314 PRO A N 1
ATOM 2398 C CA . PRO A 1 314 ? 18.012 -5.155 -24.408 1.00 92.06 314 PRO A CA 1
ATOM 2399 C C . PRO A 1 314 ? 17.377 -4.486 -23.179 1.00 92.06 314 PRO A C 1
ATOM 2401 O O . PRO A 1 314 ? 18.037 -3.739 -22.457 1.00 92.06 314 PRO A O 1
ATOM 2404 N N . VAL A 1 315 ? 16.098 -4.769 -22.933 1.00 93.88 315 VAL A N 1
ATOM 2405 C CA . VAL A 1 315 ? 15.350 -4.292 -21.761 1.00 93.88 315 VAL A CA 1
ATOM 2406 C C . VAL A 1 315 ? 14.736 -5.497 -21.072 1.00 93.88 315 VAL A C 1
ATOM 2408 O O . VAL A 1 315 ? 14.185 -6.368 -21.741 1.00 93.88 315 VAL A O 1
ATOM 2411 N N . GLU A 1 316 ? 14.795 -5.538 -19.744 1.00 95.81 316 GLU A N 1
ATOM 2412 C CA . GLU A 1 316 ? 13.980 -6.465 -18.958 1.00 95.81 316 GLU A CA 1
ATOM 2413 C C . GLU A 1 316 ? 13.071 -5.688 -18.019 1.00 95.81 316 GLU A C 1
ATOM 2415 O O . GLU A 1 316 ? 13.518 -4.820 -17.261 1.00 95.81 316 GLU A O 1
ATOM 2420 N N . VAL A 1 317 ? 11.787 -6.026 -18.074 1.00 97.69 317 VAL A N 1
ATOM 2421 C CA . VAL A 1 317 ? 10.752 -5.427 -17.236 1.00 97.69 317 VAL A CA 1
ATOM 2422 C C . VAL A 1 317 ? 10.300 -6.451 -16.205 1.00 97.69 317 VAL A C 1
ATOM 2424 O O . VAL A 1 317 ? 10.021 -7.595 -16.551 1.00 97.69 317 VAL A O 1
ATOM 2427 N N . LEU A 1 318 ? 10.169 -6.026 -14.950 1.00 97.56 318 LEU A N 1
ATOM 2428 C CA . LEU A 1 318 ? 9.507 -6.786 -13.893 1.00 97.56 318 LEU A CA 1
ATOM 2429 C C . LEU A 1 318 ? 8.336 -5.973 -13.350 1.00 97.56 318 LEU A C 1
ATOM 2431 O O . LEU A 1 318 ? 8.541 -4.858 -12.863 1.00 97.56 318 LEU A O 1
ATOM 2435 N N . LEU A 1 319 ? 7.131 -6.546 -13.408 1.00 97.88 319 LEU A N 1
ATOM 2436 C CA . LEU A 1 319 ? 5.930 -5.947 -12.832 1.00 97.88 319 LEU A CA 1
ATOM 2437 C C . LEU A 1 319 ? 5.411 -6.757 -11.644 1.00 97.88 319 LEU A C 1
ATOM 2439 O O . LEU A 1 319 ? 5.119 -7.946 -11.771 1.00 97.88 319 LEU A O 1
ATOM 2443 N N . GLU A 1 320 ? 5.202 -6.090 -10.513 1.00 96.75 320 GLU A N 1
ATOM 2444 C CA . GLU A 1 320 ? 4.620 -6.694 -9.312 1.00 96.75 320 GLU A CA 1
ATOM 2445 C C . GLU A 1 320 ? 3.506 -5.818 -8.720 1.00 96.75 320 GLU A C 1
ATOM 2447 O O . GLU A 1 320 ? 3.338 -4.654 -9.073 1.00 96.75 320 GLU A O 1
ATOM 2452 N N . HIS A 1 321 ? 2.702 -6.390 -7.826 1.00 96.69 321 HIS A N 1
ATOM 2453 C CA . HIS A 1 321 ? 1.695 -5.644 -7.068 1.00 96.69 321 HIS A CA 1
ATOM 2454 C C . HIS A 1 321 ? 2.370 -4.731 -6.028 1.00 96.69 321 HIS A C 1
ATOM 2456 O O . HIS A 1 321 ? 3.302 -5.159 -5.348 1.00 96.69 321 HIS A O 1
ATOM 2462 N N . ASP A 1 322 ? 1.877 -3.504 -5.860 1.00 96.12 322 ASP A N 1
ATOM 2463 C CA . ASP A 1 322 ? 2.411 -2.493 -4.928 1.00 96.12 322 ASP A CA 1
ATOM 2464 C C . ASP A 1 322 ? 2.538 -2.959 -3.472 1.00 96.12 322 ASP A C 1
ATOM 2466 O O . ASP A 1 322 ? 3.564 -2.716 -2.835 1.00 96.12 322 ASP A O 1
ATOM 2470 N N . GLY A 1 323 ? 1.556 -3.693 -2.950 1.00 96.88 323 GLY A N 1
ATOM 2471 C CA . GLY A 1 323 ? 1.644 -4.281 -1.615 1.00 96.88 323 GLY A CA 1
ATOM 2472 C C . GLY A 1 323 ? 2.724 -5.363 -1.514 1.00 96.88 323 GLY A C 1
ATOM 2473 O O . GLY A 1 323 ? 3.457 -5.412 -0.527 1.00 96.88 323 GLY A O 1
ATOM 2474 N N . THR A 1 324 ? 2.876 -6.191 -2.553 1.00 96.81 324 THR A N 1
ATOM 2475 C CA . THR A 1 324 ? 3.919 -7.231 -2.612 1.00 96.81 324 THR A CA 1
ATOM 2476 C C . THR A 1 324 ? 5.302 -6.596 -2.659 1.00 96.81 324 THR A C 1
ATOM 2478 O O . THR A 1 324 ? 6.176 -6.989 -1.890 1.00 96.81 324 THR A O 1
ATOM 2481 N N . ALA A 1 325 ? 5.467 -5.565 -3.488 1.00 97.44 325 ALA A N 1
ATOM 2482 C CA . ALA A 1 325 ? 6.675 -4.763 -3.535 1.00 97.44 325 ALA A CA 1
ATOM 2483 C C . ALA A 1 325 ? 6.978 -4.158 -2.161 1.00 97.44 325 ALA A C 1
ATOM 2485 O O . ALA A 1 325 ? 8.034 -4.425 -1.602 1.00 97.44 325 ALA A O 1
ATOM 2486 N N . ALA A 1 326 ? 6.036 -3.436 -1.544 1.00 97.62 326 ALA A N 1
ATOM 2487 C CA . ALA A 1 326 ? 6.234 -2.837 -0.222 1.00 97.62 326 ALA A CA 1
ATOM 2488 C C . ALA A 1 326 ? 6.710 -3.856 0.828 1.00 97.62 326 ALA A C 1
ATOM 2490 O O . ALA A 1 326 ? 7.605 -3.564 1.623 1.00 97.62 326 ALA A O 1
ATOM 2491 N N . ALA A 1 327 ? 6.163 -5.072 0.806 1.00 97.94 327 ALA A N 1
ATOM 2492 C CA . ALA A 1 327 ? 6.537 -6.115 1.749 1.00 97.94 327 ALA A CA 1
ATOM 2493 C C . ALA A 1 327 ? 7.979 -6.616 1.596 1.00 97.94 327 ALA A C 1
ATOM 2495 O O . ALA A 1 327 ? 8.595 -7.035 2.579 1.00 97.94 327 ALA A O 1
ATOM 2496 N N . GLN A 1 328 ? 8.561 -6.507 0.402 1.00 96.94 328 GLN A N 1
ATOM 2497 C CA . GLN A 1 328 ? 9.955 -6.877 0.168 1.00 96.94 328 GLN A CA 1
ATOM 2498 C C . GLN A 1 328 ? 10.937 -5.985 0.913 1.00 96.94 328 GLN A C 1
ATOM 2500 O O . GLN A 1 328 ? 12.050 -6.430 1.160 1.00 96.94 328 GLN A O 1
ATOM 2505 N N . ALA A 1 329 ? 10.567 -4.774 1.343 1.00 95.75 329 ALA A N 1
ATOM 2506 C CA . ALA A 1 329 ? 11.430 -3.960 2.204 1.00 95.75 329 ALA A CA 1
ATOM 2507 C C . ALA A 1 329 ? 11.751 -4.656 3.544 1.00 95.75 329 ALA A C 1
ATOM 2509 O O . ALA A 1 329 ? 12.788 -4.390 4.143 1.00 95.75 329 ALA A O 1
ATOM 2510 N N . TYR A 1 330 ? 10.907 -5.605 3.960 1.00 96.31 330 TYR A N 1
ATOM 2511 C CA . TYR A 1 330 ? 11.000 -6.329 5.227 1.00 96.31 330 TYR A CA 1
ATOM 2512 C C . TYR A 1 330 ? 11.223 -7.834 5.056 1.00 96.31 330 TYR A C 1
ATOM 2514 O O . TYR A 1 330 ? 10.918 -8.604 5.966 1.00 96.31 330 TYR A O 1
ATOM 2522 N N . ALA A 1 331 ? 11.721 -8.273 3.894 1.00 95.69 331 ALA A N 1
ATOM 2523 C CA . ALA A 1 331 ? 12.038 -9.682 3.655 1.00 95.69 331 ALA A CA 1
ATOM 2524 C C . ALA A 1 331 ? 12.904 -10.274 4.778 1.00 95.69 331 ALA A C 1
ATOM 2526 O O . ALA A 1 331 ? 13.781 -9.584 5.303 1.00 95.69 331 ALA A O 1
ATOM 2527 N N . GLY A 1 332 ? 12.627 -11.527 5.136 1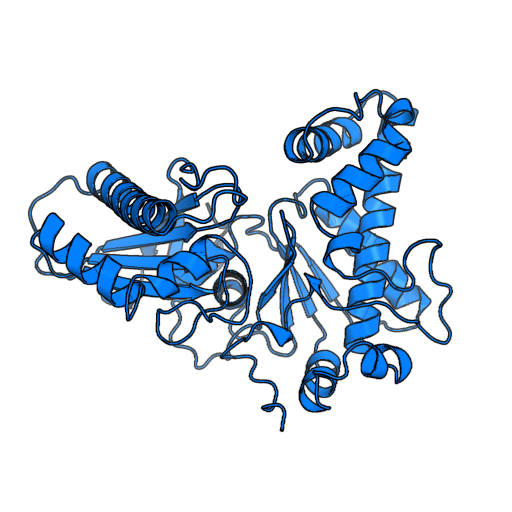.00 94.62 332 GLY A N 1
ATOM 2528 C CA . GLY A 1 332 ? 13.242 -12.208 6.278 1.00 94.62 332 GLY A CA 1
ATOM 2529 C C . GLY A 1 332 ? 12.516 -12.014 7.611 1.00 94.62 332 GLY A C 1
ATOM 2530 O O . GLY A 1 332 ? 12.881 -12.631 8.607 1.00 94.62 332 GLY A O 1
ATOM 2531 N N . GLN A 1 333 ? 11.464 -11.188 7.666 1.00 95.50 333 GLN A N 1
ATOM 2532 C CA . GLN A 1 333 ? 10.664 -11.004 8.881 1.00 95.50 333 GLN A CA 1
ATOM 2533 C C . GLN A 1 333 ? 9.425 -11.917 8.868 1.00 95.50 333 GLN A C 1
ATOM 2535 O O . GLN A 1 333 ? 8.423 -11.577 8.231 1.00 95.50 333 GLN A O 1
ATOM 2540 N N . PRO A 1 334 ? 9.438 -13.068 9.572 1.00 95.06 334 PRO A N 1
ATOM 2541 C CA . PRO A 1 334 ? 8.262 -13.926 9.667 1.00 95.06 334 PRO A CA 1
ATOM 2542 C C . PRO A 1 334 ? 7.133 -13.224 10.433 1.00 95.06 334 PRO A C 1
ATOM 2544 O O . PRO A 1 334 ? 7.354 -12.245 11.147 1.00 95.06 334 PRO A O 1
ATOM 2547 N N . HIS A 1 335 ? 5.906 -13.740 10.306 1.00 97.31 335 HIS A N 1
ATOM 2548 C CA . HIS A 1 335 ? 4.739 -13.256 11.065 1.00 97.31 335 HIS A CA 1
ATOM 2549 C C . HIS A 1 335 ? 4.473 -11.751 10.909 1.00 97.31 335 HIS A C 1
ATOM 2551 O O . HIS A 1 335 ? 3.975 -11.092 11.826 1.00 97.31 335 HIS A O 1
ATOM 2557 N N . THR A 1 336 ? 4.806 -11.210 9.740 1.00 98.44 336 THR A N 1
ATOM 2558 C CA . THR A 1 336 ? 4.781 -9.777 9.467 1.00 98.44 336 THR A CA 1
ATOM 2559 C C . THR A 1 336 ? 3.854 -9.472 8.300 1.00 98.44 336 THR A C 1
ATOM 2561 O O . THR A 1 336 ? 3.823 -10.194 7.306 1.00 98.44 336 THR A O 1
ATOM 2564 N N . ALA A 1 337 ? 3.092 -8.393 8.423 1.00 98.62 337 ALA A N 1
ATOM 2565 C CA . ALA A 1 337 ? 2.303 -7.811 7.348 1.00 98.62 337 ALA A CA 1
ATOM 2566 C C . ALA A 1 337 ? 2.781 -6.381 7.082 1.00 98.62 337 ALA A C 1
ATOM 2568 O O . ALA A 1 337 ? 3.195 -5.671 7.998 1.00 98.62 337 ALA A O 1
ATOM 2569 N N . VAL A 1 338 ? 2.714 -5.944 5.830 1.00 98.62 338 VAL A N 1
ATOM 2570 C CA . VAL A 1 338 ? 3.096 -4.587 5.427 1.00 98.62 338 VAL A CA 1
ATOM 2571 C C . VAL A 1 338 ? 1.902 -3.929 4.767 1.00 98.62 338 VAL A C 1
ATOM 2573 O O . VAL A 1 338 ? 1.433 -4.391 3.729 1.00 98.62 338 VAL A O 1
ATOM 2576 N N . ILE A 1 339 ? 1.392 -2.871 5.392 1.00 98.38 339 ILE A N 1
ATOM 2577 C CA . ILE A 1 339 ? 0.179 -2.172 4.973 1.00 98.38 339 ILE A CA 1
ATOM 2578 C C . ILE A 1 339 ? 0.544 -0.766 4.523 1.00 98.38 339 ILE A C 1
ATOM 2580 O O . ILE A 1 339 ? 1.121 0.016 5.277 1.00 98.38 339 ILE A O 1
ATOM 2584 N N . THR A 1 340 ? 0.166 -0.416 3.299 1.00 96.75 340 THR A N 1
ATOM 2585 C CA . THR A 1 340 ? 0.257 0.959 2.806 1.00 96.75 340 THR A CA 1
ATOM 2586 C C . THR A 1 340 ? -1.106 1.629 2.930 1.00 96.75 340 THR A C 1
ATOM 2588 O O . THR A 1 340 ? -2.125 1.087 2.504 1.00 96.75 340 THR A O 1
ATOM 2591 N N . ILE A 1 341 ? -1.136 2.816 3.534 1.00 95.06 341 ILE A N 1
ATOM 2592 C CA . ILE A 1 341 ? -2.351 3.602 3.740 1.00 95.06 341 ILE A CA 1
ATOM 2593 C C . ILE A 1 341 ? -2.296 4.832 2.825 1.00 95.06 341 ILE A C 1
ATOM 2595 O O . ILE A 1 341 ? -1.479 5.739 3.011 1.00 95.06 341 ILE A O 1
ATOM 2599 N N . GLY A 1 342 ? -3.154 4.851 1.806 1.00 92.12 342 GLY A N 1
ATOM 2600 C CA . GLY A 1 342 ? -3.278 5.947 0.843 1.00 92.12 342 GLY A CA 1
ATOM 2601 C C . GLY A 1 342 ? -4.716 6.089 0.350 1.00 92.12 342 GLY A C 1
ATOM 2602 O O . GLY A 1 342 ? -5.651 5.985 1.143 1.00 92.12 342 GLY A O 1
ATOM 2603 N N . THR A 1 343 ? -4.906 6.288 -0.962 1.00 90.31 343 THR A N 1
ATOM 2604 C CA . THR A 1 343 ? -6.242 6.294 -1.599 1.00 90.31 343 THR A CA 1
ATOM 2605 C C . THR A 1 343 ? -7.076 5.089 -1.177 1.00 90.31 343 THR A C 1
ATOM 2607 O O . THR A 1 343 ? -8.257 5.223 -0.882 1.00 90.31 343 THR A O 1
ATOM 2610 N N . ALA A 1 344 ? -6.431 3.929 -1.116 1.00 92.81 344 ALA A N 1
ATOM 2611 C CA . ALA A 1 344 ? -6.950 2.679 -0.598 1.00 92.81 344 ALA A CA 1
ATOM 2612 C C . ALA A 1 344 ? -5.856 2.012 0.256 1.00 92.81 344 ALA A C 1
ATOM 2614 O O . ALA A 1 344 ? -4.732 2.516 0.348 1.00 92.81 344 ALA A O 1
ATOM 2615 N N . LEU A 1 345 ? -6.191 0.887 0.882 1.00 96.00 345 LEU A N 1
ATOM 2616 C CA . LEU A 1 345 ? -5.244 0.063 1.627 1.00 96.00 345 LEU A CA 1
ATOM 2617 C C . LEU A 1 345 ? -4.540 -0.924 0.688 1.00 96.00 345 LEU A C 1
ATOM 2619 O O . LEU A 1 345 ? -5.213 -1.725 0.033 1.00 96.00 345 LEU A O 1
ATOM 2623 N N . GLY A 1 346 ? -3.210 -0.896 0.660 1.00 95.69 346 GLY A N 1
ATOM 2624 C CA . GLY A 1 346 ? -2.376 -1.954 0.089 1.00 95.69 346 GLY A CA 1
ATOM 2625 C C . GLY A 1 346 ? -1.904 -2.918 1.178 1.00 95.69 346 GLY A C 1
ATOM 2626 O O . GLY A 1 346 ? -1.802 -2.545 2.346 1.00 95.69 346 GLY A O 1
ATOM 2627 N N . ILE A 1 347 ? -1.640 -4.172 0.811 1.00 97.75 347 ILE A N 1
ATOM 2628 C CA . ILE A 1 347 ? -1.152 -5.209 1.730 1.00 97.75 347 ILE A CA 1
ATOM 2629 C C . ILE A 1 347 ? -0.159 -6.124 1.020 1.00 97.75 347 ILE A C 1
ATOM 2631 O O . ILE A 1 347 ? -0.409 -6.561 -0.105 1.00 97.75 347 ILE A O 1
ATOM 2635 N N . GLY A 1 348 ? 0.929 -6.459 1.705 1.00 98.00 348 GLY A N 1
ATOM 2636 C CA . GLY A 1 348 ? 1.804 -7.565 1.344 1.00 98.00 348 GLY A CA 1
ATOM 2637 C C . GLY A 1 348 ? 2.385 -8.273 2.558 1.00 98.00 348 GLY A C 1
ATOM 2638 O O . GLY A 1 348 ? 2.299 -7.783 3.686 1.00 98.00 348 GLY A O 1
ATOM 2639 N N . PHE A 1 349 ? 2.991 -9.430 2.310 1.00 98.12 349 PHE A N 1
ATOM 2640 C CA . PHE A 1 349 ? 3.638 -10.247 3.331 1.00 98.12 349 PHE A CA 1
ATOM 2641 C C . PHE A 1 349 ? 5.096 -10.464 2.936 1.00 98.12 349 PHE A C 1
ATOM 2643 O O . PHE A 1 349 ? 5.344 -10.818 1.778 1.00 98.12 349 PHE A O 1
ATOM 2650 N N . PRO A 1 350 ? 6.063 -10.193 3.829 1.00 97.19 350 PRO A N 1
ATOM 2651 C CA . PRO A 1 350 ? 7.462 -10.304 3.468 1.00 97.19 350 PRO A CA 1
ATOM 2652 C C . PRO A 1 350 ? 7.818 -11.738 3.073 1.00 97.19 350 PRO A C 1
ATOM 2654 O O . PRO A 1 350 ? 7.379 -12.682 3.737 1.00 97.19 350 PRO A O 1
ATOM 2657 N N . PRO A 1 351 ? 8.611 -11.924 2.008 1.00 94.88 351 PRO A N 1
ATOM 2658 C CA . PRO A 1 351 ? 9.119 -13.243 1.679 1.00 94.88 351 PRO A CA 1
ATOM 2659 C C . PRO A 1 351 ? 10.187 -13.676 2.699 1.00 94.88 351 PRO A C 1
ATOM 2661 O O . PRO A 1 351 ? 10.696 -12.855 3.470 1.00 94.88 351 PRO A O 1
ATOM 2664 N N . GLY A 1 352 ? 10.515 -14.970 2.707 1.00 91.94 352 GLY A N 1
ATOM 2665 C CA . GLY A 1 352 ? 11.570 -15.532 3.555 1.00 91.94 352 GLY A CA 1
ATOM 2666 C C . GLY A 1 352 ? 12.978 -15.054 3.180 1.00 91.94 352 GLY A C 1
ATOM 2667 O O . GLY A 1 352 ? 13.169 -14.337 2.195 1.00 91.94 352 GLY A O 1
ATOM 2668 N N . ASP A 1 353 ? 13.971 -15.470 3.971 1.00 81.75 353 ASP A N 1
ATOM 2669 C CA . ASP A 1 353 ? 15.395 -15.145 3.760 1.00 81.75 353 ASP A CA 1
ATOM 2670 C C . ASP A 1 353 ? 15.982 -15.752 2.473 1.00 81.75 353 ASP A C 1
ATOM 2672 O O . ASP A 1 353 ? 17.015 -15.308 1.981 1.00 81.75 353 ASP A O 1
ATOM 2676 N N . ASP A 1 354 ? 15.329 -16.774 1.922 1.00 77.50 354 ASP A N 1
ATOM 2677 C CA . ASP A 1 354 ? 15.700 -17.455 0.683 1.00 77.50 354 ASP A CA 1
ATOM 2678 C C . ASP A 1 354 ? 15.300 -16.680 -0.580 1.00 77.50 354 ASP A C 1
ATOM 2680 O O . ASP A 1 354 ? 15.701 -17.037 -1.692 1.00 77.50 354 ASP A O 1
ATOM 2684 N N . ALA A 1 355 ? 14.534 -15.597 -0.434 1.00 79.44 355 ALA A N 1
ATOM 2685 C CA . ALA A 1 355 ? 14.199 -14.738 -1.550 1.00 79.44 355 ALA A CA 1
ATOM 2686 C C . ALA A 1 355 ? 15.463 -14.072 -2.105 1.00 79.44 355 ALA A C 1
ATOM 2688 O O . ALA A 1 355 ? 16.186 -13.379 -1.390 1.00 79.44 355 ALA A O 1
ATOM 2689 N N . ALA A 1 356 ? 15.697 -14.232 -3.411 1.00 85.88 356 ALA A N 1
ATOM 2690 C CA . ALA A 1 356 ? 16.774 -13.569 -4.142 1.00 85.88 356 ALA A CA 1
ATOM 2691 C C . ALA A 1 356 ? 16.513 -12.052 -4.241 1.00 85.88 356 ALA A C 1
ATOM 2693 O O . ALA A 1 356 ? 16.097 -11.531 -5.277 1.00 85.88 356 ALA A O 1
ATOM 2694 N N . LEU A 1 357 ? 16.703 -11.356 -3.121 1.00 92.75 357 LEU A N 1
ATOM 2695 C CA . LEU A 1 357 ? 16.538 -9.922 -2.956 1.00 92.75 357 LEU A CA 1
ATOM 2696 C C . LEU A 1 357 ? 17.868 -9.302 -2.569 1.00 92.75 357 LEU A C 1
ATOM 2698 O O . LEU A 1 357 ? 18.571 -9.781 -1.680 1.00 92.75 357 LEU A O 1
ATOM 2702 N N . ARG A 1 358 ? 18.174 -8.168 -3.188 1.00 91.69 358 ARG A N 1
ATOM 2703 C CA . ARG A 1 358 ? 19.323 -7.357 -2.823 1.00 91.69 358 ARG A CA 1
ATOM 2704 C C . ARG A 1 358 ? 19.209 -6.934 -1.350 1.00 91.69 358 ARG A C 1
ATOM 2706 O O . ARG A 1 358 ? 18.135 -6.473 -0.941 1.00 91.69 358 ARG A O 1
ATOM 2713 N N . PRO A 1 359 ? 20.266 -7.084 -0.538 1.00 92.38 359 PRO A N 1
ATOM 2714 C CA . PRO A 1 359 ? 20.268 -6.579 0.830 1.00 92.38 359 PRO A CA 1
ATOM 2715 C C . PRO A 1 359 ? 20.231 -5.047 0.849 1.00 92.38 359 PRO A C 1
ATOM 2717 O O . PRO A 1 359 ? 20.694 -4.385 -0.083 1.00 92.38 359 PRO A O 1
ATOM 2720 N N . LEU A 1 360 ? 19.675 -4.489 1.921 1.00 92.25 360 LEU A N 1
ATOM 2721 C CA . LEU A 1 360 ? 19.746 -3.059 2.218 1.00 92.25 360 LEU A CA 1
ATOM 2722 C C . LEU A 1 360 ? 21.017 -2.776 3.026 1.00 92.25 360 LEU A C 1
ATOM 2724 O O . LEU A 1 360 ? 21.423 -3.602 3.846 1.00 92.25 360 LEU A O 1
ATOM 2728 N N . TYR A 1 361 ? 21.627 -1.609 2.826 1.00 90.12 361 TYR A N 1
ATOM 2729 C CA . TYR A 1 361 ? 22.653 -1.114 3.746 1.00 90.12 361 TYR A CA 1
ATOM 2730 C C . TYR A 1 361 ? 22.085 -0.938 5.164 1.00 90.12 361 TYR A C 1
ATOM 2732 O O . TYR A 1 361 ? 20.905 -0.631 5.339 1.00 90.12 361 TYR A O 1
ATOM 2740 N N . SER A 1 362 ? 22.926 -1.113 6.189 1.00 84.06 362 SER A N 1
ATOM 2741 C CA . SER A 1 362 ? 22.509 -1.011 7.597 1.00 84.06 362 SER A CA 1
ATOM 2742 C C . SER A 1 362 ? 21.968 0.370 7.978 1.00 84.06 362 SER A C 1
ATOM 2744 O O . SER A 1 362 ? 21.170 0.482 8.903 1.00 84.06 362 SER A O 1
ATOM 2746 N N . ASP A 1 363 ? 22.404 1.412 7.273 1.00 84.44 363 ASP A N 1
ATOM 2747 C CA . ASP A 1 363 ? 22.004 2.810 7.430 1.00 84.44 363 ASP A CA 1
ATOM 2748 C C . ASP A 1 363 ? 21.057 3.285 6.313 1.00 84.44 363 ASP A C 1
ATOM 2750 O O . ASP A 1 363 ? 20.880 4.485 6.121 1.00 84.44 363 ASP A O 1
ATOM 2754 N N . PHE A 1 364 ? 20.420 2.367 5.576 1.00 86.75 364 PHE A N 1
ATOM 2755 C CA . PHE A 1 364 ? 19.497 2.721 4.499 1.00 86.75 364 PHE A CA 1
ATOM 2756 C C . PHE A 1 364 ? 18.269 3.481 5.038 1.00 86.75 364 PHE A C 1
ATOM 2758 O O . PHE A 1 364 ? 17.382 2.899 5.667 1.00 86.75 364 PHE A O 1
ATOM 2765 N N . THR A 1 365 ? 18.185 4.779 4.738 1.00 72.69 365 THR A N 1
ATOM 2766 C CA . THR A 1 365 ? 17.082 5.676 5.140 1.00 72.69 365 THR A CA 1
ATOM 2767 C C . THR A 1 365 ? 16.047 5.924 4.041 1.00 72.69 365 THR A C 1
ATOM 2769 O O . THR A 1 365 ? 15.097 6.675 4.244 1.00 72.69 365 THR A O 1
ATOM 2772 N N . GLY A 1 366 ? 16.185 5.279 2.880 1.00 66.44 366 GLY A N 1
ATOM 2773 C CA . GLY A 1 366 ? 15.260 5.413 1.753 1.00 66.44 366 GLY A CA 1
ATOM 2774 C C . GLY A 1 366 ? 15.649 6.483 0.736 1.00 66.44 366 GLY A C 1
ATOM 2775 O O . GLY A 1 366 ? 15.369 6.263 -0.439 1.00 66.44 366 GLY A O 1
ATOM 2776 N N . PHE A 1 367 ? 16.319 7.567 1.155 1.00 68.94 367 PHE A N 1
ATOM 2777 C CA . PHE A 1 367 ? 16.681 8.734 0.330 1.00 68.94 367 PHE A CA 1
ATOM 2778 C C . PHE A 1 367 ? 18.014 9.338 0.734 1.00 68.94 367 PHE A C 1
ATOM 2780 O O . PHE A 1 367 ? 18.267 9.381 1.963 1.00 68.94 367 PHE A O 1
#

Mean predicted aligned error: 4.69 Å

Foldseek 3Di:
DQDFDDQLADDPLLFQQLQALQDDPPADADPPRHRHGQLCQAFLVVLLVLCLVCVVQLVHDNPDDSVVSLVVLLVQCVDPDPSSNVSSLVSLLRSLLSLLSSLSCLLQVPVSSCVSSVSDDVNSSVLSVLAAEEEEAADNCDPRSVVSSQVSSVVRCVSVVNDSHHYYYDLQHNCLLQLLLLQVQDQPDPAEKEWELDDAWIWIWTFDDDPQAGEATHTDDIHGQQADPPPDPDLVRLVRSLVVVLVVVVVVCVVPPDDDDDLDAHEYGYAHQARDDPQAGDCPDDDSRNSNNVVDVHSQVVSQVVNCVVVVHHYHYDYHHSQQSSQSSVAQDPSYKYWYHYNGIRIHHHHHPPPSTHHHDPPYSHD

pLDDT: mean 92.3, std 8.89, range [49.41, 98.81]

Secondary structure (DSSP, 8-state):
-PPPP-SSS--GGG-GGG-EE---TTS-PPTT-TTEEHHHHHSHHHHHHHHHHTHHHHT--TTS-HHHHHHHHHHHHT-SSHHHHHHHHHHHHHHHHHHHHHHHHHHH--HHHHHTTTT--HHHHHHHHH--EEEEESSSS-TTTHHHHHHHHHHHHHHTT--S-EEEE-TTGGGHHHHHHHTTS-TT-S-EEEEEE-SS-EEEEEEEEETTEEEEEEEPPPBP-----TT---HHHHHHHHHHHHHHHHHHHHHH--SS--SSPEEEEEEESS-EETTEE-SSS-SHHHHHTTTSS-HHHHHHHHHHHHHSS-EEEEEEEHHHHHHHTTTT-TTEEEEEESSSEEEE----TTS--PPBPTT----

Radius of gyration: 20.9 Å; Cα contacts (8 Å, |Δi|>4): 731; chains: 1; bounding box: 50×52×56 Å

Solvent-accessible surface area (backbone atoms only — not comparable to full-atom values): 19406 Å² total; per-residue (Å²): 134,74,78,77,66,48,73,90,65,58,53,62,87,74,43,49,40,70,45,46,34,56,61,56,92,96,49,93,75,62,89,86,47,64,74,32,27,35,30,67,41,53,9,42,61,23,52,26,50,51,46,44,78,42,13,78,56,56,76,47,72,64,86,54,55,51,72,58,48,54,58,47,47,64,57,30,58,71,41,88,49,65,63,25,19,53,48,38,49,49,48,39,37,50,38,9,33,39,44,17,52,50,53,48,39,43,40,66,44,47,70,62,32,43,65,72,38,73,81,57,58,70,52,48,40,55,52,36,50,53,48,35,37,34,38,35,16,20,71,60,35,32,92,79,48,27,63,51,21,34,49,30,17,47,51,46,32,53,74,64,73,48,77,80,61,46,61,42,76,42,84,43,22,66,44,29,28,36,57,12,33,49,21,61,54,58,85,85,59,88,46,56,40,26,28,29,43,43,90,80,38,23,42,38,30,34,69,39,71,52,98,71,23,42,53,39,35,53,72,52,79,68,40,76,56,63,68,73,76,83,86,65,90,46,74,67,54,26,51,50,32,53,54,40,55,51,48,60,53,48,50,56,46,63,75,68,63,88,73,83,87,66,92,65,51,38,35,40,29,32,22,32,75,46,46,40,53,96,32,22,44,48,74,84,55,88,57,73,70,32,48,35,40,76,78,37,98,38,47,29,58,57,52,23,56,53,49,23,67,72,69,74,44,61,49,48,52,47,48,40,20,31,20,50,21,29,8,45,65,46,48,52,41,78,44,35,37,25,35,31,27,28,82,47,51,37,60,19,36,30,47,57,76,84,53,91,52,43,47,69,40,97,80,50,62,58,99